Protein AF-A0A957N0M7-F1 (afdb_monomer)

Solvent-accessible surface area (backbone atoms only — not comparable to full-atom values): 23048 Å² total; per-residue (Å²): 104,43,68,95,29,64,67,56,42,51,42,39,23,75,69,39,80,26,80,40,39,18,68,49,66,70,49,33,52,50,38,39,57,66,44,47,44,18,64,73,58,29,47,62,50,24,58,53,35,48,53,51,44,50,54,40,46,66,63,35,29,78,78,34,44,83,52,51,68,81,76,58,92,78,43,80,37,49,33,40,34,32,20,33,21,40,58,32,92,89,76,62,36,64,31,60,26,26,59,46,28,73,58,35,79,71,92,72,22,27,26,54,42,84,45,57,56,94,89,54,77,62,65,48,49,42,68,36,51,41,71,66,31,72,78,46,66,44,72,68,35,30,27,58,98,67,31,33,42,32,72,79,77,67,46,78,41,56,39,68,57,54,26,53,36,15,57,68,71,55,50,48,67,44,78,50,33,34,37,31,34,32,90,99,49,74,49,74,42,46,64,49,78,60,52,55,47,31,54,56,62,44,52,62,50,48,66,67,45,44,67,58,31,48,76,71,68,62,51,41,73,54,66,63,71,92,54,93,54,64,66,53,54,52,55,32,41,49,51,45,39,56,31,56,52,60,50,28,49,69,67,42,43,52,47,54,42,45,48,51,56,37,50,63,65,41,47,64,61,42,54,73,74,39,58,74,67,60,26,53,50,42,53,52,49,52,50,52,18,49,53,52,42,54,42,44,33,25,45,46,6,37,71,38,75,90,73,44,76,37,38,35,62,79,74,69,50,64,68,81,50,51,41,23,22,38,52,35,62,46,81,41,43,59,64,49,28,33,49,56,44,21,51,50,32,25,51,46,19,62,62,43,58,42,72,63,58,76,74,45,90,77,69,98,61,78,79,82,77,49,65,46,83,43,76,38,56,77,91,61,61,79,91,57,64,87,92,65,78,88,76,87,87,78,79,81,85,65,75,87,75,59,61,61,70,64,61,44,53,75,46,50,60,78,71,111

Foldseek 3Di:
DCAQVPVQLVCLLQLHQGEAEDQDPVRLLSNCLLPVCLQPVNLVLLVVLLVLLVVLLVQQQVVQVQLDDDAPPQFPFKKWKKFKWAQDPVPRATAGFDQFFWQDDDQWTKGWDWAAEQVDRYIAIFIDIHVVVVVDDRSPTQDDPQWGAGPNPRDIHHNLNQLVCQQVVNIGMDTHWMWTHHVPAIDIGGDDPSNVVSQVVLVVVCVVCVVVCVVVLLDQFDFQDCAPDNPQCVQVVSRNCGTLCQQARSSLSVLLSSSLVSLVVCLVVLCVVDPPVSSVNSSSLLLVLSVVLLQQAGQQWAQDSNPGIDGNCPPLGNHHDSMHMGTSSNPPSSSPSSSVSSVSSNVSSVSSHHPVVVVDPDDPDSSPRNYHRYHDDPVCPVVDDPPPDPDDDDDPDPPVVHRVNSVCSSSVSSVD

pLDDT: mean 89.76, std 11.1, range [43.56, 98.69]

Structure (mmCIF, N/CA/C/O backbone):
data_AF-A0A957N0M7-F1
#
_entry.id   AF-A0A957N0M7-F1
#
loop_
_atom_site.group_PDB
_atom_site.id
_atom_site.type_symbol
_atom_site.label_atom_id
_atom_site.label_alt_id
_atom_site.label_comp_id
_atom_site.label_asym_id
_atom_site.label_entity_id
_atom_site.label_seq_id
_atom_site.pdbx_PDB_ins_code
_atom_site.Cartn_x
_atom_site.Cartn_y
_atom_site.Cartn_z
_atom_site.occupancy
_atom_site.B_iso_or_equiv
_atom_site.auth_seq_id
_atom_site.auth_comp_id
_atom_site.auth_asym_id
_atom_site.auth_atom_id
_atom_site.pdbx_PDB_model_num
ATOM 1 N N . PHE A 1 1 ? -25.999 -5.470 9.517 1.00 70.25 1 PHE A N 1
ATOM 2 C CA . PHE A 1 1 ? -24.943 -4.933 8.653 1.00 70.25 1 PHE A CA 1
ATOM 3 C C . PHE A 1 1 ? -24.915 -3.441 8.875 1.00 70.25 1 PHE A C 1
ATOM 5 O O . PHE A 1 1 ? -25.896 -2.774 8.557 1.00 70.25 1 PHE A O 1
ATOM 12 N N . ALA A 1 2 ? -23.865 -2.954 9.524 1.00 77.94 2 ALA A N 1
ATOM 13 C CA . ALA A 1 2 ? -23.704 -1.537 9.839 1.00 77.94 2 ALA A CA 1
ATOM 14 C C . ALA A 1 2 ? -22.781 -0.830 8.830 1.00 77.94 2 ALA A C 1
ATOM 16 O O . ALA A 1 2 ? -22.720 0.402 8.826 1.00 77.94 2 ALA A O 1
ATOM 17 N N . GLY A 1 3 ? -22.129 -1.594 7.940 1.00 76.56 3 GLY A N 1
ATOM 18 C CA . GLY A 1 3 ? -21.293 -1.065 6.865 1.00 76.56 3 GLY A CA 1
ATOM 19 C C . GLY A 1 3 ? -20.215 -0.128 7.404 1.00 76.56 3 GLY A C 1
ATOM 20 O O . GLY A 1 3 ? -19.645 -0.375 8.462 1.00 76.56 3 GLY A O 1
ATOM 21 N N . GLY A 1 4 ? -19.985 0.993 6.716 1.00 77.88 4 GLY A N 1
ATOM 22 C CA . GLY A 1 4 ? -19.037 2.029 7.151 1.00 77.88 4 GLY A CA 1
ATOM 23 C C . GLY A 1 4 ? -19.449 2.821 8.403 1.00 77.88 4 GLY A C 1
ATOM 24 O O . GLY A 1 4 ? -18.789 3.797 8.737 1.00 77.88 4 GLY A O 1
ATOM 25 N N . GLY A 1 5 ? -20.548 2.463 9.076 1.00 88.56 5 GLY A N 1
ATOM 26 C CA . GLY A 1 5 ? -20.921 3.032 10.371 1.00 88.56 5 GLY A CA 1
ATOM 27 C C . GLY A 1 5 ? -21.674 4.364 10.336 1.00 88.56 5 GLY A C 1
ATOM 28 O O . GLY A 1 5 ? -21.994 4.890 11.393 1.00 88.56 5 GLY A O 1
ATOM 29 N N . SER A 1 6 ? -22.031 4.916 9.173 1.00 89.12 6 SER A N 1
ATOM 30 C CA . SER A 1 6 ? -22.661 6.249 9.100 1.00 89.12 6 SER A CA 1
ATOM 31 C C . SER A 1 6 ? -24.026 6.335 9.801 1.00 89.12 6 SER A C 1
ATOM 33 O O . SER A 1 6 ? -24.290 7.295 10.519 1.00 89.12 6 SER A O 1
ATOM 35 N N . ILE A 1 7 ? -24.893 5.328 9.632 1.00 89.50 7 ILE A N 1
ATOM 36 C CA . ILE A 1 7 ? -26.205 5.273 10.305 1.00 89.50 7 ILE A CA 1
ATOM 37 C C . ILE A 1 7 ? -26.049 5.201 11.834 1.00 89.50 7 ILE A C 1
ATOM 39 O O . ILE A 1 7 ? -26.627 6.048 12.522 1.00 89.50 7 ILE A O 1
ATOM 43 N N . PRO A 1 8 ? -25.289 4.239 12.400 1.00 90.50 8 PRO A N 1
ATOM 44 C CA . PRO A 1 8 ? -25.084 4.202 13.844 1.00 90.50 8 PRO A CA 1
ATOM 45 C C . PRO A 1 8 ? -24.314 5.425 14.362 1.00 90.50 8 PRO A C 1
ATOM 47 O O . PRO A 1 8 ? -24.610 5.884 15.458 1.00 90.50 8 PRO A O 1
ATOM 50 N N . PHE A 1 9 ? -23.405 6.016 13.582 1.00 90.62 9 PHE A N 1
ATOM 51 C CA . PHE A 1 9 ? -22.744 7.269 13.954 1.00 90.62 9 PHE A CA 1
ATOM 52 C C . PHE A 1 9 ? -23.743 8.416 14.144 1.00 90.62 9 PHE A C 1
ATOM 54 O O . PHE A 1 9 ? -23.693 9.116 15.153 1.00 90.62 9 PHE A O 1
ATOM 61 N N . GLU A 1 10 ? -24.688 8.597 13.218 1.00 89.25 10 GLU A N 1
ATOM 62 C CA . GLU A 1 10 ? -25.722 9.624 13.369 1.00 89.25 10 GLU A CA 1
ATOM 63 C C . GLU A 1 10 ? -26.632 9.338 14.567 1.00 89.25 10 GLU A C 1
ATOM 65 O O . GLU A 1 10 ? -26.922 10.249 15.343 1.00 89.25 10 GLU A O 1
ATOM 70 N N . ALA A 1 11 ? -27.036 8.080 14.777 1.00 87.81 11 ALA A N 1
ATOM 71 C CA . ALA A 1 11 ? -27.822 7.702 15.952 1.00 87.81 11 ALA A CA 1
ATOM 72 C C . ALA A 1 11 ? -27.092 8.053 17.261 1.00 87.81 11 ALA A C 1
ATOM 74 O O . ALA A 1 11 ? -27.678 8.671 18.157 1.00 87.81 11 ALA A O 1
ATOM 75 N N . LEU A 1 12 ? -25.795 7.741 17.316 1.00 85.88 12 LEU A N 1
ATOM 76 C CA . LEU A 1 12 ? -24.915 8.081 18.422 1.00 85.88 12 LEU A CA 1
ATOM 77 C C . LEU A 1 12 ? -24.874 9.597 18.627 1.00 85.88 12 LEU A C 1
ATOM 79 O O . LEU A 1 12 ? -25.158 10.061 19.726 1.00 85.88 12 LEU A O 1
ATOM 83 N N . ARG A 1 13 ? -24.640 10.380 17.567 1.00 84.50 13 ARG A N 1
ATOM 84 C CA . ARG A 1 13 ? -24.594 11.853 17.600 1.00 84.50 13 ARG A CA 1
ATOM 85 C C . ARG A 1 13 ? -25.887 12.488 18.126 1.00 84.50 13 ARG A C 1
ATOM 87 O O . ARG A 1 13 ? -25.838 13.544 18.755 1.00 84.50 13 ARG A O 1
ATOM 94 N N . TYR A 1 14 ? -27.045 11.858 17.920 1.00 83.44 14 TYR A N 1
ATOM 95 C CA . TYR A 1 14 ? -28.327 12.297 18.494 1.00 83.44 14 TYR A CA 1
ATOM 96 C C . TYR A 1 14 ? -28.548 11.875 19.958 1.00 83.44 14 TYR A C 1
ATOM 98 O O . TYR A 1 14 ? -29.551 12.272 20.554 1.00 83.44 14 TYR A O 1
ATOM 106 N N . GLY A 1 15 ? -27.615 11.126 20.549 1.00 80.75 15 GLY A N 1
ATOM 107 C CA . GLY A 1 15 ? -27.660 10.667 21.936 1.00 80.75 15 GLY A CA 1
ATOM 108 C C . GLY A 1 15 ? -28.473 9.389 22.144 1.00 80.75 15 GLY A C 1
ATOM 109 O O . GLY A 1 15 ? -28.882 9.116 23.272 1.00 80.75 15 GLY A O 1
ATOM 110 N N . PHE A 1 16 ? -28.746 8.620 21.086 1.00 85.06 16 PHE A N 1
ATOM 111 C CA . PHE A 1 16 ? -29.455 7.349 21.214 1.00 85.06 16 PHE A CA 1
ATOM 112 C C . PHE A 1 16 ? -28.522 6.226 21.677 1.00 85.06 16 PHE A C 1
ATOM 114 O O . PHE A 1 16 ? -27.366 6.152 21.252 1.00 85.06 16 PHE A O 1
ATOM 121 N N . THR A 1 17 ? -29.061 5.295 22.472 1.00 87.69 17 THR A N 1
ATOM 122 C CA . THR A 1 17 ? -28.451 3.970 22.634 1.00 87.69 17 THR A CA 1
ATOM 123 C C . THR A 1 17 ? -28.333 3.328 21.257 1.00 87.69 17 THR A C 1
ATOM 125 O O . THR A 1 17 ? -29.330 3.156 20.552 1.00 87.69 17 THR A O 1
ATOM 128 N N . THR A 1 18 ? -27.105 3.012 20.865 1.00 89.12 18 THR A N 1
ATOM 129 C CA . THR A 1 18 ? -26.761 2.601 19.507 1.00 89.12 18 THR A CA 1
ATOM 130 C C . THR A 1 18 ? -26.148 1.210 19.538 1.00 89.12 18 THR A C 1
ATOM 132 O O . THR A 1 18 ? -25.089 0.995 20.118 1.00 89.12 18 THR A O 1
ATOM 135 N N . ILE A 1 19 ? -26.798 0.257 18.877 1.00 90.56 19 ILE A N 1
ATOM 136 C CA . ILE A 1 19 ? -26.278 -1.101 18.707 1.00 90.56 19 ILE A CA 1
ATOM 137 C C . ILE A 1 19 ? -25.938 -1.272 17.230 1.00 90.56 19 ILE A C 1
ATOM 139 O O . ILE A 1 19 ? -26.796 -1.077 16.368 1.00 90.56 19 ILE A O 1
ATOM 143 N N . ALA A 1 20 ? -24.691 -1.622 16.935 1.00 91.44 20 ALA A N 1
ATOM 144 C CA . ALA A 1 20 ? -24.234 -1.927 15.589 1.00 91.44 20 ALA A CA 1
ATOM 145 C C . ALA A 1 20 ? -23.714 -3.364 15.541 1.00 91.44 20 ALA A C 1
ATOM 147 O O . ALA A 1 20 ? -22.948 -3.786 16.400 1.00 91.44 20 ALA A O 1
ATOM 148 N N . ASN A 1 21 ? -24.132 -4.103 14.518 1.00 90.25 21 ASN A N 1
ATOM 149 C CA . ASN A 1 21 ? -23.712 -5.480 14.301 1.00 90.25 21 ASN A CA 1
ATOM 150 C C . ASN A 1 21 ? -23.276 -5.676 12.849 1.00 90.25 21 ASN A C 1
ATOM 152 O O . ASN A 1 21 ? -24.016 -5.317 11.912 1.00 90.25 21 ASN A O 1
ATOM 156 N N . ASP A 1 22 ? -22.118 -6.303 12.681 1.00 90.25 22 ASP A N 1
ATOM 157 C CA . ASP A 1 22 ? -21.609 -6.718 11.384 1.00 90.25 22 ASP A CA 1
ATOM 158 C C . ASP A 1 22 ? -21.165 -8.178 11.380 1.00 90.25 22 ASP A C 1
ATOM 160 O O . ASP A 1 22 ? -20.758 -8.714 12.404 1.00 90.25 22 ASP A O 1
ATOM 164 N N . LEU A 1 23 ? -21.276 -8.828 10.222 1.00 88.62 23 LEU A N 1
ATOM 165 C CA . LEU A 1 23 ? -20.849 -10.217 10.062 1.00 88.62 23 LEU A CA 1
ATOM 166 C C . LEU A 1 23 ? -19.346 -10.297 9.787 1.00 88.62 23 LEU A C 1
ATOM 168 O O . LEU A 1 23 ? -18.718 -11.289 10.144 1.00 88.62 23 LEU A O 1
ATOM 172 N N . ASN A 1 24 ? -18.784 -9.273 9.140 1.00 87.50 24 ASN A N 1
ATOM 173 C CA . ASN A 1 24 ? -17.385 -9.244 8.749 1.00 87.50 24 ASN A CA 1
ATOM 174 C C . ASN A 1 24 ? -16.517 -8.688 9.902 1.00 87.50 24 ASN A C 1
ATOM 176 O O . ASN A 1 24 ? -16.746 -7.554 10.335 1.00 87.50 24 ASN A O 1
ATOM 180 N N . PRO A 1 25 ? -15.501 -9.434 10.383 1.00 88.50 25 PRO A N 1
ATOM 181 C CA . PRO A 1 25 ? -14.608 -8.964 11.442 1.00 88.50 25 PRO A CA 1
ATOM 182 C C . PRO A 1 25 ? -13.877 -7.644 11.148 1.00 88.50 25 PRO A C 1
ATOM 184 O O . PRO A 1 25 ? -13.790 -6.811 12.046 1.00 88.50 25 PRO A O 1
ATOM 187 N N . VAL A 1 26 ? -13.416 -7.398 9.912 1.00 88.50 26 VAL A N 1
ATOM 188 C CA . VAL A 1 26 ? -12.784 -6.117 9.523 1.00 88.50 26 VAL A CA 1
ATOM 189 C C . VAL A 1 26 ? -13.787 -4.979 9.685 1.00 88.50 26 VAL A C 1
ATOM 191 O O . VAL A 1 26 ? -13.480 -3.964 10.307 1.00 88.50 26 VAL A O 1
ATOM 194 N N . ALA A 1 27 ? -15.018 -5.160 9.201 1.00 88.75 27 ALA A N 1
ATOM 195 C CA . ALA A 1 27 ? -16.068 -4.157 9.363 1.00 88.75 27 ALA A CA 1
ATOM 196 C C . ALA A 1 27 ? -16.382 -3.899 10.848 1.00 88.75 27 ALA A C 1
ATOM 198 O O . ALA A 1 27 ? -16.497 -2.747 11.260 1.00 88.75 27 ALA A O 1
ATOM 199 N N . ALA A 1 28 ? -16.456 -4.946 11.676 1.00 91.00 28 ALA A N 1
ATOM 200 C CA . ALA A 1 28 ? -16.675 -4.809 13.116 1.00 91.00 28 ALA A CA 1
ATOM 201 C C . ALA A 1 28 ? -15.545 -4.027 13.818 1.00 91.00 28 ALA A C 1
ATOM 203 O O . ALA A 1 28 ? -15.822 -3.167 14.657 1.00 91.00 28 ALA A O 1
ATOM 204 N N . VAL A 1 29 ? -14.284 -4.265 13.446 1.00 92.12 29 VAL A N 1
ATOM 205 C CA . VAL A 1 29 ? -13.124 -3.511 13.955 1.00 92.12 29 VAL A CA 1
ATOM 206 C C . VAL A 1 29 ? -13.169 -2.046 13.506 1.00 92.12 29 VAL A C 1
ATOM 208 O O . VAL A 1 29 ? -12.966 -1.143 14.319 1.00 92.12 29 VAL A O 1
ATOM 211 N N . ILE A 1 30 ? -13.528 -1.775 12.249 1.00 92.31 30 ILE A N 1
ATOM 212 C CA . ILE A 1 30 ? -13.730 -0.402 11.759 1.00 92.31 30 ILE A CA 1
ATOM 213 C C . ILE A 1 30 ? -14.831 0.301 12.566 1.00 92.31 30 ILE A C 1
ATOM 215 O O . ILE A 1 30 ? -14.675 1.463 12.943 1.00 92.31 30 ILE A O 1
ATOM 219 N N . LEU A 1 31 ? -15.928 -0.386 12.895 1.00 93.56 31 LEU A N 1
ATOM 220 C CA . LEU A 1 31 ? -17.002 0.170 13.726 1.00 93.56 31 LEU A CA 1
ATOM 221 C C . LEU A 1 31 ? -16.526 0.503 15.148 1.00 93.56 31 LEU A C 1
ATOM 223 O O . LEU A 1 31 ? -16.925 1.532 15.692 1.00 93.56 31 LEU A O 1
ATOM 227 N N . LYS A 1 32 ? -15.628 -0.296 15.741 1.00 93.06 32 LYS A N 1
ATOM 228 C CA . LYS A 1 32 ? -14.979 0.056 17.018 1.00 93.06 32 LYS A CA 1
ATOM 229 C C . LYS A 1 32 ? -14.213 1.378 16.903 1.00 93.06 32 LYS A C 1
ATOM 231 O O . LYS A 1 32 ? -14.428 2.281 17.711 1.00 93.06 32 LYS A O 1
ATOM 236 N N . ALA A 1 33 ? -13.382 1.522 15.870 1.00 92.88 33 ALA A N 1
ATOM 237 C CA . ALA A 1 33 ? -12.541 2.703 15.669 1.00 92.88 33 ALA A CA 1
ATOM 238 C C . ALA A 1 33 ? -13.299 3.955 15.196 1.00 92.88 33 ALA A C 1
ATOM 240 O O . ALA A 1 33 ? -12.823 5.067 15.408 1.00 92.88 33 ALA A O 1
ATOM 241 N N . THR A 1 34 ? -14.474 3.800 14.582 1.00 92.06 34 THR A N 1
ATOM 242 C CA . THR A 1 34 ? -15.284 4.921 14.066 1.00 92.06 34 THR A CA 1
ATOM 243 C C . THR A 1 34 ? -16.434 5.319 14.991 1.00 92.06 34 THR A C 1
ATOM 245 O O . THR A 1 34 ? -16.913 6.447 14.912 1.00 92.06 34 THR A O 1
ATOM 248 N N . LEU A 1 35 ? -16.879 4.435 15.888 1.00 91.12 35 LEU A N 1
ATOM 249 C CA . LEU A 1 35 ? -18.011 4.697 16.781 1.00 91.12 35 LEU A CA 1
ATOM 250 C C . LEU A 1 35 ? -17.593 4.654 18.248 1.00 91.12 35 LEU A C 1
ATOM 252 O O . LEU A 1 35 ? -17.715 5.647 18.961 1.00 91.12 35 LEU A O 1
ATOM 256 N N . GLU A 1 36 ? -17.098 3.504 18.703 1.00 90.69 36 GLU A N 1
ATOM 257 C CA . GLU A 1 36 ? -16.881 3.237 20.125 1.00 90.69 36 GLU A CA 1
ATOM 258 C C . GLU A 1 36 ? -15.714 4.040 20.695 1.00 90.69 36 GLU A C 1
ATOM 260 O O . GLU A 1 36 ? -15.880 4.759 21.682 1.00 90.69 36 GLU A O 1
ATOM 265 N N . TYR A 1 37 ? -14.543 3.967 20.065 1.00 92.00 37 TYR A N 1
ATOM 266 C CA . TYR A 1 37 ? -13.348 4.629 20.580 1.00 92.00 37 TYR A CA 1
ATOM 267 C C . TYR A 1 37 ? -13.418 6.160 20.497 1.00 92.00 37 TYR A C 1
ATOM 269 O O . TYR A 1 37 ? -13.142 6.802 21.515 1.00 92.00 37 TYR A O 1
ATOM 277 N N . PRO A 1 38 ? -13.864 6.782 19.386 1.00 89.38 38 PRO A N 1
ATOM 278 C CA . PRO A 1 38 ? -14.026 8.234 19.326 1.00 89.38 38 PRO A CA 1
ATOM 279 C C . PRO A 1 38 ? -15.017 8.764 20.365 1.00 89.38 38 PRO A C 1
ATOM 281 O O . PRO A 1 38 ? -14.781 9.810 20.969 1.00 89.38 38 PRO A O 1
ATOM 284 N N . ALA A 1 39 ? -16.107 8.037 20.620 1.00 85.38 39 ALA A N 1
ATOM 285 C CA . ALA A 1 39 ? -17.092 8.421 21.623 1.00 85.38 39 ALA A CA 1
ATOM 286 C C . ALA A 1 39 ? -16.545 8.274 23.050 1.00 85.38 39 ALA A C 1
ATOM 288 O O . ALA A 1 39 ? -16.719 9.161 23.889 1.00 85.38 39 ALA A O 1
ATOM 289 N N . ARG A 1 40 ? -15.846 7.170 23.324 1.00 86.12 40 ARG A N 1
ATOM 290 C CA . ARG A 1 40 ? -15.337 6.837 24.656 1.00 86.12 40 ARG A CA 1
ATOM 291 C C . ARG A 1 40 ? -14.129 7.678 25.072 1.00 86.12 40 ARG A C 1
ATOM 293 O O . ARG A 1 40 ? -14.111 8.189 26.189 1.00 86.12 40 ARG A O 1
ATOM 300 N N . PHE A 1 41 ? -13.133 7.805 24.199 1.00 89.50 41 PHE A N 1
ATOM 301 C CA . PHE A 1 41 ? -11.849 8.446 24.508 1.00 89.50 41 PHE A CA 1
ATOM 302 C C . PHE A 1 41 ? -11.768 9.893 24.010 1.00 89.50 41 PHE A C 1
ATOM 304 O O . PHE A 1 41 ? -10.952 10.681 24.491 1.00 89.50 41 PHE A O 1
ATOM 311 N N . GLY A 1 42 ? -12.652 10.281 23.088 1.00 89.56 42 GLY A N 1
ATOM 312 C CA . GLY A 1 42 ? -12.668 11.623 22.526 1.00 89.56 42 GLY A CA 1
ATOM 313 C C . GLY A 1 42 ? -11.428 11.937 21.676 1.00 89.56 42 GLY A C 1
ATOM 314 O O . GLY A 1 42 ? -10.640 11.051 21.347 1.00 89.56 42 GLY A O 1
ATOM 315 N N . PRO A 1 43 ? -11.224 13.222 21.332 1.00 91.06 43 PRO A N 1
ATOM 316 C CA . PRO A 1 43 ? -10.131 13.641 20.452 1.00 91.06 43 PRO A CA 1
ATOM 317 C C . PRO A 1 43 ? -8.722 13.357 20.993 1.00 91.06 43 PRO A C 1
ATOM 319 O O . PRO A 1 43 ? -7.785 13.296 20.208 1.00 91.06 43 PRO A O 1
ATOM 322 N N . ALA A 1 44 ? -8.565 13.181 22.311 1.00 91.94 44 ALA A N 1
ATOM 323 C CA . ALA A 1 44 ? -7.267 12.937 22.944 1.00 91.94 44 ALA A CA 1
ATOM 324 C C . ALA A 1 44 ? -6.642 11.591 22.534 1.00 91.94 44 ALA A C 1
ATOM 326 O O . ALA A 1 44 ? -5.421 11.470 22.535 1.00 91.94 44 ALA A O 1
ATOM 327 N N . LEU A 1 45 ? -7.456 10.613 22.110 1.00 95.38 45 LEU A N 1
ATOM 328 C CA . LEU A 1 45 ? -6.954 9.332 21.602 1.00 95.38 45 LEU A CA 1
ATOM 329 C C . LEU A 1 45 ? -6.006 9.518 20.407 1.00 95.38 45 LEU A C 1
ATOM 331 O O . LEU A 1 45 ? -5.062 8.751 20.246 1.00 95.38 45 LEU A O 1
ATOM 335 N N . ALA A 1 46 ? -6.218 10.554 19.592 1.00 97.50 46 ALA A N 1
ATOM 336 C CA . ALA A 1 46 ? -5.349 10.857 18.460 1.00 97.50 46 ALA A CA 1
ATOM 337 C C . ALA A 1 46 ? -3.911 11.189 18.892 1.00 97.50 46 ALA A C 1
ATOM 339 O O . ALA A 1 46 ? -2.961 10.783 18.225 1.00 97.50 46 ALA A O 1
ATOM 340 N N . ASP A 1 47 ? -3.732 11.868 20.028 1.00 97.94 47 ASP A N 1
ATOM 341 C CA . ASP A 1 47 ? -2.402 12.190 20.554 1.00 97.94 47 ASP A CA 1
ATOM 342 C C . ASP A 1 47 ? -1.673 10.928 21.031 1.00 97.94 47 ASP A C 1
ATOM 344 O O . ASP A 1 47 ? -0.471 10.774 20.791 1.00 97.94 47 ASP A O 1
ATOM 348 N N . ASP A 1 48 ? -2.403 9.984 21.631 1.00 98.00 48 ASP A N 1
ATOM 349 C CA . ASP A 1 48 ? -1.857 8.683 22.014 1.00 98.00 48 ASP A CA 1
ATOM 350 C C . ASP A 1 48 ? -1.495 7.830 20.788 1.00 98.00 48 ASP A C 1
ATOM 352 O O . ASP A 1 48 ? -0.408 7.249 20.754 1.00 98.00 48 ASP A O 1
ATOM 356 N N . ILE A 1 49 ? -2.336 7.815 19.744 1.00 98.56 49 ILE A N 1
ATOM 357 C CA . ILE A 1 49 ? -2.030 7.149 18.465 1.00 98.56 49 ILE A CA 1
ATOM 358 C C . ILE A 1 49 ? -0.740 7.721 17.866 1.00 98.56 49 ILE A C 1
ATOM 360 O O . ILE A 1 49 ? 0.151 6.958 17.495 1.00 98.56 49 ILE A O 1
ATOM 364 N N . ARG A 1 50 ? -0.584 9.052 17.822 1.00 98.69 50 ARG A N 1
ATOM 365 C CA . ARG A 1 50 ? 0.640 9.704 17.319 1.00 98.69 50 ARG A CA 1
ATOM 366 C C . ARG A 1 50 ? 1.863 9.358 18.163 1.00 98.69 50 ARG A C 1
ATOM 368 O O . ARG A 1 50 ? 2.927 9.063 17.619 1.00 98.69 50 ARG A O 1
ATOM 375 N N . LYS A 1 51 ? 1.731 9.374 19.492 1.00 98.50 51 LYS A N 1
ATOM 376 C CA . LYS A 1 51 ? 2.814 9.032 20.423 1.00 98.50 51 LYS A CA 1
ATOM 377 C C . LYS A 1 51 ? 3.312 7.605 20.197 1.00 98.50 51 LYS A C 1
ATOM 379 O O . LYS A 1 51 ? 4.514 7.397 20.023 1.00 98.50 51 LYS A O 1
ATOM 384 N N . TRP A 1 52 ? 2.406 6.631 20.192 1.00 98.62 52 TRP A N 1
ATOM 385 C CA . TRP A 1 52 ? 2.767 5.224 20.029 1.00 98.62 52 TRP A CA 1
ATOM 386 C C . TRP A 1 52 ? 3.152 4.883 18.591 1.00 98.62 52 TRP A C 1
ATOM 388 O O . TRP A 1 52 ? 4.083 4.112 18.383 1.00 98.62 52 TRP A O 1
ATOM 398 N N . GLY A 1 53 ? 2.553 5.539 17.598 1.00 98.62 53 GLY A N 1
ATOM 399 C CA . GLY A 1 53 ? 2.980 5.437 16.206 1.00 98.62 53 GLY A CA 1
ATOM 400 C C . GLY A 1 53 ? 4.385 6.002 15.968 1.00 98.62 53 GLY A C 1
ATOM 401 O O . GLY A 1 53 ? 5.164 5.416 15.220 1.00 98.62 53 GLY A O 1
ATOM 402 N N . LYS A 1 54 ? 4.783 7.073 16.671 1.00 98.62 54 LYS A N 1
ATOM 403 C CA . LYS A 1 54 ? 6.177 7.547 16.666 1.00 98.62 54 LYS A CA 1
ATOM 404 C C . LYS A 1 54 ? 7.124 6.509 17.272 1.00 98.62 54 LYS A C 1
ATOM 406 O O . LYS A 1 54 ? 8.180 6.248 16.699 1.00 98.62 54 LYS A O 1
ATOM 411 N N . ARG A 1 55 ? 6.749 5.900 18.400 1.00 98.44 55 ARG A N 1
ATOM 412 C CA . ARG A 1 55 ? 7.541 4.833 19.028 1.00 98.44 55 ARG A CA 1
ATOM 413 C C . ARG A 1 55 ? 7.683 3.619 18.104 1.00 98.44 55 ARG A C 1
ATOM 415 O O . ARG A 1 55 ? 8.779 3.083 17.966 1.00 98.44 55 ARG A O 1
ATOM 422 N N . TRP A 1 56 ? 6.609 3.236 17.418 1.00 98.62 56 TRP A N 1
ATOM 423 C CA . TRP A 1 56 ? 6.622 2.192 16.393 1.00 98.62 56 TRP A CA 1
ATOM 424 C C . TRP A 1 56 ? 7.590 2.531 15.252 1.00 98.62 56 TRP A C 1
ATOM 426 O O . TRP A 1 56 ? 8.439 1.716 14.892 1.00 98.62 56 TRP A O 1
ATOM 436 N N . TYR A 1 57 ? 7.543 3.765 14.748 1.00 98.38 57 TYR A N 1
ATOM 437 C CA . TYR A 1 57 ? 8.469 4.251 13.727 1.00 98.38 57 TYR A CA 1
ATOM 438 C C . TYR A 1 57 ? 9.940 4.198 14.169 1.00 98.38 57 TYR A C 1
ATOM 440 O O . TYR A 1 57 ? 10.798 3.799 13.385 1.00 98.38 57 TYR A O 1
ATOM 448 N N . GLU A 1 58 ? 10.249 4.522 15.427 1.00 98.06 58 GLU A N 1
ATOM 449 C CA . GLU A 1 58 ? 11.610 4.422 15.978 1.00 98.06 58 GLU A CA 1
ATOM 450 C C . GLU A 1 58 ? 12.148 2.978 16.003 1.00 98.06 58 GLU A C 1
ATOM 452 O O . GLU A 1 58 ? 13.353 2.776 15.851 1.00 98.06 58 GLU A O 1
ATOM 457 N N . LEU A 1 59 ? 11.276 1.973 16.157 1.00 97.94 59 LEU A N 1
ATOM 458 C CA . LEU A 1 59 ? 11.643 0.549 16.089 1.00 97.94 59 LEU A CA 1
ATOM 459 C C . LEU A 1 59 ? 11.845 0.063 14.646 1.00 97.94 59 LEU A C 1
ATOM 461 O O . LEU A 1 59 ? 12.668 -0.818 14.388 1.00 97.94 59 LEU A O 1
ATOM 465 N N . VAL A 1 60 ? 11.078 0.625 13.712 1.00 97.94 60 VAL A N 1
ATOM 466 C CA . VAL A 1 60 ? 11.057 0.236 12.299 1.00 97.94 60 VAL A CA 1
ATOM 467 C C . VAL A 1 60 ? 12.199 0.873 11.515 1.00 97.94 60 VAL A C 1
ATOM 469 O O . VAL A 1 60 ? 12.897 0.175 10.779 1.00 97.94 60 VAL A O 1
ATOM 472 N N . LYS A 1 61 ? 12.412 2.185 11.672 1.00 96.31 61 LYS A N 1
ATOM 473 C CA . LYS A 1 61 ? 13.315 2.970 10.822 1.00 96.31 61 LYS A CA 1
ATOM 474 C C . LYS A 1 61 ? 14.715 2.346 10.686 1.00 96.31 61 LYS A C 1
ATOM 476 O O . LYS A 1 61 ? 15.141 2.149 9.550 1.00 96.31 61 LYS A O 1
ATOM 481 N N . PRO A 1 62 ? 15.417 1.941 11.765 1.00 96.19 62 PRO A N 1
ATOM 482 C CA . PRO A 1 62 ? 16.767 1.381 11.640 1.00 96.19 62 PRO A CA 1
ATOM 483 C C . PRO A 1 62 ? 16.822 0.051 10.872 1.00 96.19 62 PRO A C 1
ATOM 485 O O . PRO A 1 62 ? 17.863 -0.295 10.321 1.00 96.19 62 PRO A O 1
ATOM 488 N N . LYS A 1 63 ? 15.714 -0.706 10.838 1.00 94.81 63 LYS A N 1
ATOM 489 C CA . LYS A 1 63 ? 15.610 -1.983 10.115 1.00 94.81 63 LYS A CA 1
ATOM 490 C C . LYS A 1 63 ? 15.376 -1.792 8.613 1.00 94.81 63 LYS A C 1
ATOM 492 O O . LYS A 1 63 ? 15.651 -2.718 7.850 1.00 94.81 63 LYS A O 1
ATOM 497 N N . LEU A 1 64 ? 14.834 -0.640 8.203 1.00 94.75 64 LEU A N 1
ATOM 498 C CA . LEU A 1 64 ? 14.476 -0.350 6.811 1.00 94.75 64 LEU A CA 1
ATOM 499 C C . LEU A 1 64 ? 15.428 0.635 6.134 1.00 94.75 64 LEU A C 1
ATOM 501 O O . LEU A 1 64 ? 15.698 0.467 4.952 1.00 94.75 64 LEU A O 1
ATOM 505 N N . GLU A 1 65 ? 15.978 1.609 6.860 1.00 93.31 65 GLU A N 1
ATOM 506 C CA . GLU A 1 65 ? 16.858 2.662 6.328 1.00 93.31 65 GLU A CA 1
ATOM 507 C C . GLU A 1 65 ? 17.989 2.160 5.409 1.00 93.31 65 GLU A C 1
ATOM 509 O O . GLU A 1 65 ? 18.192 2.787 4.372 1.00 93.31 65 GLU A O 1
ATOM 514 N N . PRO A 1 66 ? 18.656 1.012 5.662 1.00 91.94 66 PRO A N 1
ATOM 515 C CA . PRO A 1 66 ? 19.675 0.483 4.746 1.00 91.94 66 PRO A CA 1
ATOM 516 C C . PRO A 1 66 ? 19.176 0.143 3.330 1.00 91.94 66 PRO A C 1
ATOM 518 O O . PRO A 1 66 ? 19.986 0.012 2.415 1.00 91.94 66 PRO A O 1
ATOM 521 N N . TYR A 1 67 ? 17.864 -0.019 3.141 1.00 92.00 67 TYR A N 1
ATOM 522 C CA . TYR A 1 67 ? 17.246 -0.470 1.889 1.00 92.00 67 TYR A CA 1
ATOM 523 C C . TYR A 1 67 ? 16.530 0.641 1.109 1.00 92.00 67 TYR A C 1
ATOM 525 O O . TYR A 1 67 ? 15.882 0.382 0.085 1.00 92.00 67 TYR A O 1
ATOM 533 N N . PHE A 1 68 ? 16.653 1.885 1.571 1.00 92.19 68 PHE A N 1
ATOM 534 C CA . PHE A 1 68 ? 16.080 3.061 0.931 1.00 92.19 68 PHE A CA 1
ATOM 535 C C . PHE A 1 68 ? 17.156 4.131 0.796 1.00 92.19 68 PHE A C 1
ATOM 537 O O . PHE A 1 68 ? 17.820 4.494 1.763 1.00 92.19 68 PHE A O 1
ATOM 544 N N . SER A 1 69 ? 17.344 4.643 -0.421 1.00 88.69 69 SER A N 1
ATOM 545 C CA . SER A 1 69 ? 18.331 5.694 -0.647 1.00 88.69 69 SER A CA 1
ATOM 546 C C . SER A 1 69 ? 17.943 6.973 0.099 1.00 88.69 69 SER A C 1
ATOM 548 O O . SER A 1 69 ? 16.767 7.352 0.069 1.00 88.69 69 SER A O 1
ATOM 550 N N . PRO A 1 70 ? 18.910 7.679 0.711 1.00 87.25 70 PRO A N 1
ATOM 551 C CA . PRO A 1 70 ? 18.639 8.923 1.414 1.00 87.25 70 PRO A CA 1
ATOM 552 C C . PRO A 1 70 ? 17.919 9.946 0.532 1.00 87.25 70 PRO A C 1
ATOM 554 O O . PRO A 1 70 ? 18.238 10.125 -0.649 1.00 87.25 70 PRO A O 1
ATOM 557 N N . LEU A 1 71 ? 16.962 10.656 1.128 1.00 87.50 71 LEU A N 1
ATOM 558 C CA . LEU A 1 71 ? 16.253 11.728 0.443 1.00 87.50 71 LEU A CA 1
ATOM 559 C C . LEU A 1 71 ? 17.220 12.881 0.110 1.00 87.50 71 LEU A C 1
ATOM 561 O O . LEU A 1 71 ? 17.961 13.335 0.987 1.00 87.50 71 LEU A O 1
ATOM 565 N N . PRO A 1 72 ? 17.215 13.394 -1.135 1.00 88.56 72 PRO A N 1
ATOM 566 C CA . PRO A 1 72 ? 17.956 14.600 -1.483 1.00 88.56 72 PRO A CA 1
ATOM 567 C C . PRO A 1 72 ? 17.506 15.811 -0.658 1.00 88.56 72 PRO A C 1
ATOM 569 O O . PRO A 1 72 ? 16.362 15.890 -0.209 1.00 88.56 72 PRO A O 1
ATOM 572 N N . ALA A 1 73 ? 18.385 16.806 -0.517 1.00 88.19 73 ALA A N 1
ATOM 573 C CA . ALA A 1 73 ? 18.043 18.053 0.161 1.00 88.19 73 ALA A CA 1
ATOM 574 C C . ALA A 1 73 ? 16.806 18.716 -0.476 1.00 88.19 73 ALA A C 1
ATOM 576 O O . ALA A 1 73 ? 16.761 18.928 -1.688 1.00 88.19 73 ALA A O 1
ATOM 577 N N . GLY A 1 74 ? 15.812 19.053 0.351 1.00 87.75 74 GLY A N 1
ATOM 578 C CA . GLY A 1 74 ? 14.551 19.663 -0.085 1.00 87.75 74 GLY A CA 1
ATOM 579 C C . GLY A 1 74 ? 13.459 18.676 -0.517 1.00 87.75 74 GLY A C 1
ATOM 580 O O . GLY A 1 74 ? 12.344 19.117 -0.792 1.00 87.75 74 GLY A O 1
ATOM 581 N N . ALA A 1 75 ? 13.739 17.368 -0.553 1.00 93.25 75 ALA A N 1
ATOM 582 C CA . ALA A 1 75 ? 12.707 16.349 -0.715 1.00 93.25 75 ALA A CA 1
ATOM 583 C C . ALA A 1 75 ? 12.041 16.032 0.637 1.00 93.25 75 ALA A C 1
ATOM 585 O O . ALA A 1 75 ? 12.713 15.825 1.644 1.00 93.25 75 ALA A O 1
ATOM 586 N N . GLU A 1 76 ? 10.711 15.979 0.641 1.00 93.25 76 GLU A N 1
ATOM 587 C CA . GLU A 1 76 ? 9.871 15.623 1.794 1.00 93.25 76 GLU A CA 1
ATOM 588 C C . GLU A 1 76 ? 9.557 14.121 1.827 1.00 93.25 76 GLU A C 1
ATOM 590 O O . GLU A 1 76 ? 9.116 13.596 2.847 1.00 93.25 76 GLU A O 1
ATOM 595 N N . GLY A 1 77 ? 9.781 13.421 0.714 1.00 94.00 77 GLY A N 1
ATOM 596 C CA . GLY A 1 77 ? 9.610 11.979 0.628 1.00 94.00 77 GLY A CA 1
ATOM 597 C C . GLY A 1 77 ? 9.899 11.397 -0.745 1.00 94.00 77 GLY A C 1
ATOM 598 O O . GLY A 1 77 ? 10.183 12.138 -1.692 1.00 94.00 77 GLY A O 1
ATOM 599 N N . ALA A 1 78 ? 9.805 10.074 -0.858 1.00 95.56 78 ALA A N 1
ATOM 600 C CA . ALA A 1 78 ? 10.032 9.366 -2.112 1.00 95.56 78 ALA A CA 1
ATOM 601 C C . ALA A 1 78 ? 8.960 8.317 -2.437 1.00 95.56 78 ALA A C 1
ATOM 603 O O . ALA A 1 78 ? 8.301 7.746 -1.566 1.00 95.56 78 ALA A O 1
ATOM 604 N N . ALA A 1 79 ? 8.820 8.060 -3.734 1.00 96.88 79 ALA A N 1
ATOM 605 C CA . ALA A 1 79 ? 8.156 6.883 -4.271 1.00 96.88 79 ALA A CA 1
ATOM 606 C C . ALA A 1 79 ? 9.011 6.275 -5.390 1.00 96.88 79 ALA A C 1
ATOM 608 O O . ALA A 1 79 ? 9.749 6.977 -6.082 1.00 96.88 79 ALA A O 1
ATOM 609 N N . TYR A 1 80 ? 8.897 4.970 -5.586 1.00 97.25 80 TYR A N 1
ATOM 610 C CA . TYR A 1 80 ? 9.696 4.197 -6.529 1.00 97.25 80 TYR A CA 1
ATOM 611 C C . TYR A 1 80 ? 8.763 3.576 -7.562 1.00 97.25 80 TYR A C 1
ATOM 613 O O . TYR A 1 80 ? 7.795 2.911 -7.200 1.00 97.25 80 TYR A O 1
ATOM 621 N N . LEU A 1 81 ? 9.012 3.829 -8.846 1.00 98.12 81 LEU A N 1
ATOM 622 C CA . LEU A 1 81 ? 8.180 3.303 -9.925 1.00 98.12 81 LEU A CA 1
ATOM 623 C C . LEU A 1 81 ? 8.858 2.112 -10.586 1.00 98.12 81 LEU A C 1
ATOM 625 O O . LEU A 1 81 ? 9.978 2.215 -11.097 1.00 98.12 81 LEU A O 1
ATOM 629 N N . TRP A 1 82 ? 8.138 1.002 -10.607 1.00 97.88 82 TRP A N 1
ATOM 630 C CA . TRP A 1 82 ? 8.611 -0.292 -11.064 1.00 97.88 82 TRP A CA 1
ATOM 631 C C . TRP A 1 82 ? 7.819 -0.739 -12.283 1.00 97.88 82 TRP A C 1
ATOM 633 O O . TRP A 1 82 ? 6.606 -0.546 -12.356 1.00 97.88 82 TRP A O 1
ATOM 643 N N . ALA A 1 83 ? 8.494 -1.359 -13.243 1.00 97.88 83 ALA A N 1
ATOM 644 C CA . ALA A 1 83 ? 7.850 -2.062 -14.343 1.00 97.88 83 ALA A CA 1
ATOM 645 C C . ALA A 1 83 ? 8.079 -3.559 -14.148 1.00 97.88 83 ALA A C 1
ATOM 647 O O . ALA A 1 83 ? 9.222 -3.972 -13.950 1.00 97.88 83 ALA A O 1
ATOM 648 N N . ARG A 1 84 ? 7.022 -4.373 -14.231 1.00 97.75 84 ARG A N 1
ATOM 649 C CA . ARG A 1 84 ? 7.167 -5.834 -14.307 1.00 97.75 84 ARG A CA 1
ATOM 650 C C . ARG A 1 84 ? 7.953 -6.196 -15.563 1.00 97.75 84 ARG A C 1
ATOM 652 O O . ARG A 1 84 ? 7.920 -5.451 -16.541 1.00 97.75 84 ARG A O 1
ATOM 659 N N . THR A 1 85 ? 8.673 -7.309 -15.563 1.00 97.88 85 THR A N 1
ATOM 660 C CA . THR A 1 85 ? 9.519 -7.714 -16.690 1.00 97.88 85 THR A CA 1
ATOM 661 C C . THR A 1 85 ? 9.282 -9.163 -17.086 1.00 97.88 85 THR A C 1
ATOM 663 O O . THR A 1 85 ? 8.968 -10.008 -16.254 1.00 97.88 85 THR A O 1
ATOM 666 N N . VAL A 1 86 ? 9.464 -9.455 -18.372 1.00 98.12 86 VAL A N 1
ATOM 667 C CA . VAL A 1 86 ? 9.601 -10.822 -18.898 1.00 98.12 86 VAL A CA 1
ATOM 668 C C . VAL A 1 86 ? 10.853 -10.908 -19.762 1.00 98.12 86 VAL A C 1
ATOM 670 O O . VAL A 1 86 ? 11.310 -9.894 -20.296 1.00 98.12 86 VAL A O 1
ATOM 673 N N . ALA A 1 87 ? 11.420 -12.101 -19.925 1.00 98.12 87 ALA A N 1
ATOM 674 C CA . ALA A 1 87 ? 12.544 -12.293 -20.832 1.00 98.12 87 ALA A CA 1
ATOM 675 C C . ALA A 1 87 ? 12.096 -12.136 -22.293 1.00 98.12 87 ALA A C 1
ATOM 677 O O . ALA A 1 87 ? 11.077 -12.689 -22.710 1.00 98.12 87 ALA A O 1
ATOM 678 N N . CYS A 1 88 ? 12.870 -11.405 -23.095 1.00 97.62 88 CYS A N 1
ATOM 679 C CA . CYS A 1 88 ? 12.687 -11.350 -24.540 1.00 97.62 88 CYS A CA 1
ATOM 680 C C . CYS A 1 88 ? 12.906 -12.753 -25.137 1.00 97.62 88 CYS A C 1
ATOM 682 O O . CYS A 1 88 ? 14.006 -13.280 -24.969 1.00 97.62 88 CYS A O 1
ATOM 684 N N . PRO A 1 89 ? 11.949 -13.324 -25.897 1.00 97.25 89 PRO A N 1
ATOM 685 C CA . PRO A 1 89 ? 12.073 -14.683 -26.439 1.00 97.25 89 PRO A CA 1
ATOM 686 C C . PRO A 1 89 ? 13.332 -14.909 -27.289 1.00 97.25 89 PRO A C 1
ATOM 688 O O . PRO A 1 89 ? 13.900 -15.995 -27.295 1.00 97.25 89 PRO A O 1
ATOM 691 N N . THR A 1 90 ? 13.791 -13.864 -27.982 1.00 96.44 90 THR A N 1
ATOM 692 C CA . THR A 1 90 ? 14.927 -13.929 -28.911 1.00 96.44 90 THR A CA 1
ATOM 693 C C . THR A 1 90 ? 16.276 -13.717 -28.223 1.00 96.44 90 THR A C 1
ATOM 695 O O . THR A 1 90 ? 17.275 -14.313 -28.616 1.00 96.44 90 THR A O 1
ATOM 698 N N . THR A 1 91 ? 16.341 -12.844 -27.213 1.00 96.56 91 THR A N 1
ATOM 699 C CA . THR A 1 91 ? 17.623 -12.409 -26.616 1.00 96.56 91 THR A CA 1
ATOM 700 C C . THR A 1 91 ? 17.815 -12.841 -25.166 1.00 96.56 91 THR A C 1
ATOM 702 O O . THR A 1 91 ? 18.910 -12.687 -24.634 1.00 96.56 91 THR A O 1
ATOM 705 N N . GLY A 1 92 ? 16.759 -13.306 -24.497 1.00 96.69 92 GLY A N 1
ATOM 706 C CA . GLY A 1 92 ? 16.733 -13.571 -23.057 1.00 96.69 92 GLY A CA 1
ATOM 707 C C . GLY A 1 92 ? 16.779 -12.316 -22.173 1.00 96.69 92 GLY A C 1
ATOM 708 O O . GLY A 1 92 ? 16.612 -12.419 -20.962 1.00 96.69 92 GLY A O 1
ATOM 709 N N . LYS A 1 93 ? 16.984 -11.122 -22.745 1.00 97.62 93 LYS A N 1
ATOM 710 C CA . LYS A 1 93 ? 17.125 -9.869 -21.990 1.00 97.62 93 LYS A CA 1
ATOM 711 C C . LYS A 1 93 ? 15.790 -9.408 -21.397 1.00 97.62 93 LYS A C 1
ATOM 713 O O . LYS A 1 93 ? 14.754 -9.607 -22.036 1.00 97.62 93 LYS A O 1
ATOM 718 N N . PRO A 1 94 ? 15.789 -8.734 -20.234 1.00 97.75 94 PRO A N 1
ATOM 719 C CA . PRO A 1 94 ? 14.559 -8.285 -19.592 1.00 97.75 94 PRO A CA 1
ATOM 720 C C . PRO A 1 94 ? 13.839 -7.226 -20.435 1.00 97.75 94 PRO A C 1
ATOM 722 O O . PRO A 1 94 ? 14.442 -6.257 -20.903 1.00 97.75 94 PRO A O 1
ATOM 725 N N . VAL A 1 95 ? 12.533 -7.404 -20.616 1.00 98.44 95 VAL A N 1
ATOM 726 C CA . VAL A 1 95 ? 11.628 -6.457 -21.271 1.00 98.44 95 VAL A CA 1
ATOM 727 C C . VAL A 1 95 ? 10.745 -5.830 -20.197 1.00 98.44 95 VAL A C 1
ATOM 729 O O . VAL A 1 95 ? 9.878 -6.531 -19.676 1.00 98.44 95 VAL A O 1
ATOM 732 N N . PRO A 1 96 ? 10.941 -4.547 -19.838 1.00 98.12 96 PRO A N 1
ATOM 733 C CA . PRO A 1 96 ? 10.046 -3.863 -18.914 1.00 98.12 96 PRO A CA 1
ATOM 734 C C . PRO A 1 96 ? 8.678 -3.728 -19.566 1.00 98.12 96 PRO A C 1
ATOM 736 O O . PRO A 1 96 ? 8.600 -3.406 -20.748 1.00 98.12 96 PRO A O 1
ATOM 739 N N . LEU A 1 97 ? 7.613 -3.954 -18.811 1.00 98.12 97 LEU A N 1
ATOM 740 C CA . LEU A 1 97 ? 6.227 -3.882 -19.247 1.00 98.12 97 LEU A CA 1
ATOM 741 C C . LEU A 1 97 ? 5.621 -2.604 -18.677 1.00 98.12 97 LEU A C 1
ATOM 743 O O . LEU A 1 97 ? 5.258 -2.540 -17.508 1.00 98.12 97 LEU A O 1
ATOM 747 N N . SER A 1 98 ? 5.531 -1.567 -19.505 1.00 97.25 98 SER A N 1
ATOM 748 C CA . SER A 1 98 ? 4.864 -0.322 -19.135 1.00 97.25 98 SER A CA 1
ATOM 749 C C . SER A 1 98 ? 3.902 0.106 -20.237 1.00 97.25 98 SER A C 1
ATOM 751 O O . SER A 1 98 ? 4.292 0.080 -21.407 1.00 97.25 98 SER A O 1
ATOM 753 N N . PRO A 1 99 ? 2.656 0.497 -19.915 1.00 95.88 99 PRO A N 1
ATOM 754 C CA . PRO A 1 99 ? 1.692 0.936 -20.919 1.00 95.88 99 PRO A CA 1
ATOM 755 C C . PRO A 1 99 ? 2.022 2.320 -21.485 1.00 95.88 99 PRO A C 1
ATOM 757 O O . PRO A 1 99 ? 1.574 2.657 -22.574 1.00 95.88 99 PRO A O 1
ATOM 760 N N . ASN A 1 100 ? 2.783 3.129 -20.747 1.00 95.38 100 ASN A N 1
ATOM 761 C CA . ASN A 1 100 ? 3.257 4.447 -21.159 1.00 95.38 100 ASN A CA 1
ATOM 762 C C . ASN A 1 100 ? 4.473 4.859 -20.309 1.00 95.38 100 ASN A C 1
ATOM 764 O O . ASN A 1 100 ? 4.841 4.172 -19.360 1.00 95.38 100 ASN A O 1
ATOM 768 N N . TRP A 1 101 ? 5.081 5.997 -20.622 1.00 96.31 101 TRP A N 1
ATOM 769 C CA . TRP A 1 101 ? 6.263 6.514 -19.929 1.00 96.31 101 TRP A CA 1
ATOM 770 C C . TRP A 1 101 ? 6.062 7.925 -19.368 1.00 96.31 101 TRP A C 1
ATOM 772 O O . TRP A 1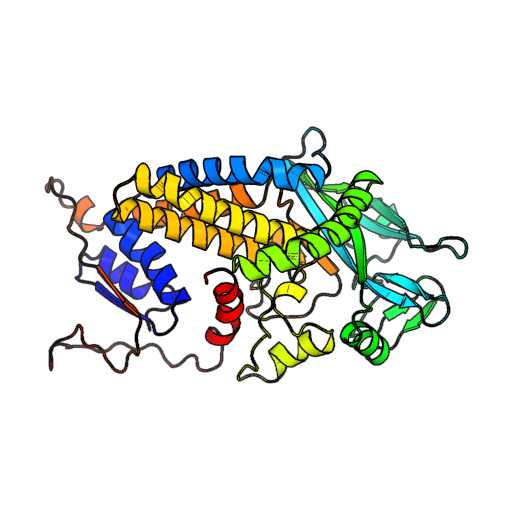 101 ? 7.027 8.660 -19.155 1.00 96.31 101 TRP A O 1
ATOM 782 N N . TRP A 1 102 ? 4.815 8.336 -19.138 1.00 95.88 102 TRP A N 1
ATOM 783 C CA . TRP A 1 102 ? 4.502 9.664 -18.620 1.00 95.88 102 TRP A CA 1
ATOM 784 C C . TRP A 1 102 ? 4.735 9.766 -17.111 1.00 95.88 102 TRP A C 1
ATOM 786 O O . TRP A 1 102 ? 4.311 8.910 -16.343 1.00 95.88 102 TRP A O 1
ATOM 796 N N . LEU A 1 103 ? 5.350 10.873 -16.690 1.00 96.12 103 LEU A N 1
ATOM 797 C CA . LEU A 1 103 ? 5.509 11.247 -15.278 1.00 96.12 103 LEU A CA 1
ATOM 798 C C . LEU A 1 103 ? 4.793 12.560 -14.956 1.00 96.12 103 LEU A C 1
ATOM 800 O O . LEU A 1 103 ? 4.316 12.765 -13.847 1.00 96.12 103 LEU A O 1
ATOM 804 N N . ARG A 1 104 ? 4.688 13.460 -15.935 1.00 94.31 104 ARG A N 1
ATOM 805 C CA . ARG A 1 104 ? 3.891 14.683 -15.843 1.00 94.31 104 ARG A CA 1
ATOM 806 C C . ARG A 1 104 ? 3.450 15.099 -17.239 1.00 94.31 104 ARG A C 1
ATOM 808 O O . ARG A 1 104 ? 4.274 15.183 -18.147 1.00 94.31 104 ARG A O 1
ATOM 815 N N . ARG A 1 105 ? 2.157 15.365 -17.407 1.00 91.56 105 ARG A N 1
ATOM 816 C CA . ARG A 1 105 ? 1.581 15.940 -18.634 1.00 91.56 105 ARG A CA 1
ATOM 817 C C . ARG A 1 105 ? 1.349 17.446 -18.444 1.00 91.56 105 ARG A C 1
ATOM 819 O O . ARG A 1 105 ? 1.379 17.928 -17.315 1.00 91.56 105 ARG A O 1
ATOM 826 N N . GLY A 1 106 ? 1.099 18.172 -19.533 1.00 89.19 106 GLY A N 1
ATOM 827 C CA . GLY A 1 106 ? 0.817 19.614 -19.513 1.00 89.19 106 GLY A CA 1
ATOM 828 C C . GLY A 1 106 ? 1.955 20.459 -20.086 1.00 89.19 106 GLY A C 1
ATOM 829 O O . GLY A 1 106 ? 2.692 19.993 -20.957 1.00 89.19 106 GLY A O 1
ATOM 830 N N . ASP A 1 107 ? 2.074 21.701 -19.611 1.00 87.38 107 ASP A N 1
ATOM 831 C CA . ASP A 1 107 ? 2.974 22.711 -20.188 1.00 87.38 107 ASP A CA 1
ATOM 832 C C . ASP A 1 107 ? 4.460 22.423 -19.943 1.00 87.38 107 ASP A C 1
ATOM 834 O O . ASP A 1 107 ? 5.278 22.653 -20.836 1.00 87.38 107 ASP A O 1
ATOM 838 N N . ASP A 1 108 ? 4.789 21.838 -18.787 1.00 90.94 108 ASP A N 1
ATOM 839 C CA . ASP A 1 108 ? 6.132 21.366 -18.426 1.00 90.94 108 ASP A CA 1
ATOM 840 C C . ASP A 1 108 ? 6.168 19.821 -18.360 1.00 90.94 108 ASP A C 1
ATOM 842 O O . ASP A 1 108 ? 6.183 19.225 -17.270 1.00 90.94 108 ASP A O 1
ATOM 846 N N . PRO A 1 109 ? 6.093 19.140 -19.522 1.00 94.81 109 PRO A N 1
ATOM 847 C CA . PRO A 1 109 ? 5.962 17.695 -19.579 1.00 94.81 109 PRO A CA 1
ATOM 848 C C . PRO A 1 109 ? 7.230 16.998 -19.089 1.00 94.81 109 PRO A C 1
ATOM 850 O O . PRO A 1 109 ? 8.352 17.434 -19.356 1.00 94.81 109 PRO A O 1
ATOM 853 N N . VAL A 1 110 ? 7.041 15.862 -18.420 1.00 97.06 110 VAL A N 1
ATOM 854 C CA . VAL A 1 110 ? 8.109 14.967 -17.974 1.00 97.06 110 VAL A CA 1
ATOM 855 C C . VAL A 1 110 ? 7.759 13.539 -18.356 1.00 97.06 110 VAL A C 1
ATOM 857 O O . VAL A 1 110 ? 6.644 13.075 -18.106 1.00 97.06 110 VAL A O 1
ATOM 860 N N . ALA A 1 111 ? 8.730 12.830 -18.918 1.00 97.31 111 ALA A N 1
ATOM 861 C CA . ALA A 1 111 ? 8.594 11.428 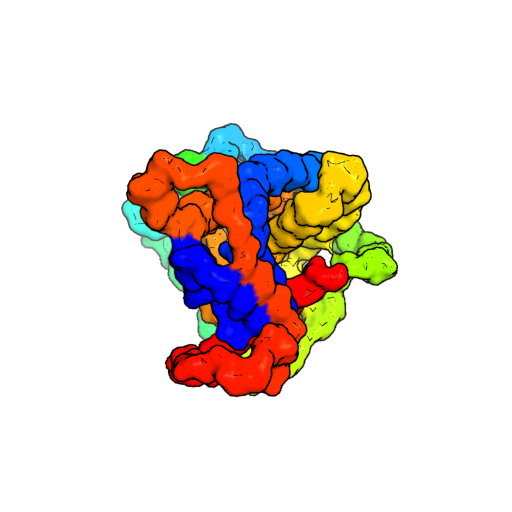-19.276 1.00 97.31 111 ALA A CA 1
ATOM 862 C C . ALA A 1 111 ? 9.893 10.655 -19.035 1.00 97.31 111 ALA A C 1
ATOM 864 O O . ALA A 1 111 ? 10.964 11.234 -18.834 1.00 97.31 111 ALA A O 1
ATOM 865 N N . VAL A 1 112 ? 9.783 9.334 -19.089 1.00 97.50 112 VAL A N 1
ATOM 866 C CA . VAL A 1 112 ? 10.909 8.407 -19.061 1.00 97.50 112 VAL A CA 1
ATOM 867 C C . VAL A 1 112 ? 11.298 8.045 -20.488 1.00 97.50 112 VAL A C 1
ATOM 869 O O . VAL A 1 112 ? 10.460 7.767 -21.341 1.00 97.50 112 VAL A O 1
ATOM 872 N N . GLN A 1 113 ? 12.595 8.043 -20.755 1.00 96.31 113 GLN A N 1
ATOM 873 C CA . GLN A 1 113 ? 13.178 7.454 -21.945 1.00 96.31 113 GLN A CA 1
ATOM 874 C C . GLN A 1 113 ? 13.713 6.071 -21.606 1.00 96.31 113 GLN A C 1
ATOM 876 O O . GLN A 1 113 ? 14.674 5.963 -20.846 1.00 96.31 113 GLN A O 1
ATOM 881 N N . LEU A 1 114 ? 13.140 5.051 -22.237 1.00 96.31 114 LEU A N 1
ATOM 882 C CA . LEU A 1 114 ? 13.710 3.712 -22.287 1.00 96.31 114 LEU A CA 1
ATOM 883 C C . LEU A 1 114 ? 14.877 3.682 -23.287 1.00 96.31 114 LEU A C 1
ATOM 885 O O . LEU A 1 114 ? 14.718 4.075 -24.444 1.00 96.31 114 LEU A O 1
ATOM 889 N N . ILE A 1 115 ? 16.045 3.230 -22.836 1.00 95.75 115 ILE A N 1
ATOM 890 C CA . ILE A 1 115 ? 17.259 3.068 -23.640 1.00 95.75 115 ILE A CA 1
ATOM 891 C C . ILE A 1 115 ? 17.627 1.586 -23.623 1.00 95.75 115 ILE A C 1
ATOM 893 O O . ILE A 1 115 ? 17.902 1.019 -22.568 1.00 95.75 115 ILE A O 1
ATOM 897 N N . ALA A 1 116 ? 17.598 0.956 -24.794 1.00 96.31 116 ALA A N 1
ATOM 898 C CA . ALA A 1 116 ? 17.847 -0.470 -24.958 1.00 96.31 116 ALA A CA 1
ATOM 899 C C . ALA A 1 116 ? 18.736 -0.687 -26.187 1.00 96.31 116 ALA A C 1
ATOM 901 O O . ALA A 1 116 ? 18.251 -0.782 -27.313 1.00 96.31 116 ALA A O 1
ATOM 902 N N . GLU A 1 117 ? 20.052 -0.720 -25.978 1.00 95.56 117 GLU A N 1
ATOM 903 C CA . GLU A 1 117 ? 21.021 -0.921 -27.057 1.00 95.56 117 GLU A CA 1
ATOM 904 C C . GLU A 1 117 ? 21.513 -2.379 -27.113 1.00 95.56 117 GLU A C 1
ATOM 906 O O . GLU A 1 117 ? 21.619 -3.037 -26.074 1.00 95.56 117 GLU A O 1
ATOM 911 N N . PRO A 1 118 ? 21.865 -2.921 -28.298 1.00 92.75 118 PRO A N 1
ATOM 912 C CA . PRO A 1 118 ? 22.214 -4.338 -28.448 1.00 92.75 118 PRO A CA 1
ATOM 913 C C . PRO A 1 118 ? 23.345 -4.838 -27.540 1.00 92.75 118 PRO A C 1
ATOM 915 O O . PRO A 1 118 ? 23.353 -6.010 -27.168 1.00 92.75 118 PRO A O 1
ATOM 918 N N . HIS A 1 119 ? 24.277 -3.966 -27.156 1.00 93.88 119 HIS A N 1
ATOM 919 C CA . HIS A 1 119 ? 25.413 -4.313 -26.302 1.00 93.88 119 HIS A CA 1
ATOM 920 C C . HIS A 1 119 ? 25.072 -4.338 -24.797 1.00 93.88 119 HIS A C 1
ATOM 922 O O . HIS A 1 119 ? 25.856 -4.855 -24.007 1.00 93.88 119 HIS A O 1
ATOM 928 N N . MET A 1 120 ? 23.919 -3.797 -24.390 1.00 95.81 120 MET A N 1
ATOM 929 C CA . MET A 1 120 ? 23.513 -3.705 -22.984 1.00 95.81 120 MET A CA 1
ATOM 930 C C . MET A 1 120 ? 22.898 -5.019 -22.489 1.00 95.81 120 MET A C 1
ATOM 932 O O . MET A 1 120 ? 22.207 -5.710 -23.242 1.00 95.81 120 MET A O 1
ATOM 936 N N . ALA A 1 121 ? 23.111 -5.354 -21.215 1.00 93.62 121 ALA A N 1
ATOM 937 C CA . ALA A 1 121 ? 22.516 -6.537 -20.580 1.00 93.62 121 ALA A CA 1
ATOM 938 C C . ALA A 1 121 ? 21.086 -6.292 -20.059 1.00 93.62 121 ALA A C 1
ATOM 940 O O . ALA A 1 121 ? 20.260 -7.201 -20.059 1.00 93.62 121 ALA A O 1
ATOM 941 N N . ALA A 1 122 ? 20.793 -5.060 -19.644 1.00 94.56 122 ALA A N 1
ATOM 942 C CA . ALA A 1 122 ? 19.508 -4.604 -19.120 1.00 94.56 122 ALA A CA 1
ATOM 943 C C . ALA A 1 122 ? 19.236 -3.182 -19.639 1.00 94.56 122 ALA A C 1
ATOM 945 O O . ALA A 1 122 ? 20.189 -2.508 -20.039 1.00 94.56 122 ALA A O 1
ATOM 946 N N . PRO A 1 123 ? 17.972 -2.729 -19.712 1.00 95.94 123 PRO A N 1
ATOM 947 C CA . PRO A 1 123 ? 17.680 -1.405 -20.237 1.00 95.94 123 PRO A CA 1
ATOM 948 C C . PRO A 1 123 ? 18.047 -0.320 -19.221 1.00 95.94 123 PRO A C 1
ATOM 950 O O . PRO A 1 123 ? 18.024 -0.547 -18.012 1.00 95.94 123 PRO A O 1
ATOM 953 N N . GLU A 1 124 ? 18.315 0.883 -19.717 1.00 95.56 124 GLU A N 1
ATOM 954 C CA . GLU A 1 124 ? 18.487 2.080 -18.895 1.00 95.56 124 GLU A CA 1
ATOM 955 C C . GLU A 1 124 ? 17.304 3.035 -19.045 1.00 95.56 124 GLU A C 1
ATOM 957 O O . GLU A 1 124 ? 16.620 3.077 -20.071 1.00 95.56 124 GLU A O 1
ATOM 962 N N . PHE A 1 125 ? 17.096 3.853 -18.013 1.00 96.75 125 PHE A N 1
ATOM 963 C CA . PHE A 1 125 ? 16.002 4.813 -17.952 1.00 96.75 125 PHE A CA 1
ATOM 964 C C . PHE A 1 125 ? 16.533 6.220 -17.712 1.00 96.75 125 PHE A C 1
ATOM 966 O O . PHE A 1 125 ? 17.238 6.483 -16.734 1.00 96.75 125 PHE A O 1
ATOM 973 N N . ARG A 1 126 ? 16.163 7.155 -18.588 1.00 96.56 126 ARG A N 1
ATOM 974 C CA . ARG A 1 126 ? 16.542 8.569 -18.473 1.00 96.56 126 ARG A CA 1
ATOM 975 C C . ARG A 1 126 ? 15.316 9.456 -18.362 1.00 96.56 126 ARG A C 1
ATOM 977 O O . ARG A 1 126 ? 14.430 9.396 -19.208 1.00 96.56 126 ARG A O 1
ATOM 984 N N . ILE A 1 127 ? 15.296 10.334 -17.368 1.00 97.44 127 ILE A N 1
ATOM 985 C CA . ILE A 1 127 ? 14.248 11.348 -17.252 1.00 97.44 127 ILE A CA 1
ATOM 986 C C . ILE A 1 127 ? 14.453 12.435 -18.309 1.00 97.44 127 ILE A C 1
ATOM 988 O O . ILE A 1 127 ? 15.549 12.977 -18.454 1.00 97.44 127 ILE A O 1
ATOM 992 N N . VAL A 1 128 ? 13.391 12.774 -19.037 1.00 96.69 128 VAL A N 1
ATOM 993 C CA . VAL A 1 128 ? 13.377 13.871 -20.010 1.00 96.69 128 VAL A CA 1
ATOM 994 C C . VAL A 1 128 ? 12.272 14.873 -19.720 1.00 96.69 128 VAL A C 1
ATOM 996 O O . VAL A 1 128 ? 11.230 14.520 -19.171 1.00 96.69 128 VAL A O 1
ATOM 999 N N . ARG A 1 129 ? 12.526 16.141 -20.067 1.00 96.56 129 ARG A N 1
ATOM 1000 C CA . ARG A 1 129 ? 11.663 17.289 -19.754 1.00 96.56 129 ARG A CA 1
ATOM 1001 C C . ARG A 1 129 ? 11.402 18.164 -20.981 1.00 96.56 129 ARG A C 1
ATOM 1003 O O . ARG A 1 129 ? 12.206 18.170 -21.916 1.00 96.56 129 ARG A O 1
ATOM 1010 N N . GLY A 1 130 ? 10.300 18.910 -20.960 1.00 93.94 130 GLY A N 1
ATOM 1011 C CA . GLY A 1 130 ? 9.986 19.941 -21.951 1.00 93.94 130 GLY A CA 1
ATOM 1012 C C . GLY A 1 130 ? 9.930 19.409 -23.387 1.00 93.94 130 GLY A C 1
ATOM 1013 O O . GLY A 1 130 ? 9.357 18.353 -23.662 1.00 93.94 130 GLY A O 1
ATOM 1014 N N . ASP A 1 131 ? 10.560 20.122 -24.319 1.00 89.81 131 ASP A N 1
ATOM 1015 C CA . ASP A 1 131 ? 10.542 19.782 -25.748 1.00 89.81 131 ASP A CA 1
ATOM 1016 C C . ASP A 1 131 ? 11.127 18.402 -26.066 1.00 89.81 131 ASP A C 1
ATOM 1018 O O . ASP A 1 131 ? 10.716 17.766 -27.038 1.00 89.81 131 ASP A O 1
ATOM 1022 N N . ALA A 1 132 ? 12.052 17.898 -25.241 1.00 90.81 132 ALA A N 1
ATOM 1023 C CA . ALA A 1 132 ? 12.603 16.556 -25.416 1.00 90.81 132 ALA A CA 1
ATOM 1024 C C . ALA A 1 132 ? 11.543 15.461 -25.213 1.00 90.81 132 ALA A C 1
ATOM 1026 O O . ALA A 1 132 ? 11.652 14.396 -25.821 1.00 90.81 132 ALA A O 1
ATOM 1027 N N . VAL A 1 133 ? 10.509 15.729 -24.404 1.00 91.38 133 VAL A N 1
ATOM 1028 C CA . VAL A 1 133 ? 9.347 14.843 -24.260 1.00 91.38 133 VAL A CA 1
ATOM 1029 C C . VAL A 1 133 ? 8.481 14.908 -25.505 1.00 91.38 133 VAL A C 1
ATOM 1031 O O . VAL A 1 133 ? 8.116 13.867 -26.020 1.00 91.38 133 VAL A O 1
ATOM 1034 N N . ARG A 1 134 ? 8.205 16.109 -26.031 1.00 80.00 134 ARG A N 1
ATOM 1035 C CA . ARG A 1 134 ? 7.325 16.314 -27.201 1.00 80.00 134 ARG A CA 1
ATOM 1036 C C . ARG A 1 134 ? 7.858 15.674 -28.486 1.00 80.00 134 ARG A C 1
ATOM 1038 O O . ARG A 1 134 ? 7.088 15.359 -29.383 1.00 80.00 134 ARG A O 1
ATOM 1045 N N . ARG A 1 135 ? 9.179 15.495 -28.585 1.00 84.06 135 ARG A N 1
ATOM 1046 C CA . ARG A 1 135 ? 9.840 14.778 -29.695 1.00 84.06 135 ARG A CA 1
ATOM 1047 C C . ARG A 1 135 ? 9.769 13.258 -29.560 1.00 84.06 135 ARG A C 1
ATOM 1049 O O . ARG A 1 135 ? 10.254 12.545 -30.434 1.00 84.06 135 ARG A O 1
ATOM 1056 N N . ARG A 1 136 ? 9.237 12.769 -28.447 1.00 82.81 136 ARG A N 1
ATOM 1057 C CA . ARG A 1 136 ? 9.031 11.357 -28.150 1.00 82.81 136 ARG A CA 1
ATOM 1058 C C . ARG A 1 136 ? 7.535 11.149 -28.000 1.00 82.81 136 ARG A C 1
ATOM 1060 O O . ARG A 1 136 ? 6.811 12.087 -27.700 1.00 82.81 136 ARG A O 1
ATOM 1067 N N . ASP A 1 137 ? 7.073 9.941 -28.256 1.00 87.56 137 ASP A N 1
ATOM 1068 C CA . ASP A 1 137 ? 5.683 9.566 -28.031 1.00 87.56 137 ASP A CA 1
ATOM 1069 C C . ASP A 1 137 ? 5.642 8.729 -26.746 1.00 87.56 137 ASP A C 1
ATOM 1071 O O . ASP A 1 137 ? 5.860 7.520 -26.814 1.00 87.56 137 ASP A O 1
ATOM 1075 N N . PRO A 1 138 ? 5.469 9.327 -25.546 1.00 92.62 138 PRO A N 1
ATOM 1076 C CA . PRO A 1 138 ? 5.536 8.573 -24.300 1.00 92.62 138 PRO A CA 1
ATOM 1077 C C . PRO A 1 138 ? 4.280 7.728 -24.074 1.00 92.62 138 PRO A C 1
ATOM 1079 O O . PRO A 1 138 ? 4.251 6.946 -23.129 1.00 92.62 138 PRO A O 1
ATOM 1082 N N . ASP A 1 139 ? 3.254 7.856 -24.923 1.00 93.19 139 ASP A N 1
ATOM 1083 C CA . ASP A 1 139 ? 2.125 6.928 -24.960 1.00 93.19 139 ASP A CA 1
ATOM 1084 C C . ASP A 1 139 ? 2.510 5.593 -25.632 1.00 93.19 139 ASP A C 1
ATOM 1086 O O . ASP A 1 139 ? 1.833 4.586 -25.426 1.00 93.19 139 ASP A O 1
ATOM 1090 N N . GLN A 1 140 ? 3.643 5.533 -26.347 1.00 92.50 140 GLN A N 1
ATOM 1091 C CA . GLN A 1 140 ? 4.241 4.272 -26.796 1.00 92.50 140 GLN A CA 1
ATOM 1092 C C . GLN A 1 140 ? 4.994 3.582 -25.657 1.00 92.50 140 GLN A C 1
ATOM 1094 O O . GLN A 1 140 ? 6.217 3.664 -25.517 1.00 92.50 140 GLN A O 1
ATOM 1099 N N . GLY A 1 141 ? 4.227 2.872 -24.834 1.00 95.19 141 GLY A N 1
ATOM 1100 C CA . GLY A 1 141 ? 4.742 1.877 -23.908 1.00 95.19 141 GLY A CA 1
ATOM 1101 C C . GLY A 1 141 ? 5.304 0.629 -24.599 1.00 95.19 141 GLY A C 1
ATOM 1102 O O . GLY A 1 141 ? 5.285 0.474 -25.820 1.00 95.19 141 GLY A O 1
ATOM 1103 N N . THR A 1 142 ? 5.785 -0.302 -23.786 1.00 97.44 142 THR A N 1
ATOM 1104 C CA . THR A 1 142 ? 6.255 -1.630 -24.206 1.00 97.44 142 THR A CA 1
ATOM 1105 C C . THR A 1 142 ? 5.182 -2.705 -24.088 1.00 97.44 142 THR A C 1
ATOM 1107 O O . THR A 1 142 ? 5.405 -3.811 -24.567 1.00 97.44 142 THR A O 1
ATOM 1110 N N . VAL A 1 143 ? 4.025 -2.413 -23.485 1.00 97.19 143 VAL A N 1
ATOM 1111 C CA . VAL A 1 143 ? 2.878 -3.330 -23.410 1.00 97.19 143 VAL A CA 1
ATOM 1112 C C . VAL A 1 143 ? 1.582 -2.609 -23.750 1.00 97.19 143 VAL A C 1
ATOM 1114 O O . VAL A 1 143 ? 1.344 -1.485 -23.321 1.00 97.19 143 VAL A O 1
ATOM 1117 N N . ASN A 1 144 ? 0.723 -3.254 -24.534 1.00 94.06 144 ASN A N 1
ATOM 1118 C CA . ASN A 1 144 ? -0.587 -2.732 -24.889 1.00 94.06 144 ASN A CA 1
ATOM 1119 C C . ASN A 1 144 ? -1.568 -3.890 -25.093 1.00 94.06 144 ASN A C 1
ATOM 1121 O O . ASN A 1 144 ? -1.285 -4.823 -25.842 1.00 94.06 144 ASN A O 1
ATOM 1125 N N . ARG A 1 145 ? -2.734 -3.825 -24.435 1.00 88.44 145 ARG A N 1
ATOM 1126 C CA . ARG A 1 145 ? -3.794 -4.853 -24.514 1.00 88.44 145 ARG A CA 1
ATOM 1127 C C . ARG A 1 145 ? -3.282 -6.290 -24.299 1.00 88.44 145 ARG A C 1
ATOM 1129 O O . ARG A 1 145 ? -3.723 -7.206 -24.979 1.00 88.44 145 ARG A O 1
ATOM 1136 N N . GLY A 1 146 ? -2.349 -6.475 -23.365 1.00 90.81 146 GLY A N 1
ATOM 1137 C CA . GLY A 1 146 ? -1.816 -7.792 -22.997 1.00 90.81 146 GLY A CA 1
ATOM 1138 C C . GLY A 1 146 ? -0.641 -8.292 -23.837 1.00 90.81 146 GLY A C 1
ATOM 1139 O O . GLY A 1 146 ? 0.038 -9.202 -23.389 1.00 90.81 146 GLY A O 1
ATOM 1140 N N . ASN A 1 147 ? -0.344 -7.674 -24.983 1.00 96.00 147 ASN A N 1
ATOM 1141 C CA . ASN A 1 147 ? 0.830 -8.010 -25.792 1.00 96.00 147 ASN A CA 1
ATOM 1142 C C . ASN A 1 147 ? 1.948 -7.001 -25.550 1.00 96.00 147 ASN A C 1
ATOM 1144 O O . ASN A 1 147 ? 1.691 -5.797 -25.440 1.00 96.00 147 ASN A O 1
ATOM 1148 N N . ALA A 1 148 ? 3.191 -7.473 -25.519 1.00 97.56 148 ALA A N 1
ATOM 1149 C CA . ALA A 1 148 ? 4.356 -6.610 -25.385 1.00 97.56 148 ALA A CA 1
ATOM 1150 C C . ALA A 1 148 ? 5.115 -6.451 -26.706 1.00 97.56 148 ALA A C 1
ATOM 1152 O O . ALA A 1 148 ? 4.949 -7.224 -27.647 1.00 97.56 148 ALA A O 1
ATOM 1153 N N . ARG A 1 149 ? 5.958 -5.423 -26.788 1.00 97.56 149 ARG A N 1
ATOM 1154 C CA . ARG A 1 149 ? 6.935 -5.230 -27.861 1.00 97.56 149 ARG A CA 1
ATOM 1155 C C . ARG A 1 149 ? 8.322 -5.167 -27.242 1.00 97.56 149 ARG A C 1
ATOM 1157 O O . ARG A 1 149 ? 8.574 -4.330 -26.378 1.00 97.56 149 ARG A O 1
ATOM 1164 N N . SER A 1 150 ? 9.223 -6.034 -27.695 1.00 97.44 150 SER A N 1
ATOM 1165 C CA . SER A 1 150 ? 10.595 -6.058 -27.199 1.00 97.44 150 SER A CA 1
ATOM 1166 C C . SER A 1 150 ? 11.323 -4.775 -27.612 1.00 97.44 150 SER A C 1
ATOM 1168 O O . SER A 1 150 ? 11.425 -4.509 -28.810 1.00 97.44 150 SER A O 1
ATOM 1170 N N . PRO A 1 151 ? 11.887 -3.992 -26.677 1.00 96.88 151 PRO A N 1
ATOM 1171 C CA . PRO A 1 151 ? 12.716 -2.838 -27.016 1.00 96.88 151 PRO A CA 1
ATOM 1172 C C . PRO A 1 151 ? 14.071 -3.253 -27.613 1.00 96.88 151 PRO A C 1
ATOM 1174 O O . PRO A 1 151 ? 14.771 -2.416 -28.168 1.00 96.88 151 PRO A O 1
ATOM 1177 N N . TRP A 1 152 ? 14.435 -4.537 -27.518 1.00 97.31 152 TRP A N 1
ATOM 1178 C CA . TRP A 1 152 ? 15.696 -5.080 -28.025 1.00 97.31 152 TRP A CA 1
ATOM 1179 C C . TRP A 1 152 ? 15.640 -5.435 -29.508 1.00 97.31 152 TRP A C 1
ATOM 1181 O O . TRP A 1 152 ? 16.592 -5.182 -30.240 1.00 97.31 152 TRP A O 1
ATOM 1191 N N . THR A 1 153 ? 14.539 -6.061 -29.935 1.00 95.75 153 THR A N 1
ATOM 1192 C CA . THR A 1 153 ? 14.374 -6.591 -31.300 1.00 95.75 153 THR A CA 1
ATOM 1193 C C . THR A 1 153 ? 13.245 -5.915 -32.073 1.00 95.75 153 THR A C 1
ATOM 1195 O O . THR A 1 153 ? 13.171 -6.040 -33.290 1.00 95.75 153 THR A O 1
ATOM 1198 N N . GLY A 1 154 ? 12.351 -5.200 -31.386 1.00 94.69 154 GLY A N 1
ATOM 1199 C CA . GLY A 1 154 ? 11.125 -4.653 -31.961 1.00 94.69 154 GLY A CA 1
ATOM 1200 C C . GLY A 1 154 ? 10.014 -5.687 -32.164 1.00 94.69 154 GLY A C 1
ATOM 1201 O O . GLY A 1 154 ? 8.931 -5.309 -32.604 1.00 94.69 154 GLY A O 1
ATOM 1202 N N . GLU A 1 155 ? 10.237 -6.963 -31.847 1.00 96.25 155 GLU A N 1
ATOM 1203 C CA . GLU A 1 155 ? 9.270 -8.047 -32.059 1.00 96.25 155 GLU A CA 1
ATOM 1204 C C . GLU A 1 155 ? 8.128 -8.019 -31.038 1.00 96.25 155 GLU A C 1
ATOM 1206 O O . GLU A 1 155 ? 8.280 -7.517 -29.921 1.00 96.25 155 GLU A O 1
ATOM 1211 N N . VAL A 1 156 ? 6.975 -8.567 -31.429 1.00 97.75 156 VAL A N 1
ATOM 1212 C CA . VAL A 1 156 ? 5.823 -8.736 -30.536 1.00 97.75 156 VAL A CA 1
ATOM 1213 C C . VAL A 1 156 ? 6.052 -9.954 -29.643 1.00 97.75 156 VAL A C 1
ATOM 1215 O O . VAL A 1 156 ? 6.451 -11.011 -30.121 1.00 97.75 156 VAL A O 1
ATOM 1218 N N . ILE A 1 157 ? 5.780 -9.792 -28.354 1.00 98.25 157 ILE A N 1
ATOM 1219 C CA . ILE A 1 157 ? 5.754 -10.854 -27.353 1.00 98.25 157 ILE A CA 1
ATOM 1220 C C . ILE A 1 157 ? 4.286 -11.092 -27.011 1.00 98.25 157 ILE A C 1
ATOM 1222 O O . ILE A 1 157 ? 3.589 -10.172 -26.572 1.00 98.25 157 ILE A O 1
ATOM 1226 N N . ASP A 1 158 ? 3.827 -12.312 -27.264 1.00 97.56 158 ASP A N 1
ATOM 1227 C CA . ASP A 1 158 ? 2.431 -12.701 -27.094 1.00 97.56 158 ASP A CA 1
ATOM 1228 C C . ASP A 1 158 ? 2.015 -12.717 -25.614 1.00 97.56 158 ASP A C 1
ATOM 1230 O O . ASP A 1 158 ? 2.804 -13.075 -24.734 1.00 97.56 158 ASP A O 1
ATOM 1234 N N . GLY A 1 159 ? 0.772 -12.328 -25.335 1.00 96.62 159 GLY A N 1
ATOM 1235 C CA . GLY A 1 159 ? 0.210 -12.334 -23.989 1.00 96.62 159 GLY A CA 1
ATOM 1236 C C . GLY A 1 159 ? 0.210 -13.712 -23.328 1.00 96.62 159 GLY A C 1
ATOM 1237 O O . GLY A 1 159 ? 0.419 -13.789 -22.118 1.00 96.62 159 GLY A O 1
ATOM 1238 N N . ASP A 1 160 ? 0.059 -14.798 -24.087 1.00 96.88 160 ASP A N 1
ATOM 1239 C CA . ASP A 1 160 ? 0.106 -16.159 -23.546 1.00 96.88 160 ASP A CA 1
ATOM 1240 C C . ASP A 1 160 ? 1.520 -16.529 -23.086 1.00 96.88 160 ASP A C 1
ATOM 1242 O O . ASP A 1 160 ? 1.684 -17.157 -22.040 1.00 96.88 160 ASP A O 1
ATOM 1246 N N . TYR A 1 161 ? 2.557 -16.064 -23.794 1.00 97.75 161 TYR A N 1
ATOM 1247 C CA . TYR A 1 161 ? 3.940 -16.197 -23.328 1.00 97.75 161 TYR A CA 1
ATOM 1248 C C . TYR A 1 161 ? 4.158 -15.413 -22.029 1.00 97.75 161 TYR A C 1
ATOM 1250 O O . TYR A 1 161 ? 4.748 -15.935 -21.088 1.00 97.75 161 TYR A O 1
ATOM 1258 N N . ILE A 1 162 ? 3.649 -14.179 -21.946 1.00 97.56 162 ILE A N 1
ATOM 1259 C CA . ILE A 1 162 ? 3.779 -13.347 -20.739 1.00 97.56 162 ILE A CA 1
ATOM 1260 C C . ILE A 1 162 ? 3.124 -14.030 -19.533 1.00 97.56 162 ILE A C 1
ATOM 1262 O O . ILE A 1 162 ? 3.724 -14.076 -18.459 1.00 97.56 162 ILE A O 1
ATOM 1266 N N . LYS A 1 163 ? 1.918 -14.579 -19.712 1.00 96.31 163 LYS A N 1
ATOM 1267 C CA . LYS A 1 163 ? 1.213 -15.336 -18.670 1.00 96.31 163 LYS A CA 1
ATOM 1268 C C . LYS A 1 163 ? 1.974 -16.600 -18.281 1.00 96.31 163 LYS A C 1
ATOM 1270 O O . LYS A 1 163 ? 2.158 -16.839 -17.095 1.00 96.31 163 LYS A O 1
ATOM 1275 N N . ALA A 1 164 ? 2.487 -17.360 -19.250 1.00 97.00 164 ALA A N 1
ATOM 1276 C CA . ALA A 1 164 ? 3.270 -18.565 -18.981 1.00 97.00 164 ALA A CA 1
ATOM 1277 C C . ALA A 1 164 ? 4.566 -18.266 -18.204 1.00 97.00 164 ALA A C 1
ATOM 1279 O O . ALA A 1 164 ? 4.911 -19.001 -17.279 1.00 97.00 164 ALA A O 1
ATOM 1280 N N . GLU A 1 165 ? 5.271 -17.179 -18.535 1.00 97.56 165 GLU A N 1
ATOM 1281 C CA . GLU A 1 165 ? 6.438 -16.727 -17.768 1.00 97.56 165 GLU A CA 1
ATOM 1282 C C . GLU A 1 165 ? 6.049 -16.325 -16.341 1.00 97.56 165 GLU A C 1
ATOM 1284 O O . GLU A 1 165 ? 6.744 -16.683 -15.391 1.00 97.56 165 GLU A O 1
ATOM 1289 N N . ALA A 1 166 ? 4.927 -15.622 -16.175 1.00 96.00 166 ALA A N 1
ATOM 1290 C CA . ALA A 1 166 ? 4.425 -15.209 -14.869 1.00 96.00 166 ALA A CA 1
ATOM 1291 C C . ALA A 1 166 ? 4.042 -16.406 -13.987 1.00 96.00 166 ALA A C 1
ATOM 1293 O O . ALA A 1 166 ? 4.549 -16.536 -12.878 1.00 96.00 166 ALA A O 1
ATOM 1294 N N . GLN A 1 167 ? 3.232 -17.326 -14.515 1.00 95.06 167 GLN A N 1
ATOM 1295 C CA . GLN A 1 167 ? 2.803 -18.558 -13.841 1.00 95.06 167 GLN A CA 1
ATOM 1296 C C . GLN A 1 167 ? 3.970 -19.485 -13.493 1.00 95.06 167 GLN A C 1
ATOM 1298 O O . GLN A 1 167 ? 3.895 -20.258 -12.544 1.00 95.06 167 GLN A O 1
ATOM 1303 N N . ALA A 1 168 ? 5.065 -19.414 -14.248 1.00 96.00 168 ALA A N 1
ATOM 1304 C CA . ALA A 1 168 ? 6.276 -20.163 -13.954 1.00 96.00 168 ALA A CA 1
ATOM 1305 C C . ALA A 1 168 ? 7.251 -19.422 -13.017 1.00 96.00 168 ALA A C 1
ATOM 1307 O O . ALA A 1 168 ? 8.401 -19.849 -12.886 1.00 96.00 168 ALA A O 1
ATOM 1308 N N . GLY A 1 169 ? 6.832 -18.304 -12.409 1.00 94.38 169 GLY A N 1
ATOM 1309 C CA . GLY A 1 169 ? 7.636 -17.516 -11.471 1.00 94.38 169 GLY A CA 1
ATOM 1310 C C . GLY A 1 169 ? 8.806 -16.759 -12.111 1.00 94.38 169 GLY A C 1
ATOM 1311 O O . GLY A 1 169 ? 9.740 -16.372 -11.414 1.00 94.38 169 GLY A O 1
ATOM 1312 N N . ARG A 1 170 ? 8.797 -16.563 -13.439 1.00 96.00 170 ARG A N 1
ATOM 1313 C CA . ARG A 1 170 ? 9.863 -15.881 -14.204 1.00 96.00 170 ARG A CA 1
ATOM 1314 C C . ARG A 1 170 ? 9.546 -14.427 -14.556 1.00 96.00 170 ARG A C 1
ATOM 1316 O O . ARG A 1 170 ? 10.354 -13.765 -15.208 1.00 96.00 170 ARG A O 1
ATOM 1323 N N . MET A 1 171 ? 8.398 -13.907 -14.124 1.00 96.06 171 MET A N 1
ATOM 1324 C CA . MET A 1 171 ? 8.105 -12.479 -14.217 1.00 96.06 171 MET A CA 1
ATOM 1325 C C . MET A 1 171 ? 8.897 -11.714 -13.153 1.00 96.06 171 MET A C 1
ATOM 1327 O O . MET A 1 171 ? 8.669 -11.881 -11.959 1.00 96.06 171 MET A O 1
ATOM 1331 N N . GLY A 1 172 ? 9.822 -10.868 -13.598 1.00 94.81 172 GLY A N 1
ATOM 1332 C CA . GLY A 1 172 ? 10.622 -10.016 -12.724 1.00 94.81 172 GLY A CA 1
ATOM 1333 C C . GLY A 1 172 ? 10.050 -8.607 -12.604 1.00 94.81 172 GLY A C 1
ATOM 1334 O O . GLY A 1 172 ? 8.909 -8.325 -12.976 1.00 94.81 172 GLY A O 1
ATOM 1335 N N . GLU A 1 173 ? 10.886 -7.683 -12.141 1.00 94.50 173 GLU A N 1
ATOM 1336 C CA . GLU A 1 173 ? 10.600 -6.252 -12.141 1.00 94.50 173 GLU A CA 1
ATOM 1337 C C . GLU A 1 173 ? 11.883 -5.426 -12.254 1.00 94.50 173 GLU A C 1
ATOM 1339 O O . GLU A 1 173 ? 12.985 -5.926 -12.036 1.00 94.50 173 GLU A O 1
ATOM 1344 N N . ILE A 1 174 ? 11.746 -4.162 -12.647 1.00 95.38 174 ILE A N 1
ATOM 1345 C CA . ILE A 1 174 ? 12.862 -3.225 -12.743 1.00 95.38 174 ILE A CA 1
ATOM 1346 C C . ILE A 1 174 ? 12.432 -1.826 -12.306 1.00 95.38 174 ILE A C 1
ATOM 1348 O O . ILE A 1 174 ? 11.403 -1.306 -12.749 1.00 95.38 174 ILE A O 1
ATOM 1352 N N . LEU A 1 175 ? 13.233 -1.217 -11.430 1.00 96.62 175 LEU A N 1
ATOM 1353 C CA . LEU A 1 175 ? 13.060 0.164 -10.997 1.00 96.62 175 LEU A CA 1
ATOM 1354 C C . LEU A 1 175 ? 13.430 1.082 -12.157 1.00 96.62 175 LEU A C 1
ATOM 1356 O O . LEU A 1 175 ? 14.558 1.034 -12.647 1.00 96.62 175 LEU A O 1
ATOM 1360 N N . TYR A 1 176 ? 12.499 1.931 -12.588 1.00 97.25 176 TYR A N 1
ATOM 1361 C CA . TYR A 1 176 ? 12.726 2.817 -13.731 1.00 97.25 176 TYR A CA 1
ATOM 1362 C C . TYR A 1 176 ? 12.690 4.304 -13.374 1.00 97.25 176 TYR A C 1
ATOM 1364 O O . TYR A 1 176 ? 13.156 5.138 -14.152 1.00 97.25 176 TYR A O 1
ATOM 1372 N N . THR A 1 177 ? 12.142 4.683 -12.217 1.00 97.81 177 THR A N 1
ATOM 1373 C CA . THR A 1 177 ? 12.081 6.086 -11.777 1.00 97.81 177 THR A CA 1
ATOM 1374 C C . THR A 1 177 ? 11.988 6.186 -10.263 1.00 97.81 177 THR A C 1
ATOM 1376 O O . THR A 1 177 ? 11.261 5.422 -9.634 1.00 97.81 177 THR A O 1
ATOM 1379 N N . VAL A 1 178 ? 12.668 7.184 -9.694 1.00 97.38 178 VAL A N 1
ATOM 1380 C CA . VAL A 1 178 ? 12.413 7.645 -8.326 1.00 97.38 178 VAL A CA 1
ATOM 1381 C C . VAL A 1 178 ? 11.693 8.985 -8.392 1.00 97.38 178 VAL A C 1
ATOM 1383 O O . VAL A 1 178 ? 12.184 9.948 -8.990 1.00 97.38 178 VAL A O 1
ATOM 1386 N N . VAL A 1 179 ? 10.509 9.024 -7.794 1.00 97.50 179 VAL A N 1
ATOM 1387 C CA . VAL A 1 179 ? 9.700 10.223 -7.598 1.00 97.50 179 VAL A CA 1
ATOM 1388 C C . VAL A 1 179 ? 10.113 10.858 -6.281 1.00 97.50 179 VAL A C 1
ATOM 1390 O O . VAL A 1 179 ? 10.179 10.183 -5.258 1.00 97.50 179 VAL A O 1
ATOM 1393 N N . LEU A 1 180 ? 10.351 12.162 -6.299 1.00 96.38 180 LEU A N 1
ATOM 1394 C CA . LEU A 1 180 ? 10.658 12.960 -5.124 1.00 96.38 180 LEU A CA 1
ATOM 1395 C C . LEU A 1 180 ? 9.462 13.857 -4.825 1.00 96.38 180 LEU A C 1
ATOM 1397 O O . LEU A 1 180 ? 9.049 14.670 -5.658 1.00 96.38 180 LEU A O 1
ATOM 1401 N N . LYS A 1 181 ? 8.900 13.717 -3.627 1.00 94.88 181 LYS A N 1
ATOM 1402 C CA . LYS A 1 181 ? 7.920 14.664 -3.113 1.00 94.88 181 LYS A CA 1
ATOM 1403 C C . LYS A 1 181 ? 8.659 15.939 -2.722 1.00 94.88 181 LYS A C 1
ATOM 1405 O O . LYS A 1 181 ? 9.556 15.904 -1.888 1.00 94.88 181 LYS A O 1
ATOM 1410 N N . VAL A 1 182 ? 8.273 17.053 -3.330 1.00 93.94 182 VAL A N 1
ATOM 1411 C CA . VAL A 1 182 ? 8.771 18.397 -3.009 1.00 93.94 182 VAL A CA 1
ATOM 1412 C C . VAL A 1 182 ? 7.581 19.293 -2.636 1.00 93.94 182 VAL A C 1
ATOM 1414 O O . VAL A 1 182 ? 6.432 18.937 -2.956 1.00 93.94 182 VAL A O 1
ATOM 1417 N N . PRO A 1 183 ? 7.804 20.453 -1.988 1.00 92.38 183 PRO A N 1
ATOM 1418 C CA . PRO A 1 183 ? 6.717 21.346 -1.600 1.00 92.38 183 PRO A CA 1
ATOM 1419 C C . PRO A 1 183 ? 5.782 21.654 -2.779 1.00 92.38 183 PRO A C 1
ATOM 1421 O O . PRO A 1 183 ? 6.198 22.178 -3.810 1.00 92.38 183 PRO A O 1
ATOM 1424 N N . GLY A 1 184 ? 4.509 21.267 -2.652 1.00 87.81 184 GLY A N 1
ATOM 1425 C CA . GLY A 1 184 ? 3.467 21.516 -3.659 1.00 87.81 184 GLY A CA 1
ATOM 1426 C C . GLY A 1 184 ? 3.567 20.740 -4.984 1.00 87.81 184 GLY A C 1
ATOM 1427 O O . GLY A 1 184 ? 2.670 20.879 -5.810 1.00 87.81 184 GLY A O 1
ATOM 1428 N N . ALA A 1 185 ? 4.593 19.909 -5.206 1.00 91.88 185 ALA A N 1
ATOM 1429 C CA . ALA A 1 185 ? 4.787 19.219 -6.486 1.00 91.88 185 ALA A CA 1
ATOM 1430 C C . ALA A 1 185 ? 5.496 17.858 -6.348 1.00 91.88 185 ALA A C 1
ATOM 1432 O O . ALA A 1 185 ? 5.768 17.378 -5.245 1.00 91.88 185 ALA A O 1
ATOM 1433 N N . PHE A 1 186 ? 5.776 17.241 -7.495 1.00 95.06 186 PHE A N 1
ATOM 1434 C CA . PHE A 1 186 ? 6.655 16.086 -7.633 1.00 95.06 186 PHE A CA 1
ATOM 1435 C C . PHE A 1 186 ? 7.798 16.430 -8.587 1.00 95.06 186 PHE A C 1
ATOM 1437 O O . PHE A 1 186 ? 7.570 17.050 -9.633 1.00 95.06 186 PHE A O 1
ATOM 1444 N N . ASP A 1 187 ? 9.001 15.995 -8.232 1.00 95.25 187 ASP A N 1
ATOM 1445 C CA . ASP A 1 187 ? 10.154 15.943 -9.127 1.00 95.25 187 ASP A CA 1
ATOM 1446 C C . ASP A 1 187 ? 10.567 14.482 -9.363 1.00 95.25 187 ASP A C 1
ATOM 1448 O O . ASP A 1 187 ? 10.078 13.562 -8.708 1.00 95.25 187 ASP A O 1
ATOM 1452 N N . TYR A 1 188 ? 11.431 14.250 -10.347 1.00 96.44 188 TYR A N 1
ATOM 1453 C CA . TYR A 1 188 ? 11.727 12.913 -10.852 1.00 96.44 188 TYR A CA 1
ATOM 1454 C C . TYR A 1 188 ? 13.198 12.768 -11.193 1.00 96.44 188 TYR A C 1
ATOM 1456 O O . TYR A 1 188 ? 13.744 13.602 -11.921 1.00 96.44 188 TYR A O 1
ATOM 1464 N N . ARG A 1 189 ? 13.807 11.660 -10.775 1.00 95.81 189 ARG A N 1
ATOM 1465 C CA . ARG A 1 189 ? 15.174 11.294 -11.156 1.00 95.81 189 ARG A CA 1
ATOM 1466 C C . ARG A 1 189 ? 15.252 9.853 -11.644 1.00 95.81 189 ARG A C 1
ATOM 1468 O O . ARG A 1 189 ? 14.418 9.011 -11.305 1.00 95.81 189 ARG A O 1
ATOM 1475 N N . SER A 1 190 ? 16.288 9.575 -12.430 1.00 96.31 190 SER A N 1
ATOM 1476 C CA . SER A 1 190 ? 16.655 8.200 -12.754 1.00 96.31 190 SER A CA 1
ATOM 1477 C C . SER A 1 190 ? 17.111 7.466 -11.481 1.00 96.31 190 SER A C 1
ATOM 1479 O O . SER A 1 190 ? 17.643 8.109 -10.564 1.00 96.31 190 SER A O 1
ATOM 1481 N N . PRO A 1 191 ? 16.917 6.140 -11.409 1.00 94.75 191 PRO A N 1
ATOM 1482 C CA . PRO A 1 191 ? 17.467 5.325 -10.332 1.00 94.75 191 PRO A CA 1
ATOM 1483 C C . PRO A 1 191 ? 18.995 5.421 -10.305 1.00 94.75 191 PRO A C 1
ATOM 1485 O O . PRO A 1 191 ? 19.645 5.430 -11.351 1.00 94.75 191 PRO A O 1
ATOM 1488 N N . THR A 1 192 ? 19.570 5.511 -9.113 1.00 92.19 192 THR A N 1
ATOM 1489 C CA . THR A 1 192 ? 21.018 5.479 -8.892 1.00 92.19 192 THR A CA 1
ATOM 1490 C C . THR A 1 192 ? 21.483 4.041 -8.641 1.00 92.19 192 THR A C 1
ATOM 1492 O O . THR A 1 192 ? 20.670 3.180 -8.298 1.00 92.19 192 THR A O 1
ATOM 1495 N N . PRO A 1 193 ? 22.795 3.752 -8.732 1.00 89.81 193 PRO A N 1
ATOM 1496 C CA . PRO A 1 193 ? 23.328 2.451 -8.327 1.00 89.81 193 PRO A CA 1
ATOM 1497 C C . PRO A 1 193 ? 23.031 2.078 -6.865 1.00 89.81 193 PRO A C 1
ATOM 1499 O O . PRO A 1 193 ? 23.046 0.902 -6.517 1.00 89.81 193 PRO A O 1
ATOM 1502 N N . GLU A 1 194 ? 22.791 3.058 -5.991 1.00 89.12 194 GLU A N 1
ATOM 1503 C CA . GLU A 1 194 ? 22.384 2.811 -4.606 1.00 89.12 194 GLU A CA 1
ATOM 1504 C C . GLU A 1 194 ? 20.938 2.312 -4.528 1.00 89.12 194 GLU A C 1
ATOM 1506 O O . GLU A 1 194 ? 20.712 1.274 -3.912 1.00 89.12 194 GLU A O 1
ATOM 1511 N N . ASP A 1 195 ? 19.997 2.960 -5.231 1.00 91.06 195 ASP A N 1
ATOM 1512 C CA . ASP A 1 195 ? 18.588 2.527 -5.261 1.00 91.06 195 ASP A CA 1
ATOM 1513 C C . ASP A 1 195 ? 18.459 1.081 -5.775 1.00 91.06 195 ASP A C 1
ATOM 1515 O O . ASP A 1 195 ? 17.657 0.300 -5.266 1.00 91.06 195 ASP A O 1
ATOM 1519 N N . LEU A 1 196 ? 19.264 0.720 -6.784 1.00 87.75 196 LEU A N 1
ATOM 1520 C CA . LEU A 1 196 ? 19.253 -0.611 -7.396 1.00 87.75 196 LEU A CA 1
ATOM 1521 C C . LEU A 1 196 ? 19.856 -1.683 -6.476 1.00 87.75 196 LEU A C 1
ATOM 1523 O O . LEU A 1 196 ? 19.292 -2.769 -6.357 1.00 87.75 196 LEU A O 1
ATOM 1527 N N . ARG A 1 197 ? 20.982 -1.388 -5.807 1.00 82.75 197 ARG A N 1
ATOM 1528 C CA . ARG A 1 197 ? 21.627 -2.332 -4.872 1.00 82.75 197 ARG A CA 1
ATOM 1529 C C . ARG A 1 197 ? 20.765 -2.601 -3.649 1.00 82.75 197 ARG A C 1
ATOM 1531 O O . ARG A 1 197 ? 20.575 -3.757 -3.290 1.00 82.75 197 ARG A O 1
ATOM 1538 N N . ALA A 1 198 ? 20.187 -1.544 -3.082 1.00 78.62 198 ALA A N 1
ATOM 1539 C CA . ALA A 1 198 ? 19.322 -1.625 -1.916 1.00 78.62 198 ALA A CA 1
ATOM 1540 C C . ALA A 1 198 ? 18.161 -2.618 -2.108 1.00 78.62 198 ALA A C 1
ATOM 1542 O O . ALA A 1 198 ? 17.784 -3.312 -1.170 1.00 78.62 198 ALA A O 1
ATOM 1543 N N . SER A 1 199 ? 17.630 -2.732 -3.331 1.00 73.94 199 SER A N 1
ATOM 1544 C CA . SER A 1 199 ? 16.587 -3.709 -3.652 1.00 73.94 199 SER A CA 1
ATOM 1545 C C . SER A 1 199 ? 17.108 -5.135 -3.837 1.00 73.94 199 SER A C 1
ATOM 1547 O O . SER A 1 199 ? 16.386 -6.071 -3.516 1.00 73.94 199 SER A O 1
ATOM 1549 N N . HIS A 1 200 ? 18.313 -5.321 -4.380 1.00 75.81 200 HIS A N 1
ATOM 1550 C CA . HIS A 1 200 ? 18.844 -6.654 -4.684 1.00 75.81 200 HIS A 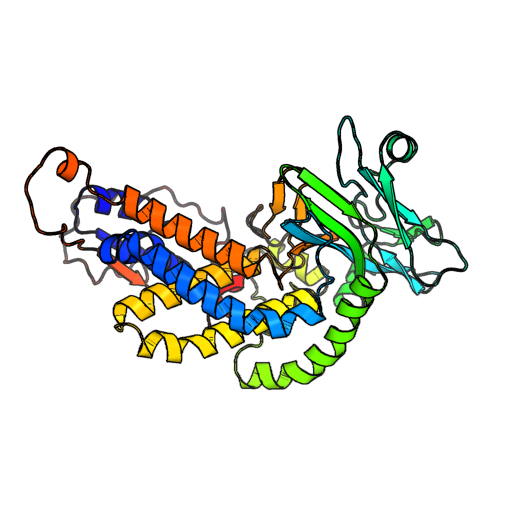CA 1
ATOM 1551 C C . HIS A 1 200 ? 19.294 -7.404 -3.424 1.00 75.81 200 HIS A C 1
ATOM 1553 O O . HIS A 1 200 ? 19.050 -8.601 -3.286 1.00 75.81 200 HIS A O 1
ATOM 1559 N N . ASP A 1 201 ? 19.904 -6.694 -2.472 1.00 77.88 201 ASP A N 1
ATOM 1560 C CA . ASP A 1 201 ? 20.418 -7.294 -1.234 1.00 77.88 201 ASP A CA 1
ATOM 1561 C C . ASP A 1 201 ? 19.288 -7.851 -0.337 1.00 77.88 201 ASP A C 1
ATOM 1563 O O . ASP A 1 201 ? 19.509 -8.733 0.498 1.00 77.88 201 ASP A O 1
ATOM 1567 N N . LEU A 1 202 ? 18.056 -7.373 -0.539 1.00 86.38 202 LEU A N 1
ATOM 1568 C CA . LEU A 1 202 ? 16.862 -7.802 0.189 1.00 86.38 202 LEU A CA 1
ATOM 1569 C C . LEU A 1 202 ? 16.392 -9.213 -0.172 1.00 86.38 202 LEU A C 1
ATOM 1571 O O . LEU A 1 202 ? 15.912 -9.913 0.718 1.00 86.38 202 LEU A O 1
ATOM 1575 N N . ASP A 1 203 ? 16.545 -9.650 -1.425 1.00 85.50 203 ASP A N 1
ATOM 1576 C CA . ASP A 1 203 ? 16.022 -10.946 -1.888 1.00 85.50 203 ASP A CA 1
ATOM 1577 C C . ASP A 1 203 ? 16.613 -12.105 -1.076 1.00 85.50 203 ASP A C 1
ATOM 1579 O O . ASP A 1 203 ? 15.895 -12.976 -0.577 1.00 85.50 203 ASP A O 1
ATOM 1583 N N . GLN A 1 204 ? 17.934 -12.081 -0.869 1.00 83.88 204 GLN A N 1
ATOM 1584 C CA . GLN A 1 204 ? 18.626 -13.108 -0.090 1.00 83.88 204 GLN A CA 1
ATOM 1585 C C . GLN A 1 204 ? 18.250 -13.052 1.391 1.00 83.88 204 GLN A C 1
ATOM 1587 O O . GLN A 1 204 ? 18.071 -14.095 2.022 1.00 83.88 204 GLN A O 1
ATOM 1592 N N . MET A 1 205 ? 18.114 -11.850 1.954 1.00 86.56 205 MET A N 1
ATOM 1593 C CA . MET A 1 205 ? 17.752 -11.690 3.358 1.00 86.56 205 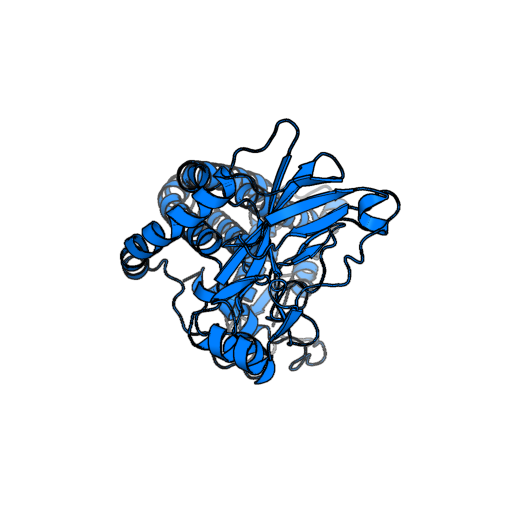MET A CA 1
ATOM 1594 C C . MET A 1 205 ? 16.322 -12.165 3.630 1.00 86.56 205 MET A C 1
ATOM 1596 O O . MET A 1 205 ? 16.103 -12.877 4.611 1.00 86.56 205 MET A O 1
ATOM 1600 N N . VAL A 1 206 ? 15.359 -11.806 2.775 1.00 90.69 206 VAL A N 1
ATOM 1601 C CA . VAL A 1 206 ? 13.972 -12.274 2.895 1.00 90.69 206 VAL A CA 1
ATOM 1602 C C . VAL A 1 206 ? 13.937 -13.791 2.813 1.00 90.69 206 VAL A C 1
ATOM 1604 O O . VAL A 1 206 ? 13.376 -14.412 3.708 1.00 90.69 206 VAL A O 1
ATOM 1607 N N . ALA A 1 207 ? 14.616 -14.402 1.839 1.00 89.00 207 ALA A N 1
ATOM 1608 C CA . ALA A 1 207 ? 14.683 -15.859 1.728 1.00 89.00 207 ALA A CA 1
ATOM 1609 C C . ALA A 1 207 ? 15.244 -16.537 2.997 1.00 89.00 207 ALA A C 1
ATOM 1611 O O . ALA A 1 207 ? 14.775 -17.605 3.386 1.00 89.00 207 ALA A O 1
ATOM 1612 N N . GLN A 1 208 ? 16.216 -15.913 3.674 1.00 89.38 208 GLN A N 1
ATOM 1613 C CA . GLN A 1 208 ? 16.793 -16.427 4.923 1.00 89.38 208 GLN A CA 1
ATOM 1614 C C . GLN A 1 208 ? 15.891 -16.212 6.149 1.00 89.38 208 GLN A C 1
ATOM 1616 O O . GLN A 1 208 ? 15.831 -17.082 7.020 1.00 89.38 208 GLN A O 1
ATOM 1621 N N . ARG A 1 209 ? 15.203 -15.066 6.246 1.00 91.56 209 ARG A N 1
ATOM 1622 C CA . ARG A 1 209 ? 14.312 -14.734 7.375 1.00 91.56 209 ARG A CA 1
ATOM 1623 C C . ARG A 1 209 ? 12.924 -15.356 7.254 1.00 91.56 209 ARG A C 1
ATOM 1625 O O . ARG A 1 209 ? 12.298 -15.591 8.285 1.00 91.56 209 ARG A O 1
ATOM 1632 N N . TRP A 1 210 ? 12.454 -15.656 6.043 1.00 93.00 210 TRP A N 1
ATOM 1633 C CA . TRP A 1 210 ? 11.089 -16.129 5.799 1.00 93.00 210 TRP A CA 1
ATOM 1634 C C . TRP A 1 210 ? 10.686 -17.329 6.671 1.00 93.00 210 TRP A C 1
ATOM 1636 O O . TRP A 1 210 ? 9.640 -17.243 7.313 1.00 93.00 210 TRP A O 1
ATOM 1646 N N . PRO A 1 211 ? 11.513 -18.386 6.836 1.00 94.44 211 PRO A N 1
ATOM 1647 C CA . PRO A 1 211 ? 11.161 -19.506 7.714 1.00 94.44 211 PRO A CA 1
ATOM 1648 C C . PRO A 1 211 ? 10.975 -19.103 9.183 1.00 94.44 211 PRO A C 1
ATOM 1650 O O . PRO A 1 211 ? 10.151 -19.675 9.891 1.00 94.44 211 PRO A O 1
ATOM 1653 N N . GLN A 1 212 ? 11.724 -18.105 9.660 1.00 94.00 212 GLN A N 1
ATOM 1654 C CA . GLN A 1 212 ? 11.588 -17.598 11.029 1.00 94.00 212 GLN A CA 1
ATOM 1655 C C . GLN A 1 212 ? 10.282 -16.819 11.190 1.00 94.00 212 GLN A C 1
ATOM 1657 O O . GLN A 1 212 ? 9.600 -16.966 12.201 1.00 94.00 212 GLN A O 1
ATOM 1662 N N . TRP A 1 213 ? 9.906 -16.034 10.181 1.00 94.69 213 TRP A N 1
ATOM 1663 C CA . TRP A 1 213 ? 8.630 -15.325 10.157 1.00 94.69 213 TRP A CA 1
ATOM 1664 C C . TRP A 1 213 ? 7.430 -16.260 10.033 1.00 94.69 213 TRP A C 1
ATOM 1666 O O . TRP A 1 213 ? 6.426 -16.013 10.691 1.00 94.69 213 TRP A O 1
ATOM 1676 N N . GLN A 1 214 ? 7.546 -17.366 9.296 1.00 93.88 214 GLN A N 1
ATOM 1677 C CA . GLN A 1 214 ? 6.527 -18.420 9.283 1.00 93.88 214 GLN A CA 1
ATOM 1678 C C . GLN A 1 214 ? 6.317 -19.007 10.684 1.00 93.88 214 GLN A C 1
ATOM 1680 O O . GLN A 1 214 ? 5.188 -19.082 11.159 1.00 93.88 214 GLN A O 1
ATOM 1685 N N . LEU A 1 215 ? 7.402 -19.360 11.386 1.00 93.44 215 LEU A N 1
ATOM 1686 C CA . LEU A 1 215 ? 7.324 -19.900 12.750 1.00 93.44 215 LEU A CA 1
ATOM 1687 C C . LEU A 1 215 ? 6.768 -18.893 13.767 1.00 93.44 215 LEU A C 1
ATOM 1689 O O . LEU A 1 215 ? 6.120 -19.298 14.729 1.00 93.44 215 LEU A O 1
ATOM 1693 N N . ALA A 1 216 ? 7.032 -17.602 13.565 1.00 93.25 216 ALA A N 1
ATOM 1694 C CA . ALA A 1 216 ? 6.540 -16.525 14.419 1.00 93.25 216 ALA A CA 1
ATOM 1695 C C . ALA A 1 216 ? 5.112 -16.060 14.071 1.00 93.25 216 ALA A C 1
ATOM 1697 O O . ALA A 1 216 ? 4.551 -15.261 14.813 1.00 93.25 216 ALA A O 1
ATOM 1698 N N . GLY A 1 217 ? 4.523 -16.547 12.971 1.00 92.00 217 GLY A N 1
ATOM 1699 C CA . GLY A 1 217 ? 3.179 -16.157 12.529 1.00 92.00 217 GLY A CA 1
ATOM 1700 C C . GLY A 1 217 ? 3.103 -14.827 11.769 1.00 92.00 217 GLY A C 1
ATOM 1701 O O . GLY A 1 217 ? 2.023 -14.267 11.653 1.00 92.00 217 GLY A O 1
ATOM 1702 N N . PHE A 1 218 ? 4.221 -14.315 11.243 1.00 93.38 218 PHE A N 1
ATOM 1703 C CA . PHE A 1 218 ? 4.268 -13.063 10.469 1.00 93.38 218 PHE A CA 1
ATOM 1704 C C . PHE A 1 218 ? 4.255 -13.258 8.946 1.00 93.38 218 PHE A C 1
ATOM 1706 O O . PHE A 1 218 ? 4.231 -12.280 8.196 1.00 93.38 218 PHE A O 1
ATOM 1713 N N . ALA A 1 219 ? 4.361 -14.499 8.471 1.00 91.12 219 ALA A N 1
ATOM 1714 C CA . ALA A 1 219 ? 4.324 -14.796 7.044 1.00 91.12 219 ALA A CA 1
ATOM 1715 C C . ALA A 1 219 ? 2.889 -14.719 6.501 1.00 91.12 219 ALA A C 1
ATOM 1717 O O . ALA A 1 219 ? 1.951 -15.190 7.136 1.00 91.12 219 ALA A O 1
ATOM 1718 N N . VAL A 1 220 ? 2.750 -14.157 5.299 1.00 91.75 220 VAL A N 1
ATOM 1719 C CA . VAL A 1 220 ? 1.480 -14.019 4.562 1.00 91.75 220 VAL A CA 1
ATOM 1720 C C . VAL A 1 220 ? 1.457 -14.950 3.344 1.00 91.75 220 VAL A C 1
ATOM 1722 O O . VAL A 1 220 ? 1.293 -14.523 2.202 1.00 91.75 220 VAL A O 1
ATOM 1725 N N . ASP A 1 221 ? 1.719 -16.232 3.582 1.00 90.31 221 ASP A N 1
ATOM 1726 C CA . ASP A 1 221 ? 1.809 -17.295 2.570 1.00 90.31 221 ASP A CA 1
ATOM 1727 C C . ASP A 1 221 ? 0.495 -18.065 2.365 1.00 90.31 221 ASP A C 1
ATOM 1729 O O . ASP A 1 221 ? 0.471 -19.109 1.711 1.00 90.31 221 ASP A O 1
ATOM 1733 N N . ASP A 1 222 ? -0.620 -17.554 2.892 1.00 91.25 222 ASP A N 1
ATOM 1734 C CA . ASP A 1 222 ? -1.925 -18.130 2.599 1.00 91.25 222 ASP A CA 1
ATOM 1735 C C . ASP A 1 222 ? -2.255 -18.004 1.113 1.00 91.25 222 ASP A C 1
ATOM 1737 O O . ASP A 1 222 ? -2.046 -16.962 0.478 1.00 91.25 222 ASP A O 1
ATOM 1741 N N . ALA A 1 223 ? -2.848 -19.069 0.580 1.00 90.69 223 ALA A N 1
ATOM 1742 C CA . ALA A 1 223 ? -3.427 -19.049 -0.748 1.00 90.69 223 ALA A CA 1
ATOM 1743 C C . ALA A 1 223 ? -4.572 -18.029 -0.811 1.00 90.69 223 ALA A C 1
ATOM 1745 O O . ALA A 1 223 ? -5.416 -17.957 0.088 1.00 90.69 223 ALA A O 1
ATOM 1746 N N . ILE A 1 224 ? -4.639 -17.288 -1.913 1.00 87.94 224 ILE A N 1
ATOM 1747 C CA . ILE A 1 224 ? -5.755 -16.388 -2.193 1.00 87.94 224 ILE A CA 1
ATOM 1748 C C . ILE A 1 224 ? -7.004 -17.255 -2.440 1.00 87.94 224 ILE A C 1
ATOM 1750 O O . ILE A 1 224 ? -6.982 -18.118 -3.326 1.00 87.94 224 ILE A O 1
ATOM 1754 N N . PRO A 1 225 ? -8.097 -17.090 -1.672 1.00 81.25 225 PRO A N 1
ATOM 1755 C CA . PRO A 1 225 ? -9.263 -17.961 -1.767 1.00 81.25 225 PRO A CA 1
ATOM 1756 C C . PRO A 1 225 ? -9.981 -17.821 -3.117 1.00 81.25 225 PRO A C 1
ATOM 1758 O O . PRO A 1 225 ? -9.917 -16.795 -3.791 1.00 81.25 225 PRO A O 1
ATOM 1761 N N . TYR A 1 226 ? -10.668 -18.882 -3.555 1.00 67.31 226 TYR A N 1
ATOM 1762 C CA . TYR A 1 226 ? -11.570 -18.796 -4.711 1.00 67.31 226 TYR A CA 1
ATOM 1763 C C . TYR A 1 226 ? -12.808 -17.983 -4.306 1.00 67.31 226 TYR A C 1
ATOM 1765 O O . TYR A 1 226 ? -13.615 -18.460 -3.511 1.00 67.31 226 TYR A O 1
ATOM 1773 N N . GLY A 1 227 ? -12.936 -16.765 -4.838 1.00 61.72 227 GLY A N 1
ATOM 1774 C CA . GLY A 1 227 ? -14.092 -15.891 -4.614 1.00 61.72 227 GLY A CA 1
ATOM 1775 C C . GLY A 1 227 ? -15.316 -16.259 -5.459 1.00 61.72 227 GLY A C 1
ATOM 1776 O O . GLY A 1 227 ? -15.234 -17.062 -6.393 1.00 61.72 227 GLY A O 1
ATOM 1777 N N . HIS A 1 228 ? -16.465 -15.642 -5.159 1.00 53.38 228 HIS A N 1
ATOM 1778 C CA . HIS A 1 228 ? -17.710 -15.867 -5.907 1.00 53.38 228 HIS A CA 1
ATOM 1779 C C . HIS A 1 228 ? -17.665 -15.335 -7.347 1.00 53.38 228 HIS A C 1
ATOM 1781 O O . HIS A 1 228 ? -18.332 -15.889 -8.230 1.00 53.38 228 HIS A O 1
ATOM 1787 N N . ARG A 1 229 ? -16.877 -14.287 -7.616 1.00 55.00 229 ARG A N 1
ATOM 1788 C CA . ARG A 1 229 ? -16.547 -13.866 -8.979 1.00 55.00 229 ARG A CA 1
ATOM 1789 C C . ARG A 1 229 ? -15.320 -14.625 -9.461 1.00 55.00 229 ARG A C 1
ATOM 1791 O O . ARG A 1 229 ? -14.205 -14.329 -9.045 1.00 55.00 229 ARG A O 1
ATOM 1798 N N . ALA A 1 230 ? -15.533 -15.522 -10.424 1.00 48.75 230 ALA A N 1
ATOM 1799 C CA . ALA A 1 230 ? -14.453 -16.148 -11.188 1.00 48.75 230 ALA A CA 1
ATOM 1800 C C . ALA A 1 230 ? -13.418 -15.092 -11.647 1.00 48.75 230 ALA A C 1
ATOM 1802 O O . ALA A 1 230 ? -12.229 -15.219 -11.395 1.00 48.75 230 ALA A O 1
ATOM 1803 N N . ASN A 1 231 ? -13.880 -13.942 -12.148 1.00 54.34 231 ASN A N 1
ATOM 1804 C CA . ASN A 1 231 ? -13.031 -12.961 -12.825 1.00 54.34 231 ASN A CA 1
ATOM 1805 C C . ASN A 1 231 ? -11.955 -12.251 -11.972 1.00 54.34 231 ASN A C 1
ATOM 1807 O O . ASN A 1 231 ? -10.961 -11.826 -12.550 1.00 54.34 231 ASN A O 1
ATOM 1811 N N . GLU A 1 232 ? -12.120 -12.050 -10.660 1.00 56.25 232 GLU A N 1
ATOM 1812 C CA . GLU A 1 232 ? -11.178 -11.201 -9.894 1.00 56.25 232 GLU A CA 1
ATOM 1813 C C . GLU A 1 232 ? -9.906 -11.955 -9.506 1.00 56.25 232 GLU A C 1
ATOM 1815 O O . GLU A 1 232 ? -8.798 -11.491 -9.786 1.00 56.25 232 GLU A O 1
ATOM 1820 N N . ARG A 1 233 ? -10.062 -13.172 -8.972 1.00 60.91 233 ARG A N 1
ATOM 1821 C CA . ARG A 1 233 ? -8.938 -14.092 -8.787 1.00 60.91 233 ARG A CA 1
ATOM 1822 C C . ARG A 1 233 ? -8.377 -14.562 -10.131 1.00 60.91 233 ARG A C 1
ATOM 1824 O O . ARG A 1 233 ? -7.158 -14.601 -10.285 1.00 60.91 233 ARG A O 1
ATOM 1831 N N . ASP A 1 234 ? -9.232 -14.869 -11.114 1.00 63.84 234 ASP A N 1
ATOM 1832 C CA . ASP A 1 234 ? -8.778 -15.369 -12.420 1.00 63.84 234 ASP A CA 1
ATOM 1833 C C . ASP A 1 234 ? -7.820 -14.393 -13.109 1.00 63.84 234 ASP A C 1
ATOM 1835 O O . ASP A 1 234 ? -6.931 -14.827 -13.841 1.00 63.84 234 ASP A O 1
ATOM 1839 N N . VAL A 1 235 ? -7.972 -13.083 -12.887 1.00 76.44 235 VAL A N 1
ATOM 1840 C CA . VAL A 1 235 ? -7.077 -12.082 -13.476 1.00 76.44 235 VAL A CA 1
ATOM 1841 C C . VAL A 1 235 ? -5.686 -12.135 -12.852 1.00 76.44 235 VAL A C 1
ATOM 1843 O O . VAL A 1 235 ? -4.717 -12.143 -13.605 1.00 76.44 235 VAL A O 1
ATOM 1846 N N . ILE A 1 236 ? -5.554 -12.187 -11.525 1.00 84.50 236 ILE A N 1
ATOM 1847 C CA . ILE A 1 236 ? -4.234 -12.167 -10.868 1.00 84.50 236 ILE A CA 1
ATOM 1848 C C . ILE A 1 236 ? -3.523 -13.527 -10.928 1.00 84.50 236 ILE A C 1
ATOM 1850 O O . ILE A 1 236 ? -2.317 -13.569 -11.174 1.00 84.50 236 ILE A O 1
ATOM 1854 N N . VAL A 1 237 ? -4.263 -14.638 -10.849 1.00 85.19 237 VAL A N 1
ATOM 1855 C CA . VAL A 1 237 ? -3.714 -16.004 -10.974 1.00 85.19 237 VAL A CA 1
ATOM 1856 C C . VAL A 1 237 ? -3.169 -16.270 -12.381 1.00 85.19 237 VAL A C 1
ATOM 1858 O O . VAL A 1 237 ? -2.155 -16.946 -12.550 1.00 85.19 237 VAL A O 1
ATOM 1861 N N . GLN A 1 238 ? -3.768 -15.677 -13.423 1.00 88.00 238 GLN A N 1
ATOM 1862 C CA . GLN A 1 238 ? -3.207 -15.722 -14.783 1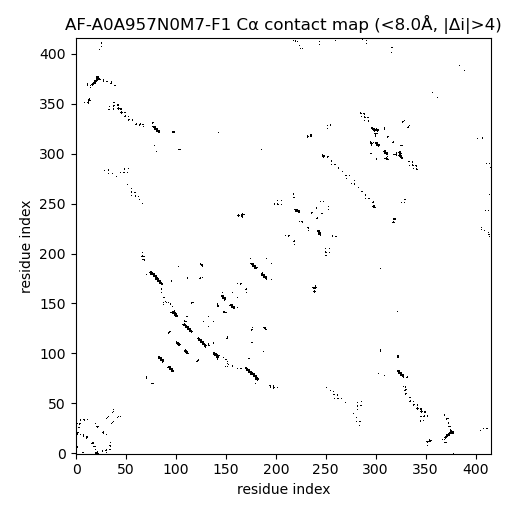.00 88.00 238 GLN A CA 1
ATOM 1863 C C . GLN A 1 238 ? -1.800 -15.116 -14.879 1.00 88.00 238 GLN A C 1
ATOM 1865 O O . GLN A 1 238 ? -1.079 -15.414 -15.831 1.00 88.00 238 GLN A O 1
ATOM 1870 N N . TYR A 1 239 ? -1.411 -14.290 -13.908 1.00 92.56 239 TYR A N 1
ATOM 1871 C CA . TYR A 1 239 ? -0.085 -13.697 -13.808 1.00 92.56 239 TYR A CA 1
ATOM 1872 C C . TYR A 1 239 ? 0.723 -14.238 -12.616 1.00 92.56 239 TYR A C 1
ATOM 1874 O O . TYR A 1 239 ? 1.622 -13.548 -12.137 1.00 92.56 239 TYR A O 1
ATOM 1882 N N . GLY A 1 240 ? 0.435 -15.468 -12.169 1.00 91.44 240 GLY A N 1
ATOM 1883 C CA . GLY A 1 240 ? 1.237 -16.184 -11.170 1.00 91.44 240 GLY A CA 1
ATOM 1884 C C . GLY A 1 240 ? 1.161 -15.586 -9.766 1.00 91.44 240 GLY A C 1
ATOM 1885 O O . GLY A 1 240 ? 2.177 -15.525 -9.084 1.00 91.44 240 GLY A O 1
ATOM 1886 N N . ILE A 1 241 ? -0.010 -15.070 -9.385 1.00 92.62 241 ILE A N 1
ATOM 1887 C CA . ILE A 1 241 ? -0.295 -14.571 -8.037 1.00 92.62 241 ILE A CA 1
ATOM 1888 C C . ILE A 1 241 ? -1.338 -15.503 -7.412 1.00 92.62 241 ILE A C 1
ATOM 1890 O O . ILE A 1 241 ? -2.543 -15.325 -7.608 1.00 92.62 241 ILE A O 1
ATOM 1894 N N . ASP A 1 242 ? -0.854 -16.516 -6.706 1.00 90.62 242 ASP A N 1
ATOM 1895 C CA . ASP A 1 242 ? -1.630 -17.554 -6.028 1.00 90.62 242 ASP A CA 1
ATOM 1896 C C . ASP A 1 242 ? -1.639 -17.374 -4.500 1.00 90.62 242 ASP A C 1
ATOM 1898 O O . ASP A 1 242 ? -2.586 -17.811 -3.840 1.00 90.62 242 ASP A O 1
ATOM 1902 N N . GLU A 1 243 ? -0.633 -16.699 -3.938 1.00 92.69 243 GLU A N 1
ATOM 1903 C CA . GLU A 1 243 ? -0.501 -16.402 -2.506 1.00 92.69 243 GLU A CA 1
ATOM 1904 C C . GLU A 1 243 ? -0.455 -14.889 -2.227 1.00 92.69 243 GLU A C 1
ATOM 1906 O O . GLU A 1 243 ? 0.044 -14.095 -3.031 1.00 92.69 243 GLU A O 1
ATOM 1911 N N . TRP A 1 244 ? -0.906 -14.460 -1.042 1.00 93.25 244 TRP A N 1
ATOM 1912 C CA . TRP A 1 244 ? -0.944 -13.029 -0.696 1.00 93.25 244 TRP A CA 1
ATOM 1913 C C . TRP A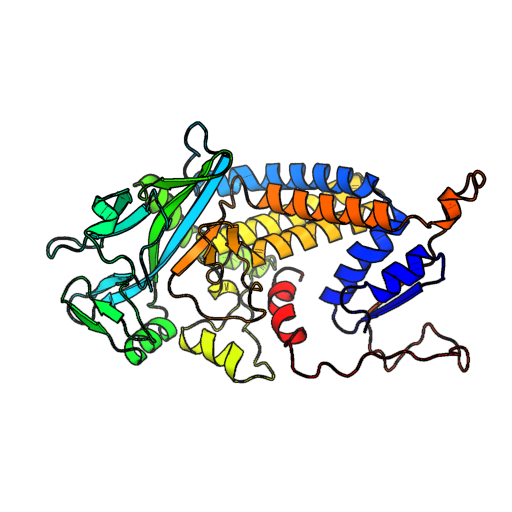 1 244 ? 0.431 -12.353 -0.703 1.00 93.25 244 TRP A C 1
ATOM 1915 O O . TRP A 1 244 ? 0.530 -11.187 -1.094 1.00 93.25 244 TRP A O 1
ATOM 1925 N N . ARG A 1 245 ? 1.509 -13.068 -0.351 1.00 94.12 245 ARG A N 1
ATOM 1926 C CA . ARG A 1 245 ? 2.885 -12.540 -0.419 1.00 94.12 245 ARG A CA 1
ATOM 1927 C C . ARG A 1 245 ? 3.279 -12.054 -1.819 1.00 94.12 245 ARG A C 1
ATOM 1929 O O . ARG A 1 245 ? 4.090 -11.142 -1.942 1.00 94.12 245 ARG A O 1
ATOM 1936 N N . GLU A 1 246 ? 2.698 -12.624 -2.876 1.00 94.06 246 GLU A N 1
ATOM 1937 C CA . GLU A 1 246 ? 3.049 -12.336 -4.276 1.00 94.06 246 GLU A CA 1
ATOM 1938 C C . GLU A 1 246 ? 2.439 -11.017 -4.779 1.00 94.06 246 GLU A C 1
ATOM 1940 O O . GLU A 1 246 ? 2.891 -10.447 -5.783 1.00 94.06 246 GLU A O 1
ATOM 1945 N N . MET A 1 247 ? 1.477 -10.470 -4.023 1.00 94.94 247 MET A N 1
ATOM 1946 C CA . MET A 1 247 ? 0.919 -9.128 -4.217 1.00 94.94 247 MET A CA 1
ATOM 1947 C C . MET A 1 247 ? 1.949 -8.020 -3.965 1.00 94.94 247 MET A C 1
ATOM 1949 O O . MET A 1 247 ? 1.706 -6.872 -4.338 1.00 94.94 247 MET A O 1
ATOM 1953 N N . PHE A 1 248 ? 3.094 -8.341 -3.364 1.00 95.75 248 PHE A N 1
ATOM 1954 C CA . PHE A 1 248 ? 4.141 -7.408 -2.961 1.00 95.75 248 PHE A CA 1
ATOM 1955 C C . PHE A 1 248 ? 5.450 -7.731 -3.686 1.00 95.75 248 PHE A C 1
ATOM 1957 O O . PHE A 1 248 ? 5.721 -8.885 -4.020 1.00 95.75 248 PHE A O 1
ATOM 1964 N N . ASN A 1 249 ? 6.277 -6.716 -3.943 1.00 94.00 249 ASN A N 1
ATOM 1965 C CA . ASN A 1 249 ? 7.681 -6.968 -4.259 1.00 94.00 249 ASN A CA 1
ATOM 1966 C C . ASN A 1 249 ? 8.472 -7.289 -2.987 1.00 94.00 249 ASN A C 1
ATOM 1968 O O . ASN A 1 249 ? 7.979 -7.081 -1.878 1.00 94.00 249 ASN A O 1
ATOM 1972 N N . THR A 1 250 ? 9.706 -7.775 -3.133 1.00 93.31 250 THR A N 1
ATOM 1973 C CA . THR A 1 250 ? 10.541 -8.172 -1.990 1.00 93.31 250 THR A CA 1
ATOM 1974 C C . THR A 1 250 ? 10.677 -7.055 -0.953 1.00 93.31 250 THR A C 1
ATOM 1976 O O . THR A 1 250 ? 10.521 -7.303 0.244 1.00 93.31 250 THR A O 1
ATOM 1979 N N . ARG A 1 251 ? 10.937 -5.814 -1.389 1.00 94.38 251 ARG A N 1
ATOM 1980 C CA . ARG A 1 251 ? 11.142 -4.675 -0.481 1.00 94.38 251 ARG A CA 1
ATOM 1981 C C . ARG A 1 251 ? 9.852 -4.245 0.219 1.00 94.38 251 ARG A C 1
ATOM 1983 O O . ARG A 1 251 ? 9.878 -3.969 1.418 1.00 94.38 251 ARG A O 1
ATOM 1990 N N . GLN A 1 252 ? 8.725 -4.249 -0.487 1.00 96.19 252 GLN A N 1
ATOM 1991 C CA . GLN A 1 252 ? 7.390 -3.999 0.054 1.00 96.19 252 GLN A CA 1
ATOM 1992 C C . GLN A 1 252 ? 7.010 -5.062 1.087 1.00 96.19 252 GLN A C 1
ATOM 1994 O O . GLN A 1 252 ? 6.654 -4.708 2.209 1.00 96.19 252 GLN A O 1
ATOM 1999 N N . LEU A 1 253 ? 7.154 -6.346 0.740 1.00 95.81 253 LEU A N 1
ATOM 2000 C CA . LEU A 1 253 ? 6.848 -7.472 1.620 1.00 95.81 253 LEU A CA 1
ATOM 2001 C C . LEU A 1 253 ? 7.684 -7.401 2.898 1.00 95.81 253 LEU A C 1
ATOM 2003 O O . LEU A 1 253 ? 7.133 -7.386 3.994 1.00 95.81 253 LEU A O 1
ATOM 2007 N N . TYR A 1 254 ? 9.004 -7.246 2.754 1.00 95.75 254 TYR A N 1
ATOM 2008 C CA . TYR A 1 254 ? 9.914 -7.071 3.884 1.00 95.75 254 TYR A CA 1
ATOM 2009 C C . TYR A 1 254 ? 9.502 -5.897 4.781 1.00 95.75 254 TYR A C 1
ATOM 2011 O O . TYR A 1 254 ? 9.464 -6.039 6.002 1.00 95.75 254 TYR A O 1
ATOM 2019 N N . SER A 1 255 ? 9.156 -4.751 4.187 1.00 96.62 255 SER A N 1
ATOM 2020 C CA . SER A 1 255 ? 8.747 -3.562 4.938 1.00 96.62 255 SER A CA 1
ATOM 2021 C C . SER A 1 255 ? 7.478 -3.807 5.755 1.00 96.62 255 SER A C 1
ATOM 2023 O O . SER A 1 255 ? 7.452 -3.477 6.938 1.00 96.62 255 SER A O 1
ATOM 2025 N N . MET A 1 256 ? 6.446 -4.416 5.159 1.00 97.56 256 MET A N 1
ATOM 2026 C CA . MET A 1 256 ? 5.182 -4.699 5.852 1.00 97.56 256 MET A CA 1
ATOM 2027 C C . MET A 1 256 ? 5.361 -5.749 6.954 1.00 97.56 256 MET A C 1
ATOM 2029 O O . MET A 1 256 ? 4.836 -5.582 8.053 1.00 97.56 256 MET A O 1
ATOM 2033 N N . THR A 1 257 ? 6.177 -6.781 6.726 1.00 96.44 257 THR A N 1
ATOM 2034 C CA . THR A 1 257 ? 6.481 -7.775 7.764 1.00 96.44 257 THR A CA 1
ATOM 2035 C C . THR A 1 257 ? 7.287 -7.170 8.918 1.00 96.44 257 THR A C 1
ATOM 2037 O O . THR A 1 257 ? 7.028 -7.476 10.079 1.00 96.44 257 THR A O 1
ATOM 2040 N N . VAL A 1 258 ? 8.224 -6.256 8.638 1.00 96.81 258 VAL A N 1
ATOM 2041 C CA . VAL A 1 258 ? 8.952 -5.508 9.679 1.00 96.81 258 VAL A CA 1
ATOM 2042 C C . VAL A 1 258 ? 8.022 -4.589 10.470 1.00 96.81 258 VAL A C 1
ATOM 2044 O O . VAL A 1 258 ? 8.184 -4.473 11.686 1.00 96.81 258 VAL A O 1
ATOM 2047 N N . TYR A 1 259 ? 7.058 -3.942 9.810 1.00 97.94 259 TYR A N 1
ATOM 2048 C CA . TYR A 1 259 ? 6.037 -3.142 10.485 1.00 97.94 259 TYR A CA 1
ATOM 2049 C C . TYR A 1 259 ? 5.239 -4.006 11.464 1.00 97.94 259 TYR A C 1
ATOM 2051 O O . TYR A 1 259 ? 5.150 -3.643 12.637 1.00 97.94 259 TYR A O 1
ATOM 2059 N N . LEU A 1 260 ? 4.732 -5.156 11.009 1.00 96.94 260 LEU A N 1
ATOM 2060 C CA . LEU A 1 260 ? 3.968 -6.101 11.827 1.00 96.94 260 LEU A CA 1
ATOM 2061 C C . LEU A 1 260 ? 4.788 -6.636 13.016 1.00 96.94 260 LEU A C 1
ATOM 2063 O O . LEU A 1 260 ? 4.342 -6.545 14.158 1.00 96.94 260 LEU A O 1
ATOM 2067 N N . GLU A 1 261 ? 6.018 -7.105 12.774 1.00 96.06 261 GLU A N 1
ATOM 2068 C CA . GLU A 1 261 ? 6.938 -7.579 13.823 1.00 96.06 261 GLU A CA 1
ATOM 2069 C C . GLU A 1 261 ? 7.184 -6.487 14.881 1.00 96.06 261 GLU A C 1
ATOM 2071 O O . GLU A 1 261 ? 7.162 -6.744 16.086 1.00 96.06 261 GLU A O 1
ATOM 2076 N N . ALA A 1 262 ? 7.412 -5.245 14.440 1.00 97.25 262 ALA A N 1
ATOM 2077 C CA . ALA A 1 262 ? 7.640 -4.123 15.344 1.00 97.25 262 ALA A CA 1
ATOM 2078 C C . ALA A 1 262 ? 6.377 -3.735 16.129 1.00 97.25 262 ALA A C 1
ATOM 2080 O O . ALA A 1 262 ? 6.493 -3.416 17.313 1.00 97.25 262 ALA A O 1
ATOM 2081 N N . LEU A 1 263 ? 5.194 -3.796 15.510 1.00 97.00 263 LEU A N 1
ATOM 2082 C CA . LEU A 1 263 ? 3.924 -3.515 16.177 1.00 97.00 263 LEU A CA 1
ATOM 2083 C C . LEU A 1 263 ? 3.651 -4.539 17.283 1.00 97.00 263 LEU A C 1
ATOM 2085 O O . LEU A 1 263 ? 3.378 -4.144 18.413 1.00 97.00 263 LEU A O 1
ATOM 2089 N N . GLN A 1 264 ? 3.845 -5.832 17.005 1.00 95.00 264 GLN A N 1
ATOM 2090 C CA . GLN A 1 264 ? 3.680 -6.880 18.016 1.00 95.00 264 GLN A CA 1
ATOM 2091 C C . GLN A 1 264 ? 4.672 -6.707 19.179 1.00 95.00 264 GLN A C 1
ATOM 2093 O O . GLN A 1 264 ? 4.318 -6.872 20.346 1.00 95.00 264 GLN A O 1
ATOM 2098 N N . SER A 1 265 ? 5.916 -6.302 18.892 1.00 94.81 265 SER A N 1
ATOM 2099 C CA . SER A 1 265 ? 6.903 -6.022 19.947 1.00 94.81 265 SER A CA 1
ATOM 2100 C C . SER A 1 265 ? 6.538 -4.818 20.828 1.00 94.81 265 SER A C 1
ATOM 2102 O O . SER A 1 265 ? 6.978 -4.741 21.976 1.00 94.81 265 SER A O 1
ATOM 2104 N N . LEU A 1 266 ? 5.726 -3.892 20.306 1.00 96.25 266 LEU A N 1
ATOM 2105 C CA . LEU A 1 266 ? 5.287 -2.689 21.006 1.00 96.25 266 LEU A CA 1
ATOM 2106 C C . LEU A 1 266 ? 4.150 -2.967 22.000 1.00 96.25 266 LEU A C 1
ATOM 2108 O O . LEU A 1 266 ? 4.041 -2.253 22.996 1.00 96.25 266 LEU A O 1
ATOM 2112 N N . GLU A 1 267 ? 3.335 -4.004 21.775 1.00 94.06 267 GLU A N 1
ATOM 2113 C CA . GLU A 1 267 ? 2.148 -4.315 22.591 1.00 94.06 267 GLU A CA 1
ATOM 2114 C C . GLU A 1 267 ? 2.465 -4.431 24.086 1.00 94.06 267 GLU A C 1
ATOM 2116 O O . GLU A 1 267 ? 1.746 -3.896 24.927 1.00 94.06 267 GLU A O 1
ATOM 2121 N N . ALA A 1 268 ? 3.568 -5.096 24.443 1.00 94.50 268 ALA A N 1
ATOM 2122 C CA . ALA A 1 268 ? 3.952 -5.261 25.844 1.00 94.50 268 ALA A CA 1
ATOM 2123 C C . ALA A 1 268 ? 4.307 -3.919 26.511 1.00 94.50 268 ALA A C 1
ATOM 2125 O O . ALA A 1 268 ? 3.930 -3.682 27.660 1.00 94.50 268 ALA A O 1
ATOM 2126 N N . GLU A 1 269 ? 5.008 -3.036 25.790 1.00 96.56 269 GLU A N 1
ATOM 2127 C CA . GLU A 1 269 ? 5.355 -1.687 26.257 1.00 96.56 269 GLU A CA 1
ATOM 2128 C C . GLU A 1 269 ? 4.083 -0.835 26.422 1.00 96.56 269 GLU A C 1
ATOM 2130 O O . GLU A 1 269 ? 3.902 -0.175 27.446 1.00 96.56 269 GLU A O 1
ATOM 2135 N N . LEU A 1 270 ? 3.170 -0.915 25.450 1.00 96.88 270 LEU A N 1
ATOM 2136 C CA . LEU A 1 270 ? 1.892 -0.204 25.431 1.00 96.88 270 LEU A CA 1
ATOM 2137 C C . LEU A 1 270 ? 0.958 -0.637 26.568 1.00 96.88 270 LEU A C 1
ATOM 2139 O O . LEU A 1 270 ? 0.491 0.206 27.337 1.00 96.88 270 LEU A O 1
ATOM 2143 N N . ARG A 1 271 ? 0.738 -1.944 26.741 1.00 96.31 271 ARG A N 1
ATOM 2144 C CA . ARG A 1 271 ? -0.125 -2.499 27.800 1.00 96.31 271 ARG A CA 1
ATOM 2145 C C . ARG A 1 271 ? 0.426 -2.278 29.207 1.00 96.31 271 ARG A C 1
ATOM 2147 O O . ARG A 1 271 ? -0.344 -2.265 30.160 1.00 96.31 271 ARG A O 1
ATOM 2154 N N . ALA A 1 272 ? 1.739 -2.104 29.358 1.00 97.06 272 ALA A N 1
ATOM 2155 C CA . ALA A 1 272 ? 2.341 -1.744 30.641 1.00 97.06 272 ALA A CA 1
ATOM 2156 C C . ALA A 1 272 ? 2.171 -0.252 30.982 1.00 97.06 272 ALA A C 1
ATOM 2158 O O . ALA A 1 272 ? 2.188 0.118 32.157 1.00 97.06 272 ALA A O 1
ATOM 2159 N N . ALA A 1 273 ? 2.035 0.608 29.970 1.00 97.12 273 ALA A N 1
ATOM 2160 C CA . ALA A 1 273 ? 1.991 2.060 30.120 1.00 97.12 273 ALA A CA 1
ATOM 2161 C C . ALA A 1 273 ? 0.569 2.650 30.164 1.00 97.12 273 ALA A C 1
ATOM 2163 O O . ALA A 1 273 ? 0.400 3.784 30.619 1.00 97.12 273 ALA A O 1
ATOM 2164 N N . CYS A 1 274 ? -0.438 1.908 29.700 1.00 96.19 274 CYS A N 1
ATOM 2165 C CA . CYS A 1 274 ? -1.834 2.337 29.602 1.00 96.19 274 CYS A CA 1
ATOM 2166 C C . CYS A 1 274 ? -2.767 1.373 30.355 1.00 96.19 274 CYS A C 1
ATOM 2168 O O . CYS A 1 274 ? -2.420 0.220 30.602 1.00 96.19 274 CYS A O 1
ATOM 2170 N N . ASP A 1 275 ? -3.973 1.825 30.710 1.00 96.06 275 ASP A N 1
ATOM 2171 C CA . ASP A 1 275 ? -5.027 0.901 31.140 1.00 96.06 275 ASP A CA 1
ATOM 2172 C C . ASP A 1 275 ? -5.490 0.012 29.971 1.00 96.06 275 ASP A C 1
ATOM 2174 O O . ASP A 1 275 ? -5.287 0.346 28.802 1.00 96.06 275 ASP A O 1
ATOM 2178 N N . ALA A 1 276 ? -6.118 -1.123 30.290 1.00 95.81 276 ALA A N 1
ATOM 2179 C CA . ALA A 1 276 ? -6.451 -2.158 29.310 1.00 95.81 276 ALA A CA 1
ATOM 2180 C C . ALA A 1 276 ? -7.333 -1.657 28.155 1.00 95.81 276 ALA A C 1
ATOM 2182 O O . ALA A 1 276 ? -7.144 -2.070 27.013 1.00 95.81 276 ALA A O 1
ATOM 2183 N N . ASP A 1 277 ? -8.278 -0.760 28.435 1.00 93.88 277 ASP A N 1
ATOM 2184 C CA . ASP A 1 277 ? -9.200 -0.255 27.423 1.00 93.88 277 ASP A CA 1
ATOM 2185 C C . ASP A 1 277 ? -8.525 0.760 26.496 1.00 93.88 277 ASP A C 1
ATOM 2187 O O . ASP A 1 277 ? -8.702 0.703 25.278 1.00 93.88 277 ASP A O 1
ATOM 2191 N N . THR A 1 278 ? -7.733 1.673 27.065 1.00 95.56 278 THR A N 1
ATOM 2192 C CA . THR A 1 278 ? -6.938 2.632 26.287 1.00 95.56 278 THR A CA 1
ATOM 2193 C C . THR A 1 278 ? -5.909 1.908 25.417 1.00 95.56 278 THR A C 1
ATOM 2195 O O . THR A 1 278 ? -5.784 2.217 24.232 1.00 95.56 278 THR A O 1
ATOM 2198 N N . ALA A 1 279 ? -5.217 0.903 25.967 1.00 97.12 279 ALA A N 1
ATOM 2199 C CA . ALA A 1 279 ? -4.269 0.083 25.215 1.00 97.12 279 ALA A CA 1
ATOM 2200 C C . ALA A 1 279 ? -4.950 -0.611 24.025 1.00 97.12 279 ALA A C 1
ATOM 2202 O O . ALA A 1 279 ? -4.481 -0.466 22.902 1.00 97.12 279 ALA A O 1
ATOM 2203 N N . ALA A 1 280 ? -6.099 -1.265 24.236 1.00 95.94 280 ALA A N 1
ATOM 2204 C CA . ALA A 1 280 ? -6.840 -1.934 23.164 1.00 95.94 280 ALA A CA 1
ATOM 2205 C C . ALA A 1 280 ? -7.283 -0.970 22.045 1.00 95.94 280 ALA A C 1
ATOM 2207 O O . ALA A 1 280 ? -7.228 -1.318 20.863 1.00 95.94 280 ALA A O 1
ATOM 2208 N N . ALA A 1 281 ? -7.698 0.253 22.395 1.00 96.88 281 ALA A N 1
ATOM 2209 C CA . ALA A 1 281 ? -8.069 1.267 21.410 1.00 96.88 281 ALA A CA 1
ATOM 2210 C C . ALA A 1 281 ? -6.867 1.727 20.570 1.00 96.88 281 ALA A C 1
ATOM 2212 O O . ALA A 1 281 ? -6.975 1.822 19.345 1.00 96.88 281 ALA A O 1
ATOM 2213 N N . ILE A 1 282 ? -5.720 1.971 21.214 1.00 98.25 282 ILE A N 1
ATOM 2214 C CA . ILE A 1 282 ? -4.475 2.353 20.534 1.00 98.25 282 ILE A CA 1
ATOM 2215 C C . ILE A 1 282 ? -3.985 1.210 19.638 1.00 98.25 282 ILE A C 1
ATOM 2217 O O . ILE A 1 282 ? -3.717 1.454 18.465 1.00 98.25 282 ILE A O 1
ATOM 2221 N N . GLU A 1 283 ? -3.926 -0.026 20.145 1.00 97.00 283 GLU A N 1
ATOM 2222 C CA . GLU A 1 283 ? -3.539 -1.222 19.375 1.00 97.00 283 GLU A CA 1
ATOM 2223 C C . GLU A 1 283 ? -4.396 -1.370 18.121 1.00 97.00 283 GLU A C 1
ATOM 2225 O O . GLU A 1 283 ? -3.868 -1.491 17.018 1.00 97.00 283 GLU A O 1
ATOM 2230 N N . THR A 1 284 ? -5.718 -1.258 18.272 1.00 96.44 284 THR A N 1
ATOM 2231 C CA . THR A 1 284 ? -6.649 -1.347 17.144 1.00 96.44 284 THR A CA 1
ATOM 2232 C C . THR A 1 284 ? -6.394 -0.251 16.108 1.00 96.44 284 THR A C 1
ATOM 2234 O O . THR A 1 284 ? -6.389 -0.516 14.909 1.00 96.44 284 THR A O 1
ATOM 2237 N N . CYS A 1 285 ? -6.152 0.989 16.540 1.00 97.94 285 CYS A N 1
ATOM 2238 C CA . CYS A 1 285 ? -5.884 2.090 15.614 1.00 97.94 285 CYS A CA 1
ATOM 2239 C C . CYS A 1 285 ? -4.530 1.933 14.902 1.00 97.94 285 CYS A C 1
ATOM 2241 O O . CYS A 1 285 ? -4.423 2.250 13.719 1.00 97.94 285 CYS A O 1
ATOM 2243 N N . LEU A 1 286 ? -3.502 1.418 15.582 1.00 98.19 286 LEU A N 1
ATOM 2244 C CA . LEU A 1 286 ? -2.212 1.123 14.954 1.00 98.19 286 LEU A CA 1
ATOM 2245 C C . LEU A 1 286 ? -2.301 -0.066 13.985 1.00 98.19 286 LEU A C 1
ATOM 2247 O O . LEU A 1 286 ? -1.689 -0.016 12.919 1.00 98.19 286 LEU A O 1
ATOM 2251 N N . ALA A 1 287 ? -3.118 -1.078 14.286 1.00 96.81 287 ALA A N 1
ATOM 2252 C CA . ALA A 1 287 ? -3.429 -2.160 13.351 1.00 96.81 287 ALA A CA 1
ATOM 2253 C C . ALA A 1 287 ? -4.142 -1.632 12.090 1.00 96.81 287 ALA A C 1
ATOM 2255 O O . ALA A 1 287 ? -3.743 -1.950 10.975 1.00 96.81 287 ALA A O 1
ATOM 2256 N N . LEU A 1 288 ? -5.102 -0.711 12.234 1.00 96.75 288 LEU A N 1
ATOM 2257 C CA . LEU A 1 288 ? -5.721 -0.032 11.085 1.00 96.75 288 LEU A CA 1
ATOM 2258 C C . LEU A 1 288 ? -4.726 0.841 10.296 1.00 96.75 288 LEU A C 1
ATOM 2260 O O . LEU A 1 288 ? -4.877 1.034 9.087 1.00 96.75 288 LEU A O 1
ATOM 2264 N N . ALA A 1 289 ? -3.693 1.378 10.951 1.00 98.19 289 ALA A N 1
ATOM 2265 C CA . ALA A 1 289 ? -2.611 2.072 10.258 1.00 98.19 289 ALA A CA 1
ATOM 2266 C C . ALA A 1 289 ? -1.744 1.092 9.441 1.00 98.19 289 ALA A C 1
ATOM 2268 O O . ALA A 1 289 ? -1.351 1.436 8.324 1.00 98.19 289 ALA A O 1
ATOM 2269 N N . LEU A 1 290 ? -1.510 -0.135 9.933 1.00 97.88 290 LEU A N 1
ATOM 2270 C CA . LEU A 1 290 ? -0.887 -1.216 9.156 1.00 97.88 290 LEU A CA 1
ATOM 2271 C C . LEU A 1 290 ? -1.741 -1.588 7.935 1.00 97.88 290 LEU A C 1
ATOM 2273 O O . LEU A 1 290 ? -1.212 -1.614 6.824 1.00 97.88 290 LEU A O 1
ATOM 2277 N N . ASP A 1 291 ? -3.053 -1.769 8.108 1.00 95.88 291 ASP A N 1
ATOM 2278 C CA . ASP A 1 291 ? -3.996 -2.019 7.006 1.00 95.88 291 ASP A CA 1
ATOM 2279 C C . ASP A 1 291 ? -3.913 -0.924 5.935 1.00 95.88 291 ASP A C 1
ATOM 2281 O O . ASP A 1 291 ? -3.874 -1.177 4.725 1.00 95.88 291 ASP A O 1
ATOM 2285 N N . LYS A 1 292 ? -3.830 0.335 6.375 1.00 96.81 292 LYS A N 1
ATOM 2286 C CA . LYS A 1 292 ? -3.660 1.466 5.464 1.00 96.81 292 LYS A CA 1
ATOM 2287 C C . LYS A 1 292 ? -2.301 1.432 4.759 1.00 96.81 292 LYS A C 1
ATOM 2289 O O . LYS A 1 292 ? -2.225 1.821 3.596 1.00 96.81 292 LYS A O 1
ATOM 2294 N N . ALA A 1 293 ? -1.238 0.956 5.406 1.00 98.19 293 ALA A N 1
ATOM 2295 C CA . ALA A 1 293 ? 0.067 0.805 4.765 1.00 98.19 293 ALA A CA 1
ATOM 2296 C C . ALA A 1 293 ? 0.040 -0.273 3.673 1.00 98.19 293 ALA A C 1
ATOM 2298 O O . ALA A 1 293 ? 0.491 -0.006 2.555 1.00 98.19 293 ALA A O 1
ATOM 2299 N N . VAL A 1 294 ? -0.548 -1.444 3.947 1.00 96.75 294 VAL A N 1
ATOM 2300 C CA . VAL A 1 294 ? -0.566 -2.565 2.990 1.00 96.75 294 VAL A CA 1
ATOM 2301 C C . VAL A 1 294 ? -1.362 -2.237 1.729 1.00 96.75 294 VAL A C 1
ATOM 2303 O O . VAL A 1 294 ? -0.930 -2.594 0.633 1.00 96.75 294 VAL A O 1
ATOM 2306 N N . ILE A 1 295 ? -2.460 -1.473 1.825 1.00 96.44 295 ILE A N 1
ATOM 2307 C CA . ILE A 1 295 ? -3.227 -1.061 0.633 1.00 96.44 295 ILE A CA 1
ATOM 2308 C C . ILE A 1 295 ? -2.527 0.026 -0.193 1.00 96.44 295 ILE A C 1
ATOM 2310 O O . ILE A 1 295 ? -2.865 0.195 -1.363 1.00 96.44 295 ILE A O 1
ATOM 2314 N N . TYR A 1 296 ? -1.581 0.767 0.394 1.00 97.69 296 TYR A N 1
ATOM 2315 C CA . TYR A 1 296 ? -0.817 1.828 -0.273 1.00 97.69 296 TYR A CA 1
ATOM 2316 C C . TYR A 1 296 ? 0.594 1.404 -0.694 1.00 97.69 296 TYR A C 1
ATOM 2318 O O . TYR A 1 296 ? 1.257 2.175 -1.389 1.00 97.69 296 TYR A O 1
ATOM 2326 N N . ASN A 1 297 ? 1.051 0.197 -0.351 1.00 97.38 297 ASN A N 1
ATOM 2327 C CA . ASN A 1 297 ? 2.401 -0.252 -0.681 1.00 97.38 297 ASN A CA 1
ATOM 2328 C C . ASN A 1 297 ? 2.468 -1.721 -1.126 1.00 97.38 297 ASN A C 1
ATOM 2330 O O . ASN A 1 297 ? 3.037 -2.569 -0.446 1.00 97.38 297 ASN A O 1
ATOM 2334 N N . ASN A 1 298 ? 1.896 -2.004 -2.296 1.00 97.00 298 ASN A N 1
ATOM 2335 C CA . ASN A 1 298 ? 1.908 -3.316 -2.947 1.00 97.00 298 ASN A CA 1
ATOM 2336 C C . ASN A 1 298 ? 2.046 -3.162 -4.481 1.00 97.00 298 ASN A C 1
ATOM 2338 O O . ASN A 1 298 ? 2.001 -2.048 -5.011 1.00 97.00 298 ASN A O 1
ATOM 2342 N N . ARG A 1 299 ? 2.180 -4.269 -5.223 1.00 96.19 299 ARG A N 1
ATOM 2343 C CA . ARG A 1 299 ? 2.358 -4.287 -6.693 1.00 96.19 299 ARG A CA 1
ATOM 2344 C C . ARG A 1 299 ? 1.106 -3.897 -7.497 1.00 96.19 299 ARG A C 1
ATOM 2346 O O . ARG A 1 299 ? 1.136 -3.940 -8.727 1.00 96.19 299 ARG A O 1
ATOM 2353 N N . HIS A 1 300 ? 0.015 -3.533 -6.830 1.00 95.25 300 HIS A N 1
ATOM 2354 C CA . HIS A 1 300 ? -1.236 -3.053 -7.424 1.00 95.25 300 HIS A CA 1
ATOM 2355 C C . HIS A 1 300 ? -1.497 -1.572 -7.102 1.00 95.25 300 HIS A C 1
ATOM 2357 O O . HIS A 1 300 ? -2.532 -1.018 -7.472 1.00 95.25 300 HIS A O 1
ATOM 2363 N N . CYS A 1 301 ? -0.536 -0.890 -6.476 1.00 96.62 301 CYS A N 1
ATOM 2364 C CA . CYS A 1 301 ? -0.557 0.557 -6.338 1.00 96.62 301 CYS A CA 1
ATOM 2365 C C . CYS A 1 301 ? -0.091 1.227 -7.634 1.00 96.62 301 CYS A C 1
ATOM 2367 O O . CYS A 1 301 ? 0.979 0.915 -8.158 1.00 96.62 301 CYS A O 1
ATOM 2369 N N . ARG A 1 302 ? -0.855 2.198 -8.146 1.00 94.50 302 ARG A N 1
ATOM 2370 C CA . ARG A 1 302 ? -0.450 3.020 -9.304 1.00 94.50 302 ARG A CA 1
ATOM 2371 C C . ARG A 1 302 ? 0.023 4.397 -8.861 1.00 94.50 302 ARG A C 1
ATOM 2373 O O . ARG A 1 302 ? -0.477 4.945 -7.880 1.00 94.50 302 ARG A O 1
ATOM 2380 N N . PHE A 1 303 ? 0.909 5.008 -9.639 1.00 95.25 303 PHE A N 1
ATOM 2381 C CA . PHE A 1 303 ? 1.241 6.418 -9.470 1.00 95.25 303 PHE A CA 1
ATOM 2382 C C . PHE A 1 303 ? 0.312 7.296 -10.312 1.00 95.25 303 PHE A C 1
ATOM 2384 O O . PHE A 1 303 ? 0.193 7.126 -11.525 1.00 95.25 303 PHE A O 1
ATOM 2391 N N . ASP A 1 304 ? -0.357 8.239 -9.662 1.00 93.31 304 ASP A N 1
ATOM 2392 C CA . ASP A 1 304 ? -1.137 9.294 -10.291 1.00 93.31 304 ASP A CA 1
ATOM 2393 C C . ASP A 1 304 ? -0.327 10.592 -10.284 1.00 93.31 304 ASP A C 1
ATOM 2395 O O . ASP A 1 304 ? 0.043 11.103 -9.229 1.00 93.31 304 ASP A O 1
ATOM 2399 N N . THR A 1 305 ? -0.063 11.160 -11.457 1.00 86.75 305 THR A N 1
ATOM 2400 C CA . THR A 1 305 ? 0.853 12.304 -11.593 1.00 86.75 305 THR A CA 1
ATOM 2401 C C . THR A 1 305 ? 0.379 13.568 -10.870 1.00 86.75 305 THR A C 1
ATOM 2403 O O . THR A 1 305 ? 1.182 14.467 -10.633 1.00 86.75 305 THR A O 1
ATOM 2406 N N . GLY A 1 306 ? -0.919 13.670 -10.551 1.00 85.19 306 GLY A N 1
ATOM 2407 C CA . GLY A 1 306 ? -1.487 14.792 -9.801 1.00 85.19 306 GLY A CA 1
ATOM 2408 C C . GLY A 1 306 ? -1.741 14.488 -8.324 1.00 85.19 306 GLY A C 1
ATOM 2409 O O . GLY A 1 306 ? -1.783 15.415 -7.519 1.00 85.19 306 GLY A O 1
ATOM 2410 N N . ARG A 1 307 ? -1.925 13.213 -7.959 1.00 89.06 307 ARG A N 1
ATOM 2411 C CA . ARG A 1 307 ? -2.348 12.804 -6.604 1.00 89.06 307 ARG A CA 1
ATOM 2412 C C . ARG A 1 307 ? -1.323 11.961 -5.841 1.00 89.06 307 ARG A C 1
ATOM 2414 O O . ARG A 1 307 ? -1.518 11.737 -4.652 1.00 89.06 307 ARG A O 1
ATOM 2421 N N . GLY A 1 308 ? -0.254 11.507 -6.489 1.00 93.50 308 GLY A N 1
ATOM 2422 C CA . GLY A 1 308 ? 0.713 10.573 -5.917 1.00 93.50 308 GLY A CA 1
ATOM 2423 C C . GLY A 1 308 ? 0.239 9.121 -5.996 1.00 93.50 308 GLY A C 1
ATOM 2424 O O . GLY A 1 308 ? -0.496 8.739 -6.906 1.00 93.50 308 GLY A O 1
ATOM 2425 N N . ILE A 1 309 ? 0.670 8.291 -5.049 1.00 96.00 309 ILE A N 1
ATOM 2426 C CA . ILE A 1 309 ? 0.311 6.868 -5.019 1.00 96.00 309 ILE A CA 1
ATOM 2427 C C . ILE A 1 309 ? -1.196 6.696 -4.779 1.00 96.00 309 ILE A C 1
ATOM 2429 O O . ILE A 1 309 ? -1.799 7.362 -3.933 1.00 96.00 309 ILE A O 1
ATOM 2433 N N . ARG A 1 310 ? -1.814 5.786 -5.532 1.00 96.06 310 ARG A N 1
ATOM 2434 C CA . ARG A 1 310 ? -3.199 5.343 -5.350 1.00 96.06 310 ARG A CA 1
ATOM 2435 C C . ARG A 1 310 ? -3.201 3.928 -4.795 1.00 96.06 310 ARG A C 1
ATOM 2437 O O . ARG A 1 310 ? -2.451 3.087 -5.283 1.00 96.06 310 ARG A O 1
ATOM 2444 N N . SER A 1 311 ? -4.057 3.708 -3.802 1.00 95.31 311 SER A N 1
ATOM 2445 C CA . SER A 1 311 ? -4.260 2.406 -3.170 1.00 95.31 311 SER A CA 1
ATOM 2446 C C . SER A 1 311 ? -4.786 1.370 -4.168 1.00 95.31 311 SER A C 1
ATOM 2448 O O . SER A 1 311 ? -5.475 1.729 -5.128 1.00 95.31 311 SER A O 1
ATOM 2450 N N . ILE A 1 312 ? -4.502 0.095 -3.896 1.00 92.56 312 ILE A N 1
ATOM 2451 C CA . ILE A 1 312 ? -5.076 -1.061 -4.602 1.00 92.56 312 ILE A CA 1
ATOM 2452 C C . ILE A 1 312 ? -6.607 -0.971 -4.722 1.00 92.56 312 ILE A C 1
ATOM 2454 O O . ILE A 1 312 ? -7.167 -1.274 -5.770 1.00 92.56 312 ILE A O 1
ATOM 2458 N N . PHE A 1 313 ? -7.290 -0.433 -3.708 1.00 90.50 313 PHE A N 1
ATOM 2459 C CA . PHE A 1 313 ? -8.751 -0.323 -3.688 1.00 90.50 313 PHE A CA 1
ATOM 2460 C C . PHE A 1 313 ? -9.305 0.998 -4.238 1.00 90.50 313 PHE A C 1
ATOM 2462 O O . PHE A 1 313 ? -10.494 1.261 -4.093 1.00 90.50 313 PHE A O 1
ATOM 2469 N N . ASP A 1 314 ? -8.508 1.790 -4.969 1.00 88.12 314 ASP A N 1
ATOM 2470 C CA . ASP A 1 314 ? -9.016 2.917 -5.783 1.00 88.12 314 ASP A CA 1
ATOM 2471 C C . ASP A 1 314 ? -10.052 2.461 -6.834 1.00 88.12 314 ASP A C 1
ATOM 2473 O O . ASP A 1 314 ? -10.821 3.275 -7.346 1.00 88.12 314 ASP A O 1
ATOM 2477 N N . ARG A 1 315 ? -10.072 1.159 -7.159 1.00 80.88 315 ARG A N 1
ATOM 2478 C CA . ARG A 1 315 ? -11.006 0.518 -8.097 1.00 80.88 315 ARG A CA 1
ATOM 2479 C C . ARG A 1 315 ? -11.910 -0.554 -7.470 1.00 80.88 315 ARG A C 1
ATOM 2481 O O . ARG A 1 315 ? -12.727 -1.114 -8.191 1.00 80.88 315 ARG A O 1
ATOM 2488 N N . HIS A 1 316 ? -11.806 -0.791 -6.158 1.00 84.50 316 HIS A N 1
ATOM 2489 C CA . HIS A 1 316 ? -12.497 -1.876 -5.437 1.00 84.50 316 HIS A CA 1
ATOM 2490 C C . HIS A 1 316 ? -12.322 -3.272 -6.079 1.00 84.50 316 HIS A C 1
ATOM 2492 O O . HIS A 1 316 ? -13.262 -4.060 -6.086 1.00 84.50 316 HIS A O 1
ATOM 2498 N N . ASP A 1 317 ? -11.148 -3.558 -6.648 1.00 85.44 317 ASP A N 1
ATOM 2499 C CA . ASP A 1 317 ? -10.804 -4.834 -7.283 1.00 85.44 317 ASP A CA 1
ATOM 2500 C C . ASP A 1 317 ? -9.299 -5.139 -7.117 1.00 85.44 317 ASP A C 1
ATOM 2502 O O . ASP A 1 317 ? -8.542 -4.330 -6.574 1.00 85.44 317 ASP A O 1
ATOM 2506 N N . PHE A 1 318 ? -8.858 -6.304 -7.603 1.00 87.50 318 PHE A N 1
ATOM 2507 C CA . PHE A 1 318 ? -7.442 -6.681 -7.707 1.00 87.50 318 PHE A CA 1
ATOM 2508 C C . PHE A 1 318 ? -6.908 -6.518 -9.142 1.00 87.50 318 PHE A C 1
ATOM 2510 O O . PHE A 1 318 ? -6.205 -7.384 -9.663 1.00 87.50 318 PHE A O 1
ATOM 2517 N N . ALA A 1 319 ? -7.266 -5.432 -9.839 1.00 87.62 319 ALA A N 1
ATOM 2518 C CA . ALA A 1 319 ? -6.860 -5.244 -11.232 1.00 87.62 319 ALA A CA 1
ATOM 2519 C C . ALA A 1 319 ? -5.330 -5.286 -11.415 1.00 87.62 319 ALA A C 1
ATOM 2521 O O . ALA A 1 319 ? -4.593 -4.470 -10.860 1.00 87.62 319 ALA A O 1
ATOM 2522 N N . PHE A 1 320 ? -4.859 -6.195 -12.274 1.00 91.00 320 PHE A N 1
ATOM 2523 C CA . PHE A 1 320 ? -3.436 -6.362 -12.558 1.00 91.00 320 PHE A CA 1
ATOM 2524 C C . PHE A 1 320 ? -2.803 -5.095 -13.157 1.00 91.00 320 PHE A C 1
ATOM 2526 O O . PHE A 1 320 ? -3.322 -4.507 -14.114 1.00 91.00 320 PHE A O 1
ATOM 2533 N N . LEU A 1 321 ? -1.631 -4.715 -12.637 1.00 93.88 321 LEU A N 1
ATOM 2534 C CA . LEU A 1 321 ? -0.837 -3.593 -13.130 1.00 93.88 321 LEU A CA 1
ATOM 2535 C C . LEU A 1 321 ? 0.493 -4.061 -13.732 1.00 93.88 321 LEU A C 1
ATOM 2537 O O . LEU A 1 321 ? 1.277 -4.760 -13.091 1.00 93.88 321 LEU A O 1
ATOM 2541 N N . TRP A 1 322 ? 0.777 -3.591 -14.950 1.00 96.00 322 TRP A N 1
ATOM 2542 C CA . TRP A 1 322 ? 2.062 -3.793 -15.634 1.00 96.00 322 TRP A CA 1
ATOM 2543 C C . TRP A 1 322 ? 3.214 -3.050 -14.952 1.00 96.00 322 TRP A C 1
ATOM 2545 O O . TRP A 1 322 ? 4.333 -3.549 -14.875 1.00 96.00 322 TRP A O 1
ATOM 2555 N N . SER A 1 323 ? 2.913 -1.868 -14.422 1.00 96.00 323 SER A N 1
ATOM 2556 C CA . SER A 1 323 ? 3.834 -1.002 -13.697 1.00 96.00 323 SER A CA 1
ATOM 2557 C C . SER A 1 323 ? 3.182 -0.540 -12.402 1.00 96.00 323 SER A C 1
ATOM 2559 O O . SER A 1 323 ? 2.005 -0.167 -12.413 1.00 96.00 323 SER A O 1
ATOM 2561 N N . HIS A 1 324 ? 3.942 -0.524 -11.316 1.00 97.00 324 HIS A N 1
ATOM 2562 C CA . HIS A 1 324 ? 3.438 -0.242 -9.977 1.00 97.00 324 HIS A CA 1
ATOM 2563 C C . HIS A 1 324 ? 4.299 0.791 -9.251 1.00 97.00 324 HIS A C 1
ATOM 2565 O O . HIS A 1 324 ? 5.401 1.134 -9.690 1.00 97.00 324 HIS A O 1
ATOM 2571 N N . ALA A 1 325 ? 3.748 1.343 -8.178 1.00 97.38 325 ALA A N 1
ATOM 2572 C CA . ALA A 1 325 ? 4.379 2.349 -7.349 1.00 97.38 325 ALA A CA 1
ATOM 2573 C C . ALA A 1 325 ? 4.587 1.813 -5.935 1.00 97.38 325 ALA A C 1
ATOM 2575 O O . ALA A 1 325 ? 3.660 1.325 -5.295 1.00 97.38 325 ALA A O 1
ATOM 2576 N N . GLU A 1 326 ? 5.800 1.978 -5.435 1.00 97.50 326 GLU A N 1
ATOM 2577 C CA . GLU A 1 326 ? 6.180 1.680 -4.064 1.00 97.50 326 GLU A CA 1
ATOM 2578 C C . GLU A 1 326 ? 6.368 2.989 -3.295 1.00 97.50 326 GLU A C 1
ATOM 2580 O O . GLU A 1 326 ? 7.027 3.919 -3.767 1.00 97.50 326 GLU A O 1
ATOM 2585 N N . PHE A 1 327 ? 5.786 3.060 -2.104 1.00 97.00 327 PHE A N 1
ATOM 2586 C CA . PHE A 1 327 ? 5.974 4.163 -1.170 1.00 97.00 327 PHE A CA 1
ATOM 2587 C C . PHE A 1 327 ? 7.277 3.932 -0.393 1.00 97.00 327 PHE A C 1
ATOM 2589 O O . PHE A 1 327 ? 7.551 2.803 0.007 1.00 97.00 327 PHE A O 1
ATOM 2596 N N . ASP A 1 328 ? 8.068 4.980 -0.140 1.00 95.69 328 ASP A N 1
ATOM 2597 C CA . ASP A 1 328 ? 9.154 4.918 0.842 1.00 95.69 328 ASP A CA 1
ATOM 2598 C C . ASP A 1 328 ? 8.630 4.474 2.219 1.00 95.69 328 ASP A C 1
ATOM 2600 O O . ASP A 1 328 ? 8.058 5.254 2.991 1.00 95.69 328 ASP A O 1
ATOM 2604 N N . ALA A 1 329 ? 8.845 3.191 2.508 1.00 96.25 329 ALA A N 1
ATOM 2605 C CA . ALA A 1 329 ? 8.446 2.556 3.746 1.00 96.25 329 ALA A CA 1
ATOM 2606 C C . ALA A 1 329 ? 9.432 2.812 4.893 1.00 96.25 329 ALA A C 1
ATOM 2608 O O . ALA A 1 329 ? 9.098 2.572 6.051 1.00 96.25 329 ALA A O 1
ATOM 2609 N N . SER A 1 330 ? 10.628 3.322 4.615 1.00 94.62 330 SER A N 1
ATOM 2610 C CA . SER A 1 330 ? 11.588 3.634 5.667 1.00 94.62 330 SER A CA 1
ATOM 2611 C C . SER A 1 330 ? 11.232 4.931 6.376 1.00 94.62 330 SER A C 1
ATOM 2613 O O . SER A 1 330 ? 11.181 4.942 7.603 1.00 94.62 330 SER A O 1
ATOM 2615 N N . ALA A 1 331 ? 10.968 6.009 5.626 1.00 92.44 331 ALA A N 1
ATOM 2616 C CA . ALA A 1 331 ? 10.844 7.349 6.203 1.00 92.44 331 ALA A CA 1
ATOM 2617 C C . ALA A 1 331 ? 9.440 7.969 6.125 1.00 92.44 331 ALA A C 1
ATOM 2619 O O . ALA A 1 331 ? 9.109 8.802 6.969 1.00 92.44 331 ALA A O 1
ATOM 2620 N N . ASN A 1 332 ? 8.611 7.604 5.137 1.00 94.62 332 ASN A N 1
ATOM 2621 C CA . ASN A 1 332 ? 7.377 8.345 4.846 1.00 94.62 332 ASN A CA 1
ATOM 2622 C C . ASN A 1 332 ? 6.086 7.578 5.121 1.00 94.62 332 ASN A C 1
ATOM 2624 O O . ASN A 1 332 ? 5.180 8.143 5.733 1.00 94.62 332 ASN A O 1
ATOM 2628 N N . LEU A 1 333 ? 5.983 6.327 4.665 1.00 97.75 333 LEU A N 1
ATOM 2629 C CA . LEU A 1 333 ? 4.728 5.572 4.687 1.00 97.75 333 LEU A CA 1
ATOM 2630 C C . LEU A 1 333 ? 4.179 5.427 6.107 1.00 97.75 333 LEU A C 1
ATOM 2632 O O . LEU A 1 333 ? 3.033 5.801 6.339 1.00 97.75 333 LEU A O 1
ATOM 2636 N N . LEU A 1 334 ? 4.989 4.929 7.050 1.00 98.12 334 LEU A N 1
ATOM 2637 C CA . LEU A 1 334 ? 4.537 4.664 8.417 1.00 98.12 334 LEU A CA 1
ATOM 2638 C C . LEU A 1 334 ? 4.087 5.933 9.161 1.00 98.12 334 LEU A C 1
ATOM 2640 O O . LEU A 1 334 ? 2.954 5.954 9.643 1.00 98.12 334 LEU A O 1
ATOM 2644 N N . PRO A 1 335 ? 4.887 7.020 9.216 1.00 97.88 335 PRO A N 1
ATOM 2645 C CA . PRO A 1 335 ? 4.416 8.274 9.801 1.00 97.88 335 PRO A CA 1
ATOM 2646 C C . PRO A 1 335 ? 3.142 8.800 9.133 1.00 97.88 335 PRO A C 1
ATOM 2648 O O . PRO A 1 335 ? 2.242 9.275 9.821 1.00 97.88 335 PRO A O 1
ATOM 2651 N N . TRP A 1 336 ? 3.039 8.682 7.805 1.00 97.94 336 TRP A N 1
ATOM 2652 C CA . TRP A 1 336 ? 1.866 9.141 7.069 1.00 97.94 336 TRP A CA 1
ATOM 2653 C C . TRP A 1 336 ? 0.603 8.346 7.421 1.00 97.94 336 TRP A C 1
ATOM 2655 O O . TRP A 1 336 ? -0.426 8.958 7.697 1.00 97.94 336 TRP A O 1
ATOM 2665 N N . VAL A 1 337 ? 0.648 7.008 7.456 1.00 98.50 337 VAL A N 1
ATOM 2666 C CA . VAL A 1 337 ? -0.545 6.203 7.789 1.00 98.50 337 VAL A CA 1
ATOM 2667 C C . VAL A 1 337 ? -0.984 6.382 9.239 1.00 98.50 337 VAL A C 1
ATOM 2669 O O . VAL A 1 337 ? -2.186 6.430 9.493 1.00 98.50 337 VAL A O 1
ATOM 2672 N N . VAL A 1 338 ? -0.037 6.540 10.171 1.00 98.69 338 VAL A N 1
ATOM 2673 C CA . VAL A 1 338 ? -0.332 6.841 11.580 1.00 98.69 338 VAL A CA 1
ATOM 2674 C C . VAL A 1 338 ? -1.064 8.173 11.686 1.00 98.69 338 VAL A C 1
ATOM 2676 O O . VAL A 1 338 ? -2.118 8.233 12.316 1.00 98.69 338 VAL A O 1
ATOM 2679 N N . GLU A 1 339 ? -0.549 9.222 11.037 1.00 98.56 339 GLU A N 1
ATOM 2680 C CA . GLU A 1 339 ? -1.180 10.543 11.069 1.00 98.56 339 GLU A CA 1
ATOM 2681 C C . GLU A 1 339 ? -2.577 10.503 10.447 1.00 98.56 339 GLU A C 1
ATOM 2683 O O . GLU A 1 339 ? -3.529 11.015 11.020 1.00 98.56 339 GLU A O 1
ATOM 2688 N N . GLN A 1 340 ? -2.736 9.800 9.324 1.00 98.12 340 GLN A N 1
ATOM 2689 C CA . GLN A 1 340 ? -4.031 9.637 8.670 1.00 98.12 340 GLN A CA 1
ATOM 2690 C C . GLN A 1 340 ? -5.086 8.955 9.552 1.00 98.12 340 GLN A C 1
ATOM 2692 O O . GLN A 1 340 ? -6.265 9.292 9.455 1.00 98.12 340 GLN A O 1
ATOM 2697 N N . VAL A 1 341 ? -4.695 7.966 10.360 1.00 98.19 341 VAL A N 1
ATOM 2698 C CA . VAL A 1 341 ? -5.615 7.313 11.302 1.00 98.19 341 VAL A CA 1
ATOM 2699 C C . VAL A 1 341 ? -5.890 8.220 12.501 1.00 98.19 341 VAL A C 1
ATOM 2701 O O . VAL A 1 341 ? -7.047 8.357 12.896 1.00 98.19 341 VAL A O 1
ATOM 2704 N N . ALA A 1 342 ? -4.864 8.877 13.047 1.00 98.38 342 ALA A N 1
ATOM 2705 C CA . ALA A 1 342 ? -5.016 9.816 14.156 1.00 98.38 342 ALA A CA 1
ATOM 2706 C C . ALA A 1 342 ? -5.950 10.985 13.795 1.00 98.38 342 ALA A C 1
ATOM 2708 O O . ALA A 1 342 ? -6.876 11.275 14.553 1.00 98.38 342 ALA A O 1
ATOM 2709 N N . ASP A 1 343 ? -5.766 11.596 12.621 1.00 98.12 343 ASP A N 1
ATOM 2710 C CA . ASP A 1 343 ? -6.626 12.658 12.091 1.00 98.12 343 ASP A CA 1
ATOM 2711 C C . ASP A 1 343 ? -8.071 12.181 11.940 1.00 98.12 343 ASP A C 1
ATOM 2713 O O . ASP A 1 343 ? -8.993 12.841 12.420 1.00 98.12 343 ASP A O 1
ATOM 2717 N N . ALA A 1 344 ? -8.283 10.998 11.352 1.00 96.19 344 ALA A N 1
ATOM 2718 C CA . ALA A 1 344 ? -9.621 10.435 11.195 1.00 96.19 344 ALA A CA 1
ATOM 2719 C C . ALA A 1 344 ? -10.314 10.232 12.553 1.00 96.19 344 ALA A C 1
ATOM 2721 O O . ALA A 1 344 ? -11.456 10.651 12.732 1.00 96.19 344 ALA A O 1
ATOM 2722 N N . VAL A 1 345 ? -9.623 9.648 13.538 1.00 95.19 345 VAL A N 1
ATOM 2723 C CA . VAL A 1 345 ? -10.161 9.471 14.898 1.00 95.19 345 VAL A CA 1
ATOM 2724 C C . VAL A 1 345 ? -10.480 10.822 15.543 1.00 95.19 345 VAL A C 1
ATOM 2726 O O . VAL A 1 345 ? -11.545 10.983 16.142 1.00 95.19 345 VAL A O 1
ATOM 2729 N N . GLN A 1 346 ? -9.594 11.809 15.397 1.00 95.06 346 GLN A N 1
ATOM 2730 C CA . GLN A 1 346 ? -9.768 13.152 15.945 1.00 95.06 346 GLN A CA 1
ATOM 2731 C C . GLN A 1 346 ? -10.991 13.865 15.352 1.00 95.06 346 GLN A C 1
ATOM 2733 O O . GLN A 1 346 ? -11.794 14.438 16.095 1.00 95.06 346 GLN A O 1
ATOM 2738 N N . GLU A 1 347 ? -11.146 13.824 14.028 1.00 93.81 347 GLU A N 1
ATOM 2739 C CA . GLU A 1 347 ? -12.262 14.437 13.307 1.00 93.81 347 GLU A CA 1
ATOM 2740 C C . GLU A 1 347 ? -13.589 13.756 13.645 1.00 93.81 347 GLU A C 1
ATOM 2742 O O . GLU A 1 347 ? -14.564 14.433 13.985 1.00 93.81 347 GLU A O 1
ATOM 2747 N N . ILE A 1 348 ? -13.620 12.421 13.646 1.00 91.81 348 ILE A N 1
ATOM 2748 C CA . ILE A 1 348 ? -14.806 11.647 14.025 1.00 91.81 348 ILE A CA 1
ATOM 2749 C C . ILE A 1 348 ? -15.204 11.960 15.472 1.00 91.81 348 ILE A C 1
ATOM 2751 O O . ILE A 1 348 ? -16.372 12.245 15.741 1.00 91.81 348 ILE A O 1
ATOM 2755 N N . ALA A 1 349 ? -14.250 11.996 16.407 1.00 89.75 349 ALA A N 1
ATOM 2756 C CA . ALA A 1 349 ? -14.515 12.340 17.805 1.00 89.75 349 ALA A CA 1
ATOM 2757 C C . ALA A 1 349 ? -15.024 13.783 17.971 1.00 89.75 349 ALA A C 1
ATOM 2759 O O . ALA A 1 349 ? -15.851 14.068 18.843 1.00 89.75 349 ALA A O 1
ATOM 2760 N N . ALA A 1 350 ? -14.547 14.716 17.142 1.00 87.62 350 ALA A N 1
ATOM 2761 C CA . ALA A 1 350 ? -15.034 16.090 17.132 1.00 87.62 350 ALA A CA 1
ATOM 2762 C C . ALA A 1 350 ? -16.483 16.183 16.623 1.00 87.62 350 ALA A C 1
ATOM 2764 O O . ALA A 1 350 ? -17.275 16.938 17.195 1.00 87.62 350 ALA A O 1
ATOM 2765 N N . LEU A 1 351 ? -16.831 15.397 15.598 1.00 86.44 351 LEU A N 1
ATOM 2766 C CA . LEU A 1 351 ? -18.170 15.326 15.005 1.00 86.44 351 LEU A CA 1
ATOM 2767 C C . LEU A 1 351 ? -19.178 14.553 15.861 1.00 86.44 351 LEU A C 1
ATOM 2769 O O . LEU A 1 351 ? -20.371 14.853 15.809 1.00 86.44 351 LEU A O 1
ATOM 2773 N N . ALA A 1 352 ? -18.715 13.587 16.657 1.00 77.75 352 ALA A N 1
ATOM 2774 C CA . ALA A 1 352 ? -19.577 12.748 17.481 1.00 77.75 352 ALA A CA 1
ATOM 2775 C C . ALA A 1 352 ? -20.352 13.555 18.533 1.00 77.75 352 ALA A C 1
ATOM 2777 O O . ALA A 1 352 ? -21.424 13.129 18.941 1.00 77.75 352 ALA A O 1
ATOM 2778 N N . LYS A 1 353 ? -19.860 14.732 18.955 1.00 68.94 353 LYS A N 1
ATOM 2779 C CA . LYS A 1 353 ? -20.473 15.556 20.014 1.00 68.94 353 LYS A CA 1
ATOM 2780 C C . LYS A 1 353 ? -21.947 15.892 19.704 1.00 68.94 353 LYS A C 1
ATOM 2782 O O . LYS A 1 353 ? -22.230 16.415 18.624 1.00 68.94 353 LYS A O 1
ATOM 2787 N N . PRO A 1 354 ? -22.893 15.704 20.650 1.00 62.81 354 PRO A N 1
ATOM 2788 C CA . PRO A 1 354 ? -24.301 15.936 20.373 1.00 62.81 354 PRO A CA 1
ATOM 2789 C C . PRO A 1 354 ? -24.571 17.425 20.133 1.00 62.81 354 PRO A C 1
ATOM 2791 O O . PRO A 1 354 ? -24.170 18.254 20.959 1.00 62.81 354 PRO A O 1
ATOM 2794 N N . PRO A 1 355 ? -25.325 17.803 19.084 1.00 54.88 355 PRO A N 1
ATOM 2795 C CA . PRO A 1 355 ? -25.679 19.202 18.832 1.00 54.88 355 PRO A CA 1
ATOM 2796 C C . PRO A 1 355 ? -26.491 19.820 19.985 1.00 54.88 355 PRO A C 1
ATOM 2798 O O . PRO A 1 355 ? -26.467 21.030 20.195 1.00 54.88 355 PRO A O 1
ATOM 2801 N N . GLN A 1 356 ? -27.163 18.992 20.788 1.00 50.19 356 GLN A N 1
ATOM 2802 C CA . GLN A 1 356 ? -27.932 19.410 21.963 1.00 50.19 356 GLN A CA 1
ATOM 2803 C C . GLN A 1 356 ? -27.045 19.956 23.100 1.00 50.19 356 GLN A C 1
ATOM 2805 O O . GLN A 1 356 ? -27.492 20.842 23.829 1.00 50.19 356 GLN A O 1
ATOM 2810 N N . LEU A 1 357 ? -25.775 19.529 23.211 1.00 50.25 357 LEU A N 1
ATOM 2811 C CA . LEU A 1 357 ? -24.820 20.099 24.178 1.00 50.25 357 LEU A CA 1
ATOM 2812 C C . LEU A 1 357 ? -24.435 21.548 23.839 1.00 50.25 357 LEU A C 1
ATOM 2814 O O . LEU A 1 357 ? -24.062 22.307 24.730 1.00 50.25 357 LEU A O 1
ATOM 2818 N N . ALA A 1 358 ? -24.554 21.964 22.572 1.00 49.81 358 ALA A N 1
ATOM 2819 C CA . ALA A 1 358 ? -24.315 23.354 22.182 1.00 49.81 358 ALA A CA 1
ATOM 2820 C C . ALA A 1 358 ? -25.439 24.296 22.660 1.00 49.81 358 ALA A C 1
ATOM 2822 O O . ALA A 1 358 ? -25.190 25.475 22.911 1.00 49.81 358 ALA A O 1
ATOM 2823 N N . LEU A 1 359 ? -26.664 23.778 22.826 1.00 47.16 359 LEU A N 1
ATOM 2824 C CA . LEU A 1 359 ? -27.822 24.524 23.337 1.00 47.16 359 LEU A CA 1
ATOM 2825 C C . LEU A 1 359 ? -27.979 24.396 24.861 1.00 47.16 359 LEU A C 1
ATOM 2827 O O . LEU A 1 359 ? -28.436 25.335 25.513 1.00 47.16 359 LEU A O 1
ATOM 2831 N N . GLN A 1 360 ? -27.558 23.276 25.453 1.00 44.19 360 GLN A N 1
ATOM 2832 C CA . GLN A 1 360 ? -27.534 23.075 26.901 1.00 44.19 360 GLN A CA 1
ATOM 2833 C C . GLN A 1 360 ? -26.151 23.402 27.474 1.00 44.19 360 GLN A C 1
ATOM 2835 O O . GLN A 1 360 ? -25.320 22.528 27.713 1.00 44.19 360 GLN A O 1
ATOM 2840 N N . ARG A 1 361 ? -25.927 24.685 27.788 1.00 44.12 361 ARG A N 1
ATOM 2841 C CA . ARG A 1 361 ? -24.859 25.135 28.702 1.00 44.12 361 ARG A CA 1
ATOM 2842 C C . ARG A 1 361 ? -25.105 24.634 30.136 1.00 44.12 361 ARG A C 1
ATOM 2844 O O . ARG A 1 361 ? -25.274 25.452 31.028 1.00 44.12 361 ARG A O 1
ATOM 2851 N N . ALA A 1 362 ? -25.190 23.329 30.378 1.00 43.56 362 ALA A N 1
ATOM 2852 C CA . ALA A 1 362 ? -25.141 22.734 31.715 1.00 43.56 362 ALA A CA 1
ATOM 2853 C C . ALA A 1 362 ? -25.364 21.223 31.636 1.00 43.56 362 ALA A C 1
ATOM 2855 O O . ALA A 1 362 ? -26.484 20.759 31.796 1.00 43.56 362 ALA A O 1
ATOM 2856 N N . GLN A 1 363 ? -24.291 20.451 31.498 1.00 43.75 363 GLN A N 1
ATOM 2857 C CA . GLN A 1 363 ? -24.114 19.233 32.285 1.00 43.75 363 GLN A CA 1
ATOM 2858 C C . GLN A 1 363 ? -22.611 18.950 32.362 1.00 43.75 363 GLN A C 1
ATOM 2860 O O . GLN A 1 363 ? -21.925 18.856 31.353 1.00 43.75 363 GLN A O 1
ATOM 2865 N N . LYS A 1 364 ? -22.082 18.900 33.591 1.00 46.78 364 LYS A N 1
ATOM 2866 C CA . LYS A 1 364 ? -20.660 18.647 33.895 1.00 46.78 364 LYS A CA 1
ATOM 2867 C C . LYS A 1 364 ? -20.239 17.189 33.667 1.00 46.78 364 LYS A C 1
ATOM 2869 O O . LYS A 1 364 ? -19.072 16.866 33.857 1.00 46.78 364 LYS A O 1
ATOM 2874 N N . ASN A 1 365 ? -21.172 16.328 33.276 1.00 47.50 365 ASN A N 1
ATOM 2875 C CA . ASN A 1 365 ? -20.905 14.929 32.997 1.00 47.50 365 ASN A CA 1
ATOM 2876 C C . ASN A 1 365 ? -20.833 14.768 31.482 1.00 47.50 365 ASN A C 1
ATOM 2878 O O . ASN A 1 365 ? -21.772 15.157 30.788 1.00 47.50 365 ASN A O 1
ATOM 2882 N N . ASN A 1 366 ? -19.729 14.208 30.982 1.00 50.91 366 ASN A N 1
ATOM 2883 C CA . ASN A 1 366 ? -19.672 13.728 29.604 1.00 50.91 366 ASN A CA 1
ATOM 2884 C C . ASN A 1 366 ? -20.911 12.848 29.358 1.00 50.91 366 ASN A C 1
ATOM 2886 O O . ASN A 1 366 ? -21.209 12.012 30.222 1.00 50.91 366 ASN A O 1
ATOM 2890 N N . PRO A 1 367 ? -21.650 13.025 28.246 1.00 54.69 367 PRO A N 1
ATOM 2891 C CA . PRO A 1 367 ? -22.726 12.105 27.912 1.00 54.69 367 PRO A CA 1
ATOM 2892 C C . PRO A 1 367 ? -22.151 10.688 27.925 1.00 54.69 367 PRO A C 1
ATOM 2894 O O . PRO A 1 367 ? -21.106 10.423 27.331 1.00 54.69 367 PRO A O 1
ATOM 2897 N N . LYS A 1 368 ? -22.792 9.790 28.675 1.00 58.91 368 LYS A N 1
ATOM 2898 C CA . LYS A 1 368 ? -22.410 8.383 28.667 1.00 58.91 368 LYS A CA 1
ATOM 2899 C C . LYS A 1 368 ? -22.872 7.826 27.328 1.00 58.91 368 LYS A C 1
ATOM 2901 O O . LYS A 1 368 ? -24.059 7.579 27.144 1.00 58.91 368 LYS A O 1
ATOM 2906 N N . TRP A 1 369 ? -21.943 7.718 26.389 1.00 71.06 369 TRP A N 1
ATOM 2907 C CA . TRP A 1 369 ? -22.189 7.095 25.099 1.00 71.06 369 TRP A CA 1
ATOM 2908 C C . TRP A 1 369 ? -22.532 5.630 25.325 1.00 71.06 369 TRP A C 1
ATOM 2910 O O . TRP A 1 369 ? -21.736 4.883 25.895 1.00 71.06 369 TRP A O 1
ATOM 2920 N N . ASP A 1 370 ? -23.739 5.248 24.928 1.00 81.62 370 ASP A N 1
ATOM 2921 C CA . ASP A 1 370 ? -24.228 3.882 25.038 1.00 81.62 370 ASP A CA 1
ATOM 2922 C C . ASP A 1 370 ? -24.169 3.248 23.651 1.00 81.62 370 ASP A C 1
ATOM 2924 O O . ASP A 1 370 ? -25.126 3.297 22.876 1.00 81.62 370 ASP A O 1
ATOM 2928 N N . VAL A 1 371 ? -22.977 2.764 23.302 1.00 88.44 371 VAL A N 1
ATOM 2929 C CA . VAL A 1 371 ? -22.692 2.119 22.023 1.00 88.44 371 VAL A CA 1
ATOM 2930 C C . VAL A 1 371 ? -22.244 0.687 22.261 1.00 88.44 371 VAL A C 1
ATOM 2932 O O . VAL A 1 371 ? -21.377 0.427 23.091 1.00 88.44 371 VAL A O 1
ATOM 2935 N N . THR A 1 372 ? -22.848 -0.247 21.534 1.00 89.81 372 THR A N 1
ATOM 2936 C CA . THR A 1 372 ? -22.461 -1.660 21.543 1.00 89.81 372 THR A CA 1
ATOM 2937 C C . THR A 1 372 ? -22.175 -2.098 20.119 1.00 89.81 372 THR A C 1
ATOM 2939 O O . THR A 1 372 ? -23.043 -1.994 19.252 1.00 89.81 372 THR A O 1
ATOM 2942 N N . ILE A 1 373 ? -20.961 -2.592 19.887 1.00 91.06 373 ILE A N 1
ATOM 2943 C CA . ILE A 1 373 ? -20.557 -3.192 18.616 1.00 91.06 373 ILE A CA 1
ATOM 2944 C C . ILE A 1 373 ? -20.476 -4.706 18.803 1.00 91.06 373 ILE A C 1
ATOM 2946 O O . ILE A 1 373 ? -19.716 -5.168 19.659 1.00 91.06 373 ILE A O 1
ATOM 2950 N N . SER A 1 374 ? -21.224 -5.468 18.006 1.00 90.38 374 SER A N 1
ATOM 2951 C CA . SER A 1 374 ? -21.143 -6.929 17.966 1.00 90.38 374 SER A CA 1
ATOM 2952 C C . SER A 1 374 ? -20.704 -7.460 16.599 1.00 90.38 374 SER A C 1
ATOM 2954 O O . SER A 1 374 ? -20.852 -6.810 15.561 1.00 90.38 374 SER A O 1
ATOM 2956 N N . LEU A 1 375 ? -20.089 -8.644 16.637 1.00 90.88 375 LEU A N 1
ATOM 2957 C CA . LEU A 1 375 ? -19.669 -9.418 15.476 1.00 90.88 375 LEU A CA 1
ATOM 2958 C C . LEU A 1 375 ? -20.584 -10.639 15.370 1.00 90.88 375 LEU A C 1
ATOM 2960 O O . LEU A 1 375 ? -20.523 -11.540 16.210 1.00 90.88 375 LEU A O 1
ATOM 2964 N N . GLY A 1 376 ? -21.434 -10.680 14.350 1.00 89.50 376 GLY A N 1
ATOM 2965 C CA . GLY A 1 376 ? -22.392 -11.760 14.193 1.00 89.50 376 GLY A CA 1
ATOM 2966 C C . GLY A 1 376 ? -23.368 -11.589 13.037 1.00 89.50 376 GLY A C 1
ATOM 2967 O O . GLY A 1 376 ? -23.481 -10.550 12.385 1.00 89.50 376 GLY A O 1
ATOM 2968 N N . SER A 1 377 ? -24.130 -12.651 12.780 1.00 87.31 377 SER 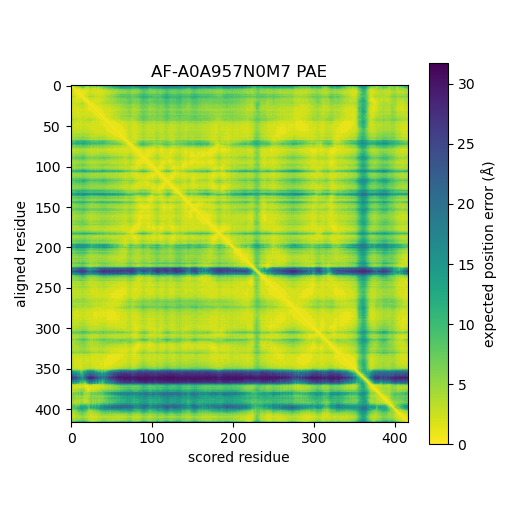A N 1
ATOM 2969 C CA . SER A 1 377 ? -25.183 -12.607 11.769 1.00 87.31 377 SER A CA 1
ATOM 2970 C C . SER A 1 377 ? -26.309 -11.671 12.200 1.00 87.31 377 SER A C 1
ATOM 2972 O O . SER A 1 377 ? -26.858 -11.804 13.292 1.00 87.31 377 SER A O 1
ATOM 2974 N N . ALA A 1 378 ? -26.750 -10.805 11.286 1.00 82.19 378 ALA A N 1
ATOM 2975 C CA . ALA A 1 378 ? -27.951 -9.995 11.484 1.00 82.19 378 ALA A CA 1
ATOM 2976 C C . ALA A 1 378 ? -29.238 -10.838 11.627 1.00 82.19 378 ALA A C 1
ATOM 2978 O O . ALA A 1 378 ? -30.261 -10.309 12.046 1.00 82.19 378 ALA A O 1
ATOM 2979 N N . SER A 1 379 ? -29.198 -12.143 11.321 1.00 84.50 379 SER A N 1
ATOM 2980 C CA . SER A 1 379 ? -30.293 -13.076 11.623 1.00 84.50 379 SER A CA 1
ATOM 2981 C C . SER A 1 379 ? -30.394 -13.453 13.107 1.00 84.50 379 SER A C 1
ATOM 2983 O O . SER A 1 379 ? -31.354 -14.110 13.500 1.00 84.50 379 SER A O 1
ATOM 2985 N N . SER A 1 380 ? -29.418 -13.063 13.932 1.00 82.81 380 SER A N 1
ATOM 2986 C CA . SER A 1 380 ? -29.348 -13.378 15.359 1.00 82.81 380 SER A CA 1
ATOM 2987 C C . SER A 1 380 ? -28.996 -12.123 16.168 1.00 82.81 380 SER A C 1
ATOM 2989 O O . SER A 1 380 ? -27.873 -11.987 16.645 1.00 82.81 380 SER A O 1
ATOM 2991 N N . LEU A 1 381 ? -29.974 -11.234 16.363 1.00 81.00 381 LEU A N 1
ATOM 2992 C CA . LEU A 1 381 ? -29.846 -10.005 17.164 1.00 81.00 381 LEU A CA 1
ATOM 2993 C C . LEU A 1 381 ? -30.112 -10.284 18.653 1.00 81.00 381 LEU A C 1
ATOM 2995 O O . LEU A 1 381 ? -31.139 -9.883 19.196 1.00 81.00 381 LEU A O 1
ATOM 2999 N N . ARG A 1 382 ? -29.214 -11.033 19.304 1.00 79.69 382 ARG A N 1
ATOM 3000 C CA . ARG A 1 382 ? -29.391 -11.506 20.696 1.00 79.69 382 ARG A CA 1
ATOM 3001 C C . ARG A 1 382 ? -29.413 -10.377 21.724 1.00 79.69 382 ARG A C 1
ATOM 3003 O O . ARG A 1 382 ? -29.854 -10.580 22.850 1.00 79.69 382 ARG A O 1
ATOM 3010 N N . GLU A 1 383 ? -28.911 -9.212 21.343 1.00 81.00 383 GLU A N 1
ATOM 3011 C CA . GLU A 1 383 ? 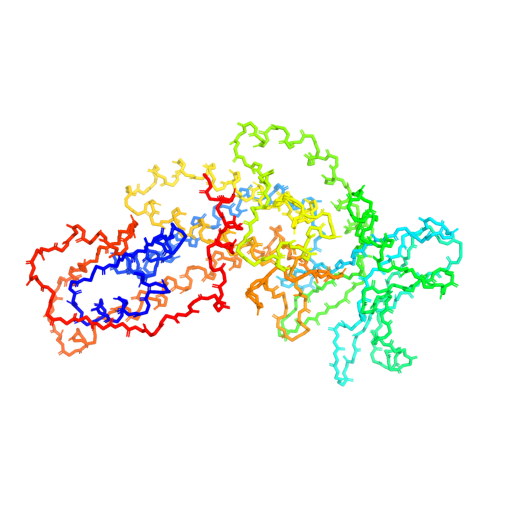-28.870 -8.003 22.154 1.00 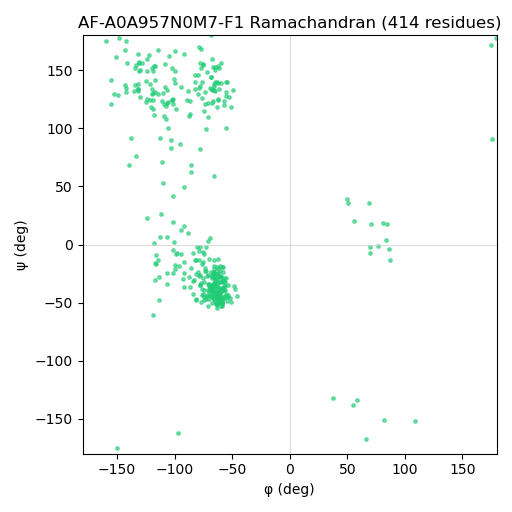81.00 383 GLU A CA 1
ATOM 3012 C C . GLU A 1 383 ? -30.244 -7.321 22.245 1.00 81.00 383 GLU A C 1
ATOM 3014 O O . GLU A 1 383 ? -30.459 -6.484 23.121 1.00 81.00 383 GLU A O 1
ATOM 3019 N N . LEU A 1 384 ? -31.183 -7.672 21.359 1.00 85.06 384 LEU A N 1
ATOM 3020 C CA . LEU A 1 384 ? -32.525 -7.102 21.326 1.00 85.06 384 LEU A CA 1
ATOM 3021 C C . LEU A 1 384 ? -33.536 -8.035 21.991 1.00 85.06 384 LEU A C 1
ATOM 3023 O O . LEU A 1 384 ? -33.526 -9.247 21.797 1.00 85.06 384 LEU A O 1
ATOM 3027 N N . GLN A 1 385 ? -34.454 -7.446 22.754 1.00 88.62 385 GLN A N 1
ATOM 3028 C CA . GLN A 1 385 ? -35.574 -8.178 23.339 1.00 88.62 385 GLN A CA 1
ATOM 3029 C C . GLN A 1 385 ? -36.656 -8.459 22.290 1.00 88.62 385 GLN A C 1
ATOM 3031 O O . GLN A 1 385 ? -36.866 -7.662 21.367 1.00 88.62 385 GLN A O 1
ATOM 3036 N N . ASP A 1 386 ? -37.401 -9.546 22.474 1.00 90.06 386 ASP A N 1
ATOM 3037 C CA . ASP A 1 386 ? -38.555 -9.865 21.635 1.00 90.06 386 ASP A CA 1
ATOM 3038 C C . ASP A 1 386 ? -39.566 -8.707 21.612 1.00 90.06 386 ASP A C 1
ATOM 3040 O O . ASP A 1 386 ? -39.823 -8.056 22.625 1.00 90.06 386 ASP A O 1
ATOM 3044 N N . ALA A 1 387 ? -40.135 -8.438 20.431 1.00 89.50 387 ALA A N 1
ATOM 3045 C CA . ALA A 1 387 ? -41.111 -7.367 20.195 1.00 89.50 387 ALA A CA 1
ATOM 3046 C C . ALA A 1 387 ? -40.655 -5.940 20.598 1.00 89.50 387 ALA A C 1
ATOM 3048 O O . ALA A 1 387 ? -41.490 -5.048 20.750 1.00 89.50 387 ALA A O 1
ATOM 3049 N N . SER A 1 388 ? -39.344 -5.692 20.726 1.00 90.56 388 SER A N 1
ATOM 3050 C CA . SER A 1 388 ? -38.796 -4.365 21.067 1.00 90.56 388 SER A CA 1
ATOM 3051 C C . SER A 1 388 ? -38.583 -3.432 19.863 1.00 90.56 388 SER A C 1
ATOM 3053 O O . SER A 1 388 ? -38.520 -2.212 20.023 1.00 90.56 388 SER A O 1
ATOM 3055 N N . VAL A 1 389 ? -38.503 -3.977 18.644 1.00 89.06 389 VAL A N 1
ATOM 3056 C CA . VAL A 1 389 ? -38.226 -3.206 17.421 1.00 89.06 389 VAL A CA 1
ATOM 3057 C C . VAL A 1 389 ? -39.521 -2.650 16.834 1.00 89.06 389 VAL A C 1
ATOM 3059 O O . VAL A 1 389 ? -40.364 -3.388 16.331 1.00 89.06 389 VAL A O 1
ATOM 3062 N N . ARG A 1 390 ? -39.674 -1.322 16.872 1.00 91.12 390 ARG A N 1
ATOM 3063 C CA . ARG A 1 390 ? -40.874 -0.629 16.369 1.00 91.12 390 ARG A CA 1
ATOM 3064 C C . ARG A 1 390 ? -40.822 -0.286 14.882 1.00 91.12 390 ARG A C 1
ATOM 3066 O O . ARG A 1 390 ? -41.866 -0.142 14.253 1.00 91.12 390 ARG A O 1
ATOM 3073 N N . ASN A 1 391 ? -39.623 -0.102 14.342 1.00 89.81 391 ASN A N 1
ATOM 3074 C CA . ASN A 1 391 ? -39.408 0.259 12.950 1.00 89.81 391 ASN A CA 1
ATOM 3075 C C . ASN A 1 391 ? -38.163 -0.449 12.421 1.00 89.81 391 ASN A C 1
ATOM 3077 O O . ASN A 1 391 ? -37.141 -0.488 13.103 1.00 89.81 391 ASN A O 1
ATOM 3081 N N . ILE A 1 392 ? -38.260 -0.963 11.198 1.00 86.75 392 ILE A N 1
ATOM 3082 C CA . ILE A 1 392 ? -37.146 -1.566 10.475 1.00 86.75 392 ILE A CA 1
ATOM 3083 C C . ILE A 1 392 ? -36.940 -0.724 9.221 1.00 86.75 392 ILE A C 1
ATOM 3085 O O . ILE A 1 392 ? -37.779 -0.723 8.323 1.00 86.75 392 ILE A O 1
ATOM 3089 N N . THR A 1 393 ? -35.823 -0.006 9.174 1.00 83.88 393 THR A N 1
ATOM 3090 C CA . THR A 1 393 ? -35.392 0.722 7.980 1.00 83.88 393 THR A CA 1
ATOM 3091 C C . THR A 1 393 ? -34.286 -0.080 7.316 1.00 83.88 393 THR A C 1
ATOM 3093 O O . THR A 1 393 ? -33.286 -0.390 7.960 1.00 83.88 393 THR A O 1
ATOM 3096 N N . VAL A 1 394 ? -34.462 -0.417 6.041 1.00 78.44 394 VAL A N 1
ATOM 3097 C CA . VAL A 1 394 ? -33.465 -1.138 5.245 1.00 78.44 394 VAL A CA 1
ATOM 3098 C C . VAL A 1 394 ? -33.140 -0.346 3.990 1.00 78.44 394 VAL A C 1
ATOM 3100 O O . VAL A 1 394 ? -34.029 0.241 3.375 1.00 78.44 394 VAL A O 1
ATOM 3103 N N . ASP A 1 395 ? -31.867 -0.347 3.620 1.00 75.81 395 ASP A N 1
ATOM 3104 C CA . ASP A 1 395 ? -31.430 0.026 2.276 1.00 75.81 395 ASP A CA 1
ATOM 3105 C C . ASP A 1 395 ? -31.699 -1.162 1.323 1.00 75.81 395 ASP A C 1
ATOM 3107 O O . ASP A 1 395 ? -31.794 -2.304 1.797 1.00 75.81 395 ASP A O 1
ATOM 3111 N N . PRO A 1 396 ? -31.851 -0.964 -0.001 1.00 74.62 396 PRO A N 1
ATOM 3112 C CA . PRO A 1 396 ? -32.011 -2.084 -0.913 1.00 74.62 396 PRO A CA 1
ATOM 3113 C C . PRO A 1 396 ? -30.731 -2.941 -0.938 1.00 74.62 396 PRO A C 1
ATOM 3115 O O . PRO A 1 396 ? -29.634 -2.437 -0.691 1.00 74.62 396 PRO A O 1
ATOM 3118 N N . PRO A 1 397 ? -30.840 -4.248 -1.235 1.00 68.69 397 PRO A N 1
ATOM 3119 C CA . PRO A 1 397 ? -29.678 -5.125 -1.279 1.00 68.69 397 PRO A CA 1
ATOM 3120 C C . PRO A 1 397 ? -28.700 -4.678 -2.372 1.00 68.69 397 PRO A C 1
ATOM 3122 O O . PRO A 1 397 ? -29.057 -4.606 -3.547 1.00 68.69 397 PRO A O 1
ATOM 3125 N N . TYR A 1 398 ? -27.444 -4.445 -1.985 1.00 68.31 398 TYR A N 1
ATOM 3126 C CA . TYR A 1 398 ? -26.358 -4.110 -2.911 1.00 68.31 398 TYR A CA 1
ATOM 3127 C C . TYR A 1 398 ? -25.791 -5.330 -3.662 1.00 68.31 398 TYR A C 1
ATOM 3129 O O . TYR A 1 398 ? -24.928 -5.149 -4.517 1.00 68.31 398 TYR A O 1
ATOM 3137 N N . TYR A 1 399 ? -26.293 -6.546 -3.387 1.00 69.44 399 TYR A N 1
ATOM 3138 C CA . TYR A 1 399 ? -25.868 -7.823 -3.989 1.00 69.44 399 TYR A CA 1
ATOM 3139 C C . TYR A 1 399 ? -24.344 -7.879 -4.215 1.00 69.44 399 TYR A C 1
ATOM 3141 O O . TYR A 1 399 ? -23.577 -7.512 -3.329 1.00 69.44 399 TYR A O 1
ATOM 3149 N N . ASN A 1 400 ? -23.911 -8.290 -5.408 1.00 67.06 400 ASN A N 1
ATOM 3150 C CA . ASN A 1 400 ? -22.512 -8.368 -5.805 1.00 67.06 400 ASN A CA 1
ATOM 3151 C C . ASN A 1 400 ? -22.088 -7.058 -6.479 1.00 67.06 400 ASN A C 1
ATOM 3153 O O . ASN A 1 400 ? -21.599 -7.095 -7.602 1.00 67.06 400 ASN A O 1
ATOM 3157 N N . ASN A 1 401 ? -22.351 -5.887 -5.892 1.00 73.00 401 ASN A N 1
ATOM 3158 C CA . ASN A 1 401 ? -21.810 -4.635 -6.437 1.00 73.00 401 ASN A CA 1
ATOM 3159 C C . ASN A 1 401 ? -20.305 -4.524 -6.134 1.00 73.00 401 ASN A C 1
ATOM 3161 O O . ASN A 1 401 ? -19.512 -4.234 -7.028 1.00 73.00 401 ASN A O 1
ATOM 3165 N N . VAL A 1 402 ? -19.925 -4.832 -4.891 1.00 75.56 402 VAL A N 1
ATOM 3166 C CA . VAL A 1 402 ? -18.539 -4.913 -4.410 1.00 75.56 402 VAL A CA 1
ATOM 3167 C C . VAL A 1 402 ? -18.399 -6.175 -3.565 1.00 75.56 402 VAL A C 1
ATOM 3169 O O . VAL A 1 402 ? -19.219 -6.416 -2.676 1.00 75.56 402 VAL A O 1
ATOM 3172 N N . ASP A 1 403 ? -17.352 -6.947 -3.821 1.00 78.75 403 ASP A N 1
ATOM 3173 C CA . ASP A 1 403 ? -17.095 -8.238 -3.182 1.00 78.75 403 ASP A CA 1
ATOM 3174 C C . ASP A 1 403 ? -16.350 -8.028 -1.848 1.00 78.75 403 ASP A C 1
ATOM 3176 O O . ASP A 1 403 ? -15.196 -8.400 -1.660 1.00 78.75 403 ASP A O 1
ATOM 3180 N N . TYR A 1 404 ? -16.993 -7.327 -0.904 1.00 79.44 404 TYR A N 1
ATOM 3181 C CA . TYR A 1 404 ? -16.350 -6.884 0.342 1.00 79.44 404 TYR A CA 1
ATOM 3182 C C . TYR A 1 404 ? -15.748 -8.019 1.174 1.00 79.44 404 TYR A C 1
ATOM 3184 O O . TYR A 1 404 ? -14.778 -7.777 1.889 1.00 79.44 404 TYR A O 1
ATOM 3192 N N . ALA A 1 405 ? -16.331 -9.221 1.133 1.00 79.56 405 ALA A N 1
ATOM 3193 C CA . ALA A 1 405 ? -15.812 -10.367 1.871 1.00 79.56 405 ALA A CA 1
ATOM 3194 C C . ALA A 1 405 ? -14.461 -10.804 1.290 1.00 79.56 405 ALA A C 1
ATOM 3196 O O . ALA A 1 405 ? -13.477 -10.839 2.019 1.00 79.56 405 ALA A O 1
ATOM 3197 N N . GLU A 1 406 ? -14.399 -10.995 -0.026 1.00 80.69 406 GLU A N 1
ATOM 3198 C CA . GLU A 1 406 ? -13.191 -11.360 -0.763 1.00 80.69 406 GLU A CA 1
ATOM 3199 C C . GLU A 1 406 ? -12.097 -10.289 -0.646 1.00 80.69 406 GLU A C 1
ATOM 3201 O O . GLU A 1 406 ? -10.928 -10.599 -0.425 1.00 80.69 406 GLU A O 1
ATOM 3206 N N . LEU A 1 407 ? -12.463 -9.005 -0.733 1.00 86.56 407 LEU A N 1
ATOM 3207 C CA . LEU A 1 407 ? -11.500 -7.916 -0.544 1.00 86.56 407 LEU A CA 1
ATOM 3208 C C . LEU A 1 407 ? -10.994 -7.834 0.907 1.00 86.56 407 LEU A C 1
ATOM 3210 O O . LEU A 1 407 ? -9.878 -7.369 1.133 1.00 86.56 407 LEU A O 1
ATOM 3214 N N . SER A 1 408 ? -11.789 -8.284 1.889 1.00 87.62 408 SER A N 1
ATOM 3215 C CA . SER A 1 408 ? -11.382 -8.285 3.301 1.00 87.62 408 SER A CA 1
ATOM 3216 C C . SER A 1 408 ? -10.299 -9.318 3.605 1.00 87.62 408 SER A C 1
ATOM 3218 O O . SER A 1 408 ? -9.498 -9.097 4.515 1.00 87.62 408 SER A O 1
ATOM 3220 N N . ASP A 1 409 ? -10.219 -10.397 2.821 1.00 88.75 409 ASP A N 1
ATOM 3221 C CA . ASP A 1 409 ? -9.184 -11.423 2.977 1.00 88.75 409 ASP A CA 1
ATOM 3222 C C . ASP A 1 409 ? -7.767 -10.851 2.803 1.00 88.75 409 ASP A C 1
ATOM 3224 O O . ASP A 1 409 ? -6.831 -11.316 3.455 1.00 88.75 409 ASP A O 1
ATOM 3228 N N . PHE A 1 410 ? -7.624 -9.770 2.022 1.00 91.12 410 PHE A N 1
ATOM 3229 C CA . PHE A 1 410 ? -6.363 -9.036 1.878 1.00 91.12 410 PHE A CA 1
ATOM 3230 C C . PHE A 1 410 ? -5.856 -8.450 3.205 1.00 91.12 410 PHE A C 1
ATOM 3232 O O . PHE A 1 410 ? -4.650 -8.285 3.365 1.00 91.12 410 PHE A O 1
ATOM 3239 N N . PHE A 1 411 ? -6.748 -8.142 4.153 1.00 92.25 411 PHE A N 1
ATOM 3240 C CA . PHE A 1 411 ? -6.388 -7.636 5.482 1.00 92.25 411 PHE A CA 1
ATOM 3241 C C . PHE A 1 411 ? -6.240 -8.758 6.507 1.00 92.25 411 PHE A C 1
ATOM 3243 O O . PHE A 1 411 ? -5.350 -8.695 7.352 1.00 92.25 411 PHE A O 1
ATOM 3250 N N . TYR A 1 412 ? -7.069 -9.808 6.431 1.00 88.75 412 TYR A N 1
ATOM 3251 C CA . TYR A 1 412 ? -7.053 -10.878 7.435 1.00 88.75 412 TYR A CA 1
ATOM 3252 C C . TYR A 1 412 ? -5.689 -11.523 7.599 1.00 88.75 412 TYR A C 1
ATOM 3254 O O . TYR A 1 412 ? -5.333 -11.860 8.718 1.00 88.75 412 TYR A O 1
ATOM 3262 N N . VAL A 1 413 ? -4.916 -11.665 6.521 1.00 89.81 413 VAL A N 1
ATOM 3263 C CA . VAL A 1 413 ? -3.576 -12.260 6.597 1.00 89.81 413 VAL A CA 1
ATOM 3264 C C . VAL A 1 413 ? -2.573 -11.431 7.398 1.00 89.81 413 VAL A C 1
ATOM 3266 O O . VAL A 1 413 ? -1.625 -11.997 7.931 1.00 89.81 413 VAL A O 1
ATOM 3269 N N . TRP A 1 414 ? -2.798 -10.123 7.533 1.00 92.31 414 TRP A N 1
ATOM 3270 C CA . TRP A 1 414 ? -1.955 -9.222 8.323 1.00 92.31 414 TRP A CA 1
ATOM 3271 C C . TRP A 1 414 ? -2.427 -9.066 9.771 1.00 92.31 414 TRP A C 1
ATOM 3273 O O . TRP A 1 414 ? -1.622 -8.734 10.635 1.00 92.31 414 TRP A O 1
ATOM 3283 N N . LEU A 1 415 ? -3.715 -9.302 10.031 1.00 85.12 415 LEU A N 1
ATOM 3284 C CA . LEU A 1 415 ? -4.373 -9.093 11.327 1.00 85.12 415 LEU A CA 1
ATOM 3285 C C . LEU A 1 415 ? -4.570 -10.393 12.136 1.00 85.12 415 LEU A C 1
ATOM 3287 O O . LEU A 1 415 ? -5.454 -10.442 12.994 1.00 85.12 415 LEU A O 1
ATOM 3291 N N . LYS A 1 416 ? -3.821 -11.454 11.814 1.00 76.50 416 LYS A N 1
ATOM 3292 C CA . LYS A 1 416 ? -3.957 -12.784 12.433 1.00 76.50 416 LYS A CA 1
ATOM 3293 C C . LYS A 1 416 ? -3.533 -12.849 13.894 1.00 76.50 416 LYS A C 1
ATOM 3295 O O . LYS A 1 416 ? -2.570 -12.147 14.270 1.00 76.50 416 LYS A O 1
#

Secondary structure (DSSP, 8-state):
--TTSHHHHHHHHTT--EEEEESSHHHHHHHIIIIIHHHHHGGGHHHHHHHHHHHHHHHHHHHHGGGSPPPPTT--EEEEEEEEEEE-TTT--EEEE-S--EEE-SSS-EEEEEE--TT-SS-EEEEEETHHHHTS-TT--SEETTEEE-TTT--EE-HHHHHHHHHTT--EEEEEEEEEEETTEEEEEPPPHHHHHHHHHHHHHHHHHHHHHHHHT----PBPP--S-HHHHHHHHTTT--BGGGGS-HHHHHHHHHHHHHHHHHHHHHHHHS-HHHHHHHHHHHHHHHHHHHHHSSTTPEEETTTEEE-GGGGTS----SEEEEE-TTTTHHHHHHHHHHHHHHHHHHHHS-HHHHH-----SPP---EEEEES-TT--TTSPTT-------PPP-TTSS-HHHHHHHHHTT--

Sequence (416 aa):
FAGGGSIPFEALRYGFTTIANDLNPVAAVILKATLEYPARFGPALADDIRKWGKRWYELVKPKLEPYFSPLPAGAEGAAYLWARTVACPTTGKPVPLSPNWWLRRGDDPVAVQLIAEPHMAAPEFRIVRGDAVRRRDPDQGTVNRGNARSPWTGEVIDGDYIKAEAQAGRMGEILYTVVLKVPGAFDYRSPTPEDLRASHDLDQMVAQRWPQWQLAGFAVDDAIPYGHRANERDVIVQYGIDEWREMFNTRQLYSMTVYLEALQSLEAELRAACDADTAAAIETCLALALDKAVIYNNRHCRFDTGRGIRSIFDRHDFAFLWSHAEFDASANLLPWVVEQVADAVQEIAALAKPPQLALQRAQKNNPKWDVTISLGSASSLRELQDASVRNITVDPPYYNNVDYAELSDFFYVWLK

Radius of gyration: 24.25 Å; Cα contacts (8 Å, |Δi|>4): 674; chains: 1; bounding box: 66×45×66 Å

Nearest PDB structures (foldseek):
  8c90-assembly1_P  TM=2.356E-01  e=1.785E+00  Escherichia coli
  5h1s-assembly1_R  TM=2.840E-01  e=2.680E+00  Spinacia oleracea
  5mmi-assembly1_Q  TM=2.360E-01  e=3.456E+00  Spinacia oleracea

Mean predicted aligned error: 6.17 Å